Protein 8WW1 (pdb70)

Structure (mmCIF, N/CA/C/O backbone):
data_8WW1
#
_entry.id   8WW1
#
loop_
_atom_site.group_PDB
_atom_site.id
_atom_site.type_symbol
_atom_site.label_atom_id
_atom_site.label_alt_id
_atom_site.label_comp_id
_atom_site.label_asym_id
_atom_site.label_entity_id
_atom_site.label_seq_id
_atom_site.pdbx_PDB_ins_code
_atom_site.Cartn_x
_atom_site.Cartn_y
_atom_site.Cartn_z
_atom_site.occupancy
_atom_site.B_iso_or_equiv
_atom_site.auth_seq_id
_atom_site.auth_comp_id
_atom_site.auth_asym_id
_atom_site.auth_atom_id
_atom_site.pdbx_PDB_model_num
ATOM 1 N N . SER A 1 1 ? -0.286 8.606 5.671 1.00 1.88 1 SER A N 1
ATOM 2 C CA . SER A 1 1 ? -0.879 9.507 4.663 1.00 1.53 1 SER A CA 1
ATOM 3 C C . SER A 1 1 ? -2.205 8.937 4.168 1.00 1.34 1 SER A C 1
ATOM 4 O O . SER A 1 1 ? -3.271 9.482 4.453 1.00 1.47 1 SER A O 1
ATOM 14 N N . CYS A 1 2 ? -2.136 7.830 3.445 1.00 1.24 2 CYS A N 1
ATOM 15 C CA . CYS A 1 2 ? -3.333 7.179 2.938 1.00 1.18 2 CYS A CA 1
ATOM 16 C C . CYS A 1 2 ? -3.793 6.102 3.909 1.00 1.19 2 CYS A C 1
ATOM 17 O O . CYS A 1 2 ? -3.014 5.219 4.279 1.00 1.29 2 CYS A O 1
ATOM 24 N N . PRO A 1 3 ? -5.052 6.171 4.361 1.00 1.35 3 PRO A N 1
ATOM 25 C CA . PRO A 1 3 ? -5.619 5.169 5.262 1.00 1.53 3 PRO A CA 1
ATOM 26 C C . PRO A 1 3 ? -5.695 3.800 4.591 1.00 1.31 3 PRO A C 1
ATOM 27 O O . PRO A 1 3 ? -6.143 3.689 3.449 1.00 1.21 3 PRO A O 1
ATOM 38 N N . PRO A 1 4 ? -5.230 2.747 5.291 1.00 1.42 4 PRO A N 1
ATOM 39 C CA . PRO A 1 4 ? -5.193 1.379 4.760 1.00 1.39 4 PRO A CA 1
ATOM 40 C C . PRO A 1 4 ? -6.510 0.955 4.118 1.00 1.26 4 PRO A C 1
ATOM 41 O O . PRO A 1 4 ? -7.528 0.800 4.796 1.00 1.60 4 PRO A O 1
ATOM 52 N N . CYS A 1 5 ? -6.473 0.792 2.806 1.00 0.99 5 CYS A N 1
ATOM 53 C CA . CYS A 1 5 ? -7.637 0.384 2.034 1.00 0.94 5 CYS A CA 1
ATOM 54 C C . CYS A 1 5 ? -8.109 -1.000 2.469 1.00 0.86 5 CYS A C 1
ATOM 55 O O . CYS A 1 5 ? -7.296 -1.863 2.803 1.00 0.83 5 CYS A O 1
ATOM 62 N N . PRO A 1 6 ? -9.435 -1.223 2.486 1.00 0.98 6 PRO A N 1
ATOM 63 C CA . PRO A 1 6 ? -10.019 -2.514 2.870 1.00 1.07 6 PRO A CA 1
ATOM 64 C C . PRO A 1 6 ? -9.689 -3.618 1.868 1.00 0.98 6 PRO A C 1
ATOM 65 O O . PRO A 1 6 ? -9.865 -4.799 2.152 1.00 1.16 6 PRO A O 1
ATOM 76 N N . CYS A 1 7 ? -9.205 -3.225 0.699 1.00 0.89 7 CYS A N 1
ATOM 77 C CA . CYS A 1 7 ? -8.795 -4.171 -0.319 1.00 0.87 7 CYS A CA 1
ATOM 78 C C . CYS A 1 7 ? -7.284 -4.304 -0.313 1.00 0.71 7 CYS A C 1
ATOM 79 O O . CYS A 1 7 ? -6.582 -3.771 -1.163 1.00 0.68 7 CYS A O 1
ATOM 86 N N . THR A 1 8 ? -6.812 -5.020 0.670 1.00 0.82 8 THR A N 1
ATOM 87 C CA . THR A 1 8 ? -5.384 -5.167 0.922 1.00 0.80 8 THR A CA 1
ATOM 88 C C . THR A 1 8 ? -4.726 -6.193 0.002 1.00 0.78 8 THR A C 1
ATOM 89 O O . THR A 1 8 ? -3.500 -6.258 -0.072 1.00 0.90 8 THR A O 1
ATOM 100 N N . ALA A 1 9 ? -5.541 -6.963 -0.717 1.00 0.79 9 ALA A N 1
ATOM 101 C CA . ALA A 1 9 ? -5.046 -8.071 -1.538 1.00 0.94 9 ALA A CA 1
ATOM 102 C C . ALA A 1 9 ? -4.077 -7.613 -2.626 1.00 1.01 9 ALA A C 1
ATOM 103 O O . ALA A 1 9 ? -3.319 -8.414 -3.174 1.00 1.24 9 ALA A O 1
ATOM 110 N N . TRP A 1 10 ? -4.121 -6.329 -2.941 1.00 0.95 10 TRP A N 1
ATOM 111 C CA . TRP A 1 10 ? -3.218 -5.741 -3.929 1.00 1.19 10 TRP A CA 1
ATOM 112 C C . TRP A 1 10 ? -1.783 -5.618 -3.377 1.00 1.24 10 TRP A C 1
ATOM 113 O O . TRP A 1 10 ? -1.292 -6.518 -2.691 1.00 2.00 10 TRP A O 1
ATOM 134 N N . CYS A 1 11 ? -1.119 -4.505 -3.683 1.00 0.98 11 CYS A N 1
ATOM 135 C CA . CYS A 1 11 ? 0.274 -4.281 -3.295 1.00 0.94 11 CYS A CA 1
ATOM 136 C C . CYS A 1 11 ? 0.476 -4.428 -1.782 1.00 0.65 11 CYS A C 1
ATOM 137 O O . CYS A 1 11 ? 1.542 -4.838 -1.332 1.00 0.63 11 CYS A O 1
ATOM 144 N N . LEU A 1 12 ? -0.561 -4.126 -1.004 1.00 0.53 12 LEU A N 1
ATOM 145 C CA . LEU A 1 12 ? -0.460 -4.124 0.458 1.00 0.39 12 LEU A CA 1
ATOM 146 C C . LEU A 1 12 ? -0.205 -5.520 1.032 1.00 0.32 12 LEU A C 1
ATOM 147 O O . LEU A 1 12 ? 0.230 -5.646 2.176 1.00 0.46 12 LEU A O 1
ATOM 163 N N . GLU A 1 13 ? -0.471 -6.561 0.250 1.00 0.43 13 GLU A N 1
ATOM 164 C CA . GLU A 1 13 ? -0.182 -7.924 0.689 1.00 0.67 13 GLU A CA 1
ATOM 165 C C . GLU A 1 13 ? 1.300 -8.245 0.531 1.00 0.79 13 GLU A C 1
ATOM 166 O O . GLU A 1 13 ? 1.788 -9.253 1.044 1.00 1.03 13 GLU A O 1
ATOM 178 N N . ARG A 1 14 ? 2.011 -7.383 -0.179 1.00 0.69 14 ARG A N 1
ATOM 179 C CA . ARG A 1 14 ? 3.434 -7.565 -0.409 1.00 0.81 14 ARG A CA 1
ATOM 180 C C . ARG A 1 14 ? 4.230 -6.797 0.639 1.00 0.65 14 ARG A C 1
ATOM 181 O O . ARG A 1 14 ? 4.175 -5.570 0.689 1.00 0.47 14 ARG A O 1
ATOM 202 N N . PRO A 1 15 ? 4.984 -7.518 1.491 1.00 0.83 15 PRO A N 1
ATOM 203 C CA . PRO A 1 15 ? 5.764 -6.921 2.588 1.00 0.84 15 PRO A CA 1
ATOM 204 C C . PRO A 1 15 ? 6.702 -5.809 2.121 1.00 0.65 15 PRO A C 1
ATOM 205 O O . PRO A 1 15 ? 6.931 -4.837 2.841 1.00 0.67 15 PRO A O 1
ATOM 216 N N . THR A 1 16 ? 7.235 -5.956 0.913 1.00 0.63 16 THR A N 1
ATOM 217 C CA . THR A 1 16 ? 8.130 -4.960 0.337 1.00 0.58 16 THR A CA 1
ATOM 218 C C . THR A 1 16 ? 7.389 -3.653 0.032 1.00 0.52 16 THR A C 1
ATOM 219 O O . THR A 1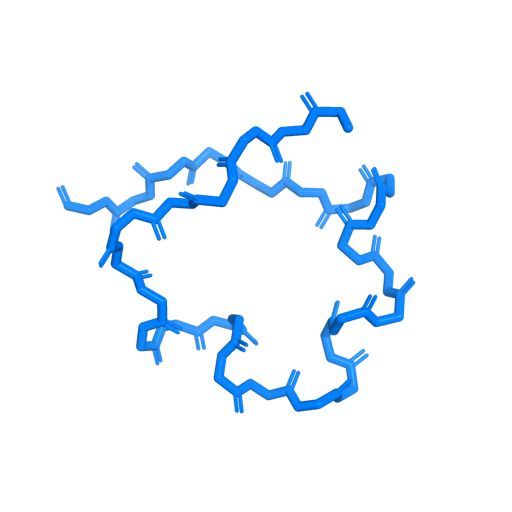 16 ? 7.989 -2.576 0.005 1.00 0.61 16 THR A O 1
ATOM 230 N N . CYS A 1 17 ? 6.080 -3.751 -0.162 1.00 0.54 17 CYS A N 1
ATOM 231 C CA . CYS A 1 17 ? 5.269 -2.602 -0.540 1.00 0.62 17 CYS A CA 1
ATOM 232 C C . CYS A 1 17 ? 5.006 -1.718 0.673 1.00 0.63 17 CYS A C 1
ATOM 233 O O . CYS A 1 17 ? 4.839 -0.504 0.551 1.00 0.78 17 CYS A O 1
ATOM 240 N N . LEU A 1 18 ? 5.009 -2.333 1.854 1.00 0.62 18 LEU A N 1
ATOM 241 C CA . LEU A 1 18 ? 4.780 -1.613 3.104 1.00 0.81 18 LEU A CA 1
ATOM 242 C C . LEU A 1 18 ? 5.906 -0.622 3.379 1.00 0.81 18 LEU A C 1
ATOM 243 O O . LEU A 1 18 ? 5.748 0.307 4.169 1.00 0.98 18 LEU A O 1
ATOM 259 N N . ARG A 1 19 ? 7.038 -0.821 2.719 1.00 0.69 19 ARG A N 1
ATOM 260 C CA . ARG A 1 19 ? 8.178 0.071 2.881 1.00 0.76 19 ARG A CA 1
ATOM 261 C C . ARG A 1 19 ? 7.866 1.443 2.301 1.00 0.68 19 ARG A C 1
ATOM 262 O O . ARG A 1 19 ? 8.020 2.462 2.970 1.00 0.87 19 ARG A O 1
ATOM 283 N N . LEU A 1 20 ? 7.419 1.450 1.052 1.00 0.57 20 LEU A N 1
ATOM 284 C CA . LEU A 1 20 ? 7.240 2.687 0.303 1.00 0.56 20 LEU A CA 1
ATOM 285 C C . LEU A 1 20 ? 5.836 3.266 0.477 1.00 0.46 20 LEU A C 1
ATOM 286 O O . LEU A 1 20 ? 5.609 4.433 0.170 1.00 0.50 20 LEU A O 1
ATOM 302 N N . VAL A 1 21 ? 4.907 2.450 0.982 1.00 0.52 21 VAL A N 1
ATOM 303 C CA . VAL A 1 21 ? 3.482 2.814 1.043 1.00 0.61 21 VAL A CA 1
ATOM 304 C C . VAL A 1 21 ? 3.232 4.110 1.831 1.00 0.62 21 VAL A C 1
ATOM 305 O O . VAL A 1 21 ? 2.183 4.741 1.689 1.00 0.71 21 VAL A O 1
ATOM 318 N N . TRP A 1 22 ? 4.194 4.503 2.657 1.00 0.68 22 TRP A N 1
ATOM 319 C CA . TRP A 1 22 ? 4.088 5.736 3.424 1.00 0.89 22 TRP A CA 1
ATOM 320 C C . TRP A 1 22 ? 3.915 6.944 2.496 1.00 0.90 22 TRP A C 1
ATOM 321 O O . TRP A 1 22 ? 2.971 7.718 2.650 1.00 1.04 22 TRP A O 1
ATOM 342 N N . ARG A 1 23 ? 4.822 7.105 1.538 1.00 0.82 23 ARG A N 1
ATOM 343 C CA . ARG A 1 23 ? 4.700 8.165 0.543 1.00 0.91 23 ARG A CA 1
ATOM 344 C C . ARG A 1 23 ? 4.022 7.654 -0.732 1.00 0.79 23 ARG A C 1
ATOM 345 O O . ARG A 1 23 ? 3.234 8.367 -1.356 1.00 0.90 23 ARG A O 1
ATOM 366 N N . PHE A 1 24 ? 4.323 6.414 -1.103 1.00 0.64 24 PHE A N 1
ATOM 367 C CA . PHE A 1 24 ? 3.815 5.827 -2.340 1.00 0.64 24 PHE A CA 1
ATOM 368 C C . PHE A 1 24 ? 2.517 5.072 -2.104 1.00 0.55 24 PHE A C 1
ATOM 369 O O . PHE A 1 24 ? 2.436 3.867 -2.354 1.00 0.61 24 PHE A O 1
ATOM 386 N N . CYS A 1 25 ? 1.507 5.770 -1.627 1.00 0.58 25 CYS A N 1
ATOM 387 C CA . CYS A 1 25 ? 0.207 5.158 -1.427 1.00 0.60 25 CYS A CA 1
ATOM 388 C C . CYS A 1 25 ? -0.753 5.579 -2.537 1.00 0.63 25 CYS A C 1
ATOM 389 O O . CYS A 1 25 ? -1.136 6.746 -2.635 1.00 0.80 25 CYS A O 1
ATOM 396 N N . PRO A 1 26 ? -1.130 4.632 -3.407 1.00 0.70 26 PRO A N 1
ATOM 397 C CA . PRO A 1 26 ? -2.054 4.893 -4.507 1.00 0.89 26 PRO A CA 1
ATOM 398 C C . PRO A 1 26 ? -3.503 4.928 -4.025 1.00 0.86 26 PRO A C 1
ATOM 399 O O . PRO A 1 26 ? -3.792 4.536 -2.893 1.00 0.74 26 PRO A O 1
ATOM 410 N N . PRO A 1 27 ? -4.431 5.410 -4.867 1.00 1.09 27 PRO A N 1
ATOM 411 C CA . PRO A 1 27 ? -5.854 5.453 -4.523 1.00 1.15 27 PRO A CA 1
ATOM 412 C C . PRO A 1 27 ? -6.409 4.057 -4.286 1.00 1.09 27 PRO A C 1
ATOM 413 O O . PRO A 1 27 ? -6.059 3.113 -5.005 1.00 1.16 27 PRO A O 1
ATOM 424 N N . CYS A 1 28 ? -7.257 3.929 -3.275 1.00 1.11 28 CYS A N 1
ATOM 425 C CA . CYS A 1 28 ? -7.824 2.643 -2.897 1.00 1.15 28 CYS A CA 1
ATOM 426 C C . CYS A 1 28 ? -8.700 2.079 -4.004 1.00 1.17 28 CYS A C 1
ATOM 427 O O . CYS A 1 28 ? -9.875 2.431 -4.133 1.00 1.31 28 CYS A O 1
ATOM 434 N N . ALA A 1 29 ? -8.114 1.207 -4.807 1.00 1.23 29 ALA A N 1
ATOM 435 C CA . ALA A 1 29 ? -8.835 0.555 -5.881 1.00 1.36 29 ALA A CA 1
ATOM 436 C C . ALA A 1 29 ? -9.575 -0.667 -5.357 1.00 1.29 29 ALA A C 1
ATOM 437 O O . ALA A 1 29 ? -9.232 -1.804 -5.683 1.00 1.51 29 ALA A O 1
ATOM 444 N N . CYS A 1 30 ? -10.573 -0.428 -4.526 1.00 1.47 30 CYS A N 1
ATOM 445 C CA . CYS A 1 30 ? -11.370 -1.504 -3.965 1.00 1.59 30 CYS A CA 1
ATOM 446 C C . CYS A 1 30 ? -12.622 -1.712 -4.806 1.00 2.32 30 CYS A C 1
ATOM 447 O O . CYS A 1 30 ? -13.564 -0.904 -4.679 1.00 2.88 30 CYS A O 1
ATOM 455 N N . SER A 1 1 ? -0.190 10.636 4.062 1.00 1.88 1 SER A N 2
ATOM 456 C CA . SER A 1 1 ? -0.671 9.509 4.885 1.00 1.53 1 SER A CA 2
ATOM 457 C C . SER A 1 1 ? -1.899 8.871 4.237 1.00 1.34 1 SER A C 2
ATOM 458 O O . SER A 1 1 ? -3.037 9.237 4.535 1.00 1.47 1 SER A O 2
ATOM 468 N N . CYS A 1 2 ? -1.664 7.922 3.343 1.00 1.24 2 CYS A N 2
ATOM 469 C CA . CYS A 1 2 ? -2.743 7.250 2.634 1.00 1.18 2 CYS A CA 2
ATOM 470 C C . CYS A 1 2 ? -3.346 6.145 3.497 1.00 1.19 2 CYS A C 2
ATOM 471 O O . CYS A 1 2 ? -2.632 5.469 4.239 1.00 1.29 2 CYS A O 2
ATOM 478 N N . PRO A 1 3 ? -4.675 5.964 3.425 1.00 1.35 3 PRO A N 2
ATOM 479 C CA . PRO A 1 3 ? -5.374 4.942 4.207 1.00 1.53 3 PRO A CA 2
ATOM 480 C C . PRO A 1 3 ? -5.095 3.527 3.700 1.00 1.31 3 PRO A C 2
ATOM 481 O O . PRO A 1 3 ? -5.186 3.257 2.501 1.00 1.21 3 PRO A O 2
ATOM 492 N N . PRO A 1 4 ? -4.744 2.606 4.608 1.00 1.42 4 PRO A N 2
ATOM 493 C CA . PRO A 1 4 ? -4.492 1.211 4.254 1.00 1.39 4 PRO A CA 2
ATOM 494 C C . PRO A 1 4 ? -5.785 0.464 3.939 1.00 1.26 4 PRO A C 2
ATOM 495 O O . PRO A 1 4 ? -6.618 0.233 4.820 1.00 1.60 4 PRO A O 2
ATOM 506 N N . CYS A 1 5 ? -5.958 0.113 2.677 1.00 0.99 5 CYS A N 2
ATOM 507 C CA . CYS A 1 5 ? -7.144 -0.602 2.231 1.00 0.94 5 CYS A CA 2
ATOM 508 C C . CYS A 1 5 ? -7.131 -2.040 2.731 1.00 0.86 5 CYS A C 2
ATOM 509 O O . CYS A 1 5 ? -6.084 -2.688 2.748 1.00 0.83 5 CYS A O 2
ATOM 516 N N . PRO A 1 6 ? -8.304 -2.553 3.149 1.00 0.98 6 PRO A N 2
ATOM 517 C CA . PRO A 1 6 ? -8.462 -3.957 3.532 1.00 1.07 6 PRO A CA 2
ATOM 518 C C . PRO A 1 6 ? -8.238 -4.877 2.339 1.00 0.98 6 PRO A C 2
ATOM 519 O O . PRO A 1 6 ? -7.962 -6.067 2.491 1.00 1.16 6 PRO A O 2
ATOM 530 N N . CYS A 1 7 ? -8.357 -4.303 1.149 1.00 0.89 7 CYS A N 2
ATOM 531 C CA . CYS A 1 7 ? -8.078 -5.011 -0.081 1.00 0.87 7 CYS A CA 2
ATOM 532 C C . CYS A 1 7 ? -6.591 -4.972 -0.346 1.00 0.71 7 CYS A C 2
ATOM 533 O O . CYS A 1 7 ? -6.112 -4.271 -1.237 1.00 0.68 7 CYS A O 2
ATOM 540 N N . THR A 1 8 ? -5.883 -5.731 0.453 1.00 0.82 8 THR A N 2
ATOM 541 C CA . THR A 1 8 ? -4.428 -5.775 0.436 1.00 0.80 8 THR A CA 2
ATOM 542 C C . THR A 1 8 ? -3.878 -6.107 -0.948 1.00 0.78 8 THR A C 2
ATOM 543 O O . THR A 1 8 ? -2.761 -5.714 -1.282 1.00 0.90 8 THR A O 2
ATOM 554 N N . ALA A 1 9 ? -4.685 -6.789 -1.756 1.00 0.79 9 ALA A N 2
ATOM 555 C CA . ALA A 1 9 ? -4.302 -7.181 -3.112 1.00 0.94 9 ALA A CA 2
ATOM 556 C C . ALA A 1 9 ? -3.801 -5.999 -3.948 1.00 1.01 9 ALA A C 2
ATOM 557 O O . ALA A 1 9 ? -3.112 -6.192 -4.947 1.00 1.24 9 ALA A O 2
ATOM 564 N N . TRP A 1 10 ? -4.144 -4.779 -3.536 1.00 0.95 10 TRP A N 2
ATOM 565 C CA . TRP A 1 10 ? -3.745 -3.581 -4.271 1.00 1.19 10 TRP A CA 2
ATOM 566 C C . TRP A 1 10 ? -2.227 -3.387 -4.267 1.00 1.24 10 TRP A C 2
ATOM 567 O O . TRP A 1 10 ? -1.652 -2.922 -5.253 1.00 2.00 10 TRP A O 2
ATOM 588 N N . CYS A 1 11 ? -1.587 -3.758 -3.163 1.00 0.98 11 CYS A N 2
ATOM 589 C CA . CYS A 1 11 ? -0.138 -3.606 -3.017 1.00 0.94 11 CYS A CA 2
ATOM 590 C C . CYS A 1 11 ? 0.324 -4.143 -1.668 1.00 0.65 11 CYS A C 2
ATOM 591 O O . CYS A 1 11 ? 1.368 -4.785 -1.569 1.00 0.63 11 CYS A O 2
ATOM 598 N N . LEU A 1 12 ? -0.475 -3.899 -0.630 1.00 0.53 12 LEU A N 2
ATOM 599 C CA . LEU A 1 12 ? -0.122 -4.300 0.734 1.00 0.39 12 LEU A CA 2
ATOM 600 C C . LEU A 1 12 ? -0.095 -5.818 0.893 1.00 0.32 12 LEU A C 2
ATOM 601 O O . LEU A 1 12 ? 0.239 -6.332 1.957 1.00 0.46 12 LEU A O 2
ATOM 617 N N . GLU A 1 13 ? -0.456 -6.532 -0.163 1.00 0.43 13 GLU A N 2
ATOM 618 C CA . GLU A 1 13 ? -0.362 -7.980 -0.164 1.00 0.67 13 GLU A CA 2
ATOM 619 C C . GLU A 1 13 ? 1.105 -8.390 -0.236 1.00 0.79 13 GLU A C 2
ATOM 620 O O . GLU A 1 13 ? 1.468 -9.531 0.053 1.00 1.03 13 GLU A O 2
ATOM 632 N N . ARG A 1 14 ? 1.937 -7.430 -0.616 1.00 0.69 14 ARG A N 2
ATOM 633 C CA . ARG A 1 14 ? 3.373 -7.611 -0.658 1.00 0.81 14 ARG A CA 2
ATOM 634 C C . ARG A 1 14 ? 3.987 -6.942 0.566 1.00 0.65 14 ARG A C 2
ATOM 635 O O . ARG A 1 14 ? 3.878 -5.726 0.731 1.00 0.47 14 ARG A O 2
ATOM 656 N N . PRO A 1 15 ? 4.625 -7.736 1.445 1.00 0.83 15 PRO A N 2
ATOM 657 C CA . PRO A 1 15 ? 5.185 -7.252 2.718 1.00 0.84 15 PRO A CA 2
ATOM 658 C C . PRO A 1 15 ? 6.083 -6.023 2.571 1.00 0.65 15 PRO A C 2
ATOM 659 O O . PRO A 1 15 ? 6.174 -5.203 3.484 1.00 0.67 15 PRO A O 2
ATOM 670 N N . THR A 1 16 ? 6.740 -5.896 1.425 1.00 0.63 16 THR A N 2
ATOM 671 C CA . THR A 1 16 ? 7.618 -4.766 1.169 1.00 0.58 16 THR A CA 2
ATOM 672 C C . THR A 1 16 ? 6.827 -3.468 1.007 1.00 0.52 16 THR A C 2
ATOM 673 O O . THR A 1 16 ? 7.284 -2.398 1.411 1.00 0.61 16 THR A O 2
ATOM 684 N N . CYS A 1 17 ? 5.623 -3.575 0.453 1.00 0.54 17 CYS A N 2
ATOM 685 C CA . CYS A 1 17 ? 4.798 -2.405 0.166 1.00 0.62 17 CYS A CA 2
ATOM 686 C C . CYS A 1 17 ? 4.347 -1.728 1.457 1.00 0.63 17 CYS A C 2
ATOM 687 O O . CYS A 1 17 ? 3.996 -0.550 1.459 1.00 0.78 17 CYS A O 2
ATOM 694 N N . LEU A 1 18 ? 4.391 -2.470 2.563 1.00 0.62 18 LEU A N 2
ATOM 695 C CA . LEU A 1 18 ? 4.023 -1.929 3.869 1.00 0.81 18 LEU A CA 2
ATOM 696 C C . LEU A 1 18 ? 4.968 -0.804 4.278 1.00 0.81 18 LEU A C 2
ATOM 697 O O . LEU A 1 18 ? 4.626 0.037 5.107 1.00 0.98 18 LEU A O 2
ATOM 713 N N . ARG A 1 19 ? 6.157 -0.801 3.693 1.00 0.69 19 ARG A N 2
ATOM 714 C CA . ARG A 1 19 ? 7.138 0.241 3.958 1.00 0.76 19 ARG A CA 2
ATOM 715 C C . ARG A 1 19 ? 6.919 1.408 3.006 1.00 0.68 19 ARG A C 2
ATOM 716 O O . ARG A 1 19 ? 6.903 2.562 3.412 1.00 0.87 19 ARG A O 2
ATOM 737 N N . LEU A 1 20 ? 6.698 1.070 1.742 1.00 0.57 20 LEU A N 2
ATOM 738 C CA . LEU A 1 20 ? 6.599 2.040 0.644 1.00 0.56 20 LEU A CA 2
ATOM 739 C C . LEU A 1 20 ? 5.404 2.985 0.785 1.00 0.46 20 LEU A C 2
ATOM 740 O O . LEU A 1 20 ? 5.315 3.979 0.059 1.00 0.50 20 LEU A O 2
ATOM 756 N N . VAL A 1 21 ? 4.500 2.664 1.706 1.00 0.52 21 VAL A N 2
ATOM 757 C CA . VAL A 1 21 ? 3.236 3.388 1.881 1.00 0.61 21 VAL A CA 2
ATOM 758 C C . VAL A 1 21 ? 3.402 4.914 1.904 1.00 0.62 21 VAL A C 2
ATOM 759 O O . VAL A 1 21 ? 2.518 5.637 1.444 1.00 0.71 21 VAL A O 2
ATOM 772 N N . TRP A 1 22 ? 4.523 5.404 2.430 1.00 0.68 22 TRP A N 2
ATOM 773 C CA . TRP A 1 22 ? 4.740 6.848 2.541 1.00 0.89 22 TRP A CA 2
ATOM 774 C C . TRP A 1 22 ? 4.549 7.583 1.205 1.00 0.90 22 TRP A C 2
ATOM 775 O O . TRP A 1 22 ? 3.677 8.441 1.090 1.00 1.04 22 TRP A O 2
ATOM 796 N N . ARG A 1 23 ? 5.363 7.257 0.211 1.00 0.82 23 ARG A N 2
ATOM 797 C CA . ARG A 1 23 ? 5.274 7.913 -1.090 1.00 0.91 23 ARG A CA 2
ATOM 798 C C . ARG A 1 23 ? 4.443 7.114 -2.091 1.00 0.79 23 ARG A C 2
ATOM 799 O O . ARG A 1 23 ? 3.746 7.690 -2.925 1.00 0.90 23 ARG A O 2
ATOM 820 N N . PHE A 1 24 ? 4.516 5.792 -2.013 1.00 0.64 24 PHE A N 2
ATOM 821 C CA . PHE A 1 24 ? 3.865 4.938 -3.004 1.00 0.64 24 PHE A CA 2
ATOM 822 C C . PHE A 1 24 ? 2.494 4.485 -2.529 1.00 0.55 24 PHE A C 2
ATOM 823 O O . PHE A 1 24 ? 2.310 3.330 -2.140 1.00 0.61 24 PHE A O 2
ATOM 840 N N . CYS A 1 25 ? 1.530 5.385 -2.564 1.00 0.58 25 CYS A N 2
ATOM 841 C CA . CYS A 1 25 ? 0.178 5.045 -2.176 1.00 0.60 25 CYS A CA 2
ATOM 842 C C . CYS A 1 25 ? -0.845 5.713 -3.093 1.00 0.63 25 CYS A C 2
ATOM 843 O O . CYS A 1 25 ? -1.058 6.927 -3.042 1.00 0.80 25 CYS A O 2
ATOM 850 N N . PRO A 1 26 ? -1.470 4.922 -3.973 1.00 0.70 26 PRO A N 2
ATOM 851 C CA . PRO A 1 26 ? -2.534 5.399 -4.852 1.00 0.89 26 PRO A CA 2
ATOM 852 C C . PRO A 1 26 ? -3.876 5.461 -4.121 1.00 0.86 26 PRO A C 2
ATOM 853 O O . PRO A 1 26 ? -3.964 5.050 -2.961 1.00 0.74 26 PRO A O 2
ATOM 864 N N . PRO A 1 27 ? -4.930 5.999 -4.766 1.00 1.09 27 PRO A N 2
ATOM 865 C CA . PRO A 1 27 ? -6.283 5.997 -4.197 1.00 1.15 27 PRO A CA 2
ATOM 866 C C . PRO A 1 27 ? -6.681 4.606 -3.712 1.00 1.09 27 PRO A C 2
ATOM 867 O O . PRO A 1 27 ? -6.329 3.601 -4.337 1.00 1.16 27 PRO A O 2
ATOM 878 N N . CYS A 1 28 ? -7.402 4.555 -2.600 1.00 1.11 28 CYS A N 2
ATOM 879 C CA . CYS A 1 28 ? -7.737 3.291 -1.957 1.00 1.15 28 CYS A CA 2
ATOM 880 C C . CYS A 1 28 ? -8.569 2.406 -2.881 1.00 1.17 28 CYS A C 2
ATOM 881 O O . CYS A 1 28 ? -9.759 2.652 -3.102 1.00 1.31 28 CYS A O 2
ATOM 888 N N . ALA A 1 29 ? -7.931 1.363 -3.402 1.00 1.23 29 ALA A N 2
ATOM 889 C CA . ALA A 1 29 ? -8.544 0.491 -4.390 1.00 1.36 29 ALA A CA 2
ATOM 890 C C . ALA A 1 29 ? -9.414 -0.579 -3.739 1.00 1.29 29 ALA A C 2
ATOM 891 O O . ALA A 1 29 ? -9.020 -1.742 -3.643 1.00 1.51 29 ALA A O 2
ATOM 898 N N . CYS A 1 30 ? -10.591 -0.174 -3.288 1.00 1.47 30 CYS A N 2
ATOM 899 C CA . CYS A 1 30 ? -11.578 -1.102 -2.756 1.00 1.59 30 CYS A CA 2
ATOM 900 C C . CYS A 1 30 ? -12.948 -0.796 -3.344 1.00 2.32 30 CYS A C 2
ATOM 901 O O . CYS A 1 30 ? -13.666 0.054 -2.776 1.00 2.88 30 CYS A O 2
ATOM 909 N N . SER A 1 1 ? 1.616 10.271 4.318 1.00 1.88 1 SER A N 3
ATOM 910 C CA . SER A 1 1 ? 1.046 9.424 5.386 1.00 1.53 1 SER A CA 3
ATOM 911 C C . SER A 1 1 ? -0.243 8.757 4.914 1.00 1.34 1 SER A C 3
ATOM 912 O O . SER A 1 1 ? -1.335 9.052 5.407 1.00 1.47 1 SER A O 3
ATOM 922 N N . CYS A 1 2 ? -0.114 7.865 3.942 1.00 1.24 2 CYS A N 3
ATOM 923 C CA . CYS A 1 2 ? -1.264 7.162 3.398 1.00 1.18 2 CYS A CA 3
ATOM 924 C C . CYS A 1 2 ? -1.755 6.098 4.377 1.00 1.19 2 CYS A C 3
ATOM 925 O O . CYS A 1 2 ? -0.973 5.277 4.861 1.00 1.29 2 CYS A O 3
ATOM 932 N N . PRO A 1 3 ? -3.057 6.118 4.698 1.00 1.35 3 PRO A N 3
ATOM 933 C CA . PRO A 1 3 ? -3.652 5.184 5.655 1.00 1.53 3 PRO A CA 3
ATOM 934 C C . PRO A 1 3 ? -3.823 3.784 5.069 1.00 1.31 3 PRO A C 3
ATOM 935 O O . PRO A 1 3 ? -3.938 3.619 3.850 1.00 1.21 3 PRO A O 3
ATOM 946 N N . PRO A 1 4 ? -3.830 2.757 5.934 1.00 1.42 4 PRO A N 3
ATOM 947 C CA . PRO A 1 4 ? -4.025 1.367 5.512 1.00 1.39 4 PRO A CA 3
ATOM 948 C C . PRO A 1 4 ? -5.399 1.148 4.883 1.00 1.26 4 PRO A C 3
ATOM 949 O O . PRO A 1 4 ? -6.416 1.121 5.576 1.00 1.60 4 PRO A O 3
ATOM 960 N N . CYS A 1 5 ? -5.415 1.012 3.565 1.00 0.99 5 CYS A N 3
ATOM 961 C CA . CYS A 1 5 ? -6.648 0.804 2.816 1.00 0.94 5 CYS A CA 3
ATOM 962 C C . CYS A 1 5 ? -7.328 -0.498 3.237 1.00 0.86 5 CYS A C 3
ATOM 963 O O . CYS A 1 5 ? -6.661 -1.512 3.462 1.00 0.83 5 CYS A O 3
ATOM 970 N N . PRO A 1 6 ? -8.670 -0.472 3.364 1.00 0.98 6 PRO A N 3
ATOM 971 C CA . PRO A 1 6 ? -9.470 -1.654 3.714 1.00 1.07 6 PRO A CA 3
ATOM 972 C C . PRO A 1 6 ? -9.330 -2.772 2.687 1.00 0.98 6 PRO A C 3
ATOM 973 O O . PRO A 1 6 ? -9.420 -3.952 3.021 1.00 1.16 6 PRO A O 3
ATOM 984 N N . CYS A 1 7 ? -9.102 -2.393 1.438 1.00 0.89 7 CYS A N 3
ATOM 985 C CA . CYS A 1 7 ? -8.895 -3.360 0.377 1.00 0.87 7 CYS A CA 3
ATOM 986 C C . CYS A 1 7 ? -7.428 -3.721 0.306 1.00 0.71 7 CYS A C 3
ATOM 987 O O . CYS A 1 7 ? -6.715 -3.317 -0.611 1.00 0.68 7 CYS A O 3
ATOM 994 N N . THR A 1 8 ? -7.001 -4.481 1.288 1.00 0.82 8 THR A N 3
ATOM 995 C CA . THR A 1 8 ? -5.605 -4.894 1.440 1.00 0.80 8 THR A CA 3
ATOM 996 C C . THR A 1 8 ? -5.109 -5.733 0.258 1.00 0.78 8 THR A C 3
ATOM 997 O O . THR A 1 8 ? -3.911 -5.983 0.127 1.00 0.90 8 THR A O 3
ATOM 1008 N N . ALA A 1 9 ? -6.037 -6.148 -0.597 1.00 0.79 9 ALA A N 3
ATOM 1009 C CA . ALA A 1 9 ? -5.716 -6.876 -1.820 1.00 0.94 9 ALA A CA 3
ATOM 1010 C C . ALA A 1 9 ? -4.896 -6.014 -2.786 1.00 1.01 9 ALA A C 3
ATOM 1011 O O . ALA A 1 9 ? -4.379 -6.506 -3.789 1.00 1.24 9 ALA A O 3
ATOM 1018 N N . TRP A 1 10 ? -4.828 -4.720 -2.501 1.00 0.95 10 TRP A N 3
ATOM 1019 C CA . TRP A 1 10 ? -4.081 -3.776 -3.328 1.00 1.19 10 TRP A CA 3
ATOM 1020 C C . TRP A 1 10 ? -2.561 -3.957 -3.171 1.00 1.24 10 TRP A C 3
ATOM 1021 O O . TRP A 1 10 ? -2.081 -5.054 -2.883 1.00 2.00 10 TRP A O 3
ATOM 1042 N N . CYS A 1 11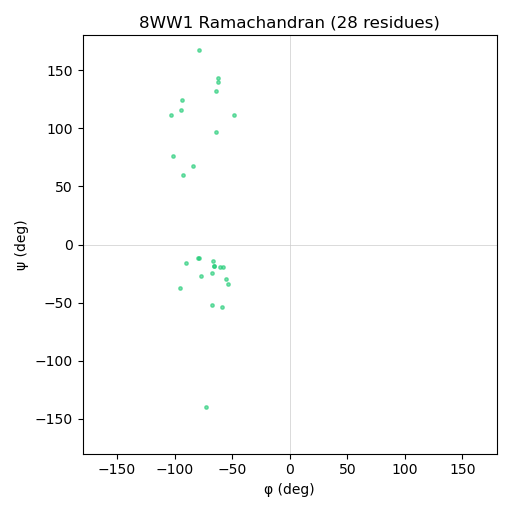 ? -1.819 -2.869 -3.368 1.00 0.98 11 CYS A N 3
ATOM 1043 C CA . CYS A 1 11 ? -0.355 -2.869 -3.305 1.00 0.94 11 CYS A CA 3
ATOM 1044 C C . CYS A 1 11 ? 0.195 -3.555 -2.048 1.00 0.65 11 CYS A C 3
ATOM 1045 O O . CYS A 1 11 ? 1.282 -4.131 -2.084 1.00 0.63 11 CYS A O 3
ATOM 1052 N N . LEU A 1 12 ? -0.554 -3.520 -0.946 1.00 0.53 12 LEU A N 3
ATOM 1053 C CA . LEU A 1 12 ? -0.081 -4.079 0.323 1.00 0.39 12 LEU A CA 3
ATOM 1054 C C . LEU A 1 12 ? 0.048 -5.599 0.284 1.00 0.32 12 LEU A C 3
ATOM 1055 O O . LEU A 1 12 ? 0.471 -6.211 1.265 1.00 0.46 12 LEU A O 3
ATOM 1071 N N . GLU A 1 13 ? -0.327 -6.221 -0.825 1.00 0.43 13 GLU A N 3
ATOM 1072 C CA . GLU A 1 13 ? -0.053 -7.641 -0.988 1.00 0.67 13 GLU A CA 3
ATOM 1073 C C . GLU A 1 13 ? 1.444 -7.852 -1.202 1.00 0.79 13 GLU A C 3
ATOM 1074 O O . GLU A 1 13 ? 1.960 -8.957 -1.042 1.00 1.03 13 GLU A O 3
ATOM 1086 N N . ARG A 1 14 ? 2.133 -6.776 -1.556 1.00 0.69 14 ARG A N 3
ATOM 1087 C CA . ARG A 1 14 ? 3.581 -6.797 -1.696 1.00 0.81 14 ARG A CA 3
ATOM 1088 C C . ARG A 1 14 ? 4.211 -6.356 -0.378 1.00 0.65 14 ARG A C 3
ATOM 1089 O O . ARG A 1 14 ? 4.030 -5.215 0.043 1.00 0.47 14 ARG A O 3
ATOM 1110 N N . PRO A 1 15 ? 4.937 -7.267 0.296 1.00 0.83 15 PRO A N 3
ATOM 1111 C CA . PRO A 1 15 ? 5.575 -6.994 1.598 1.00 0.84 15 PRO A CA 3
ATOM 1112 C C . PRO A 1 15 ? 6.419 -5.718 1.607 1.00 0.65 15 PRO A C 3
ATOM 1113 O O . PRO A 1 15 ? 6.573 -5.074 2.646 1.00 0.67 15 PRO A O 3
ATOM 1124 N N . THR A 1 16 ? 6.963 -5.359 0.454 1.00 0.63 16 THR A N 3
ATOM 1125 C CA . THR A 1 16 ? 7.771 -4.154 0.324 1.00 0.58 16 THR A CA 3
ATOM 1126 C C . THR A 1 16 ? 6.904 -2.899 0.379 1.00 0.52 16 THR A C 3
ATOM 1127 O O . THR A 1 16 ? 7.331 -1.849 0.864 1.00 0.61 16 THR A O 3
ATOM 1138 N N . CYS A 1 17 ? 5.675 -3.027 -0.099 1.00 0.54 17 CYS A N 3
ATOM 1139 C CA . CYS A 1 17 ? 4.762 -1.898 -0.186 1.00 0.62 17 CYS A CA 3
ATOM 1140 C C . CYS A 1 17 ? 4.304 -1.476 1.204 1.00 0.63 17 CYS A C 3
ATOM 1141 O O . CYS A 1 17 ? 3.978 -0.314 1.426 1.00 0.78 17 CYS A O 3
ATOM 1148 N N . LEU A 1 18 ? 4.310 -2.422 2.145 1.00 0.62 18 LEU A N 3
ATOM 1149 C CA . LEU A 1 18 ? 3.940 -2.138 3.532 1.00 0.81 18 LEU A CA 3
ATOM 1150 C C . LEU A 1 18 ? 4.806 -1.027 4.101 1.00 0.81 18 LEU A C 3
ATOM 1151 O O . LEU A 1 18 ? 4.353 -0.218 4.910 1.00 0.98 18 LEU A O 3
ATOM 1167 N N . ARG A 1 19 ? 6.050 -0.990 3.660 1.00 0.69 19 ARG A N 3
ATOM 1168 C CA . ARG A 1 19 ? 7.001 -0.008 4.143 1.00 0.76 19 ARG A CA 3
ATOM 1169 C C . ARG A 1 19 ? 6.793 1.336 3.460 1.00 0.68 19 ARG A C 3
ATOM 1170 O O . ARG A 1 19 ? 6.491 2.327 4.111 1.00 0.87 19 ARG A O 3
ATOM 1191 N N . LEU A 1 20 ? 6.885 1.338 2.139 1.00 0.57 20 LEU A N 3
ATOM 1192 C CA . LEU A 1 20 ? 6.931 2.574 1.358 1.00 0.56 20 LEU A CA 3
ATOM 1193 C C . LEU A 1 20 ? 5.568 3.258 1.255 1.00 0.46 20 LEU A C 3
ATOM 1194 O O . LEU A 1 20 ? 5.482 4.411 0.826 1.00 0.50 20 LEU A O 3
ATOM 1210 N N . VAL A 1 21 ? 4.516 2.543 1.638 1.00 0.52 21 VAL A N 3
ATOM 1211 C CA . VAL A 1 21 ? 3.142 3.009 1.468 1.00 0.61 21 VAL A CA 3
ATOM 1212 C C . VAL A 1 21 ? 2.865 4.360 2.146 1.00 0.62 21 VAL A C 3
ATOM 1213 O O . VAL A 1 21 ? 1.837 4.981 1.880 1.00 0.71 21 VAL A O 3
ATOM 1226 N N . TRP A 1 22 ? 3.763 4.820 3.020 1.00 0.68 22 TRP A N 3
ATOM 1227 C CA . TRP A 1 22 ? 3.597 6.136 3.632 1.00 0.89 22 TRP A CA 3
ATOM 1228 C C . TRP A 1 22 ? 3.453 7.214 2.558 1.00 0.90 22 TRP A C 3
ATOM 1229 O O . TRP A 1 22 ? 2.549 8.052 2.621 1.00 1.04 22 TRP A O 3
ATOM 1250 N N . ARG A 1 23 ? 4.360 7.191 1.593 1.00 0.82 23 ARG A N 3
ATOM 1251 C CA . ARG A 1 23 ? 4.297 8.078 0.442 1.00 0.91 23 ARG A CA 3
ATOM 1252 C C . ARG A 1 23 ? 3.659 7.367 -0.745 1.00 0.79 23 ARG A C 3
ATOM 1253 O O . ARG A 1 23 ? 2.811 7.921 -1.443 1.00 0.90 23 ARG A O 3
ATOM 1274 N N . PHE A 1 24 ? 4.081 6.127 -0.954 1.00 0.64 24 PHE A N 3
ATOM 1275 C CA . PHE A 1 24 ? 3.715 5.374 -2.144 1.00 0.64 24 PHE A CA 3
ATOM 1276 C C . PHE A 1 24 ? 2.405 4.623 -1.949 1.00 0.55 24 PHE A C 3
ATOM 1277 O O . PHE A 1 24 ? 2.402 3.430 -1.647 1.00 0.61 24 PHE A O 3
ATOM 1294 N N . CYS A 1 25 ? 1.295 5.320 -2.120 1.00 0.58 25 CYS A N 3
ATOM 1295 C CA . CYS A 1 25 ? -0.006 4.688 -2.024 1.00 0.60 25 CYS A CA 3
ATOM 1296 C C . CYS A 1 25 ? -0.775 4.820 -3.336 1.00 0.63 25 CYS A C 3
ATOM 1297 O O . CYS A 1 25 ? -1.282 5.890 -3.675 1.00 0.80 25 CYS A O 3
ATOM 1304 N N . PRO A 1 26 ? -0.843 3.730 -4.105 1.00 0.70 26 PRO A N 3
ATOM 1305 C CA . PRO A 1 26 ? -1.602 3.680 -5.353 1.00 0.89 26 PRO A CA 3
ATOM 1306 C C . PRO A 1 26 ? -3.094 3.453 -5.096 1.00 0.86 26 PRO A C 3
ATOM 1307 O O . PRO A 1 26 ? -3.500 3.257 -3.949 1.00 0.74 26 PRO A O 3
ATOM 1318 N N . PRO A 1 27 ? -3.938 3.502 -6.143 1.00 1.09 27 PRO A N 3
ATOM 1319 C CA . PRO A 1 27 ? -5.368 3.201 -6.016 1.00 1.15 27 PRO A CA 3
ATOM 1320 C C . PRO A 1 27 ? -5.611 1.829 -5.392 1.00 1.09 27 PRO A C 3
ATOM 1321 O O . PRO A 1 27 ? -4.833 0.891 -5.593 1.00 1.16 27 PRO A O 3
ATOM 1332 N N . CYS A 1 28 ? -6.685 1.722 -4.626 1.00 1.11 28 CYS A N 3
ATOM 1333 C CA . CYS A 1 28 ? -7.029 0.476 -3.966 1.00 1.15 28 CYS A CA 3
ATOM 1334 C C . CYS A 1 28 ? -7.700 -0.476 -4.940 1.00 1.17 28 CYS A C 3
ATOM 1335 O O . CYS A 1 28 ? -8.532 -0.067 -5.748 1.00 1.31 28 CYS A O 3
ATOM 1342 N N . ALA A 1 29 ? -7.335 -1.744 -4.861 1.00 1.23 29 ALA A N 3
ATOM 1343 C CA . ALA A 1 29 ? -7.922 -2.760 -5.714 1.00 1.36 29 ALA A CA 3
ATOM 1344 C C . ALA A 1 29 ? -9.256 -3.233 -5.146 1.00 1.29 29 ALA A C 3
ATOM 1345 O O . ALA A 1 29 ? -9.410 -4.394 -4.772 1.00 1.51 29 ALA A O 3
ATOM 1352 N N . CYS A 1 30 ? -10.208 -2.318 -5.068 1.00 1.47 30 CYS A N 3
ATOM 1353 C CA . CYS A 1 30 ? -11.535 -2.639 -4.573 1.00 1.59 30 CYS A CA 3
ATOM 1354 C C . CYS A 1 30 ? -12.444 -2.988 -5.745 1.00 2.32 30 CYS A C 3
ATOM 1355 O O . CYS A 1 30 ? -13.062 -2.066 -6.319 1.00 2.88 30 CYS A O 3
ATOM 1363 N N . SER A 1 1 ? 1.336 7.905 6.718 1.00 1.88 1 SER A N 4
ATOM 1364 C CA . SER A 1 1 ? 0.522 8.873 5.954 1.00 1.53 1 SER A CA 4
ATOM 1365 C C . SER A 1 1 ? -0.779 8.229 5.481 1.00 1.34 1 SER A C 4
ATOM 1366 O O . SER A 1 1 ? -1.844 8.461 6.054 1.00 1.47 1 SER A O 4
ATOM 1376 N N . CYS A 1 2 ? -0.684 7.405 4.447 1.00 1.24 2 CYS A N 4
ATOM 1377 C CA . CYS A 1 2 ? -1.846 6.718 3.913 1.00 1.18 2 CYS A CA 4
ATOM 1378 C C . CYS A 1 2 ? -2.086 5.408 4.656 1.00 1.19 2 CYS A C 4
ATOM 1379 O O . CYS A 1 2 ? -1.173 4.594 4.802 1.00 1.29 2 CYS A O 4
ATOM 1386 N N . PRO A 1 3 ? -3.311 5.200 5.162 1.00 1.35 3 PRO A N 4
ATOM 1387 C CA . PRO A 1 3 ? -3.685 3.968 5.861 1.00 1.53 3 PRO A CA 4
ATOM 1388 C C . PRO A 1 3 ? -3.781 2.782 4.907 1.00 1.31 3 PRO A C 4
ATOM 1389 O O . PRO A 1 3 ? -4.169 2.942 3.746 1.00 1.21 3 PRO A O 4
ATOM 1400 N N . PRO A 1 4 ? -3.411 1.579 5.377 1.00 1.42 4 PRO A N 4
ATOM 1401 C CA . PRO A 1 4 ? -3.539 0.350 4.593 1.00 1.39 4 PRO A CA 4
ATOM 1402 C C . PRO A 1 4 ? -4.977 0.114 4.141 1.00 1.26 4 PRO A C 4
ATOM 1403 O O . PRO A 1 4 ? -5.890 0.017 4.962 1.00 1.60 4 PRO A O 4
ATOM 1414 N N . CYS A 1 5 ? -5.164 0.047 2.831 1.00 0.99 5 CYS A N 4
ATOM 1415 C CA . CYS A 1 5 ? -6.479 -0.166 2.241 1.00 0.94 5 CYS A CA 4
ATOM 1416 C C . CYS A 1 5 ? -7.021 -1.545 2.610 1.00 0.86 5 CYS A C 4
ATOM 1417 O O . CYS A 1 5 ? -6.253 -2.490 2.798 1.00 0.83 5 CYS A O 4
ATOM 1424 N N . PRO A 1 6 ? -8.358 -1.676 2.720 1.00 0.98 6 PRO A N 4
ATOM 1425 C CA . PRO A 1 6 ? -9.013 -2.955 3.030 1.00 1.07 6 PRO A CA 4
ATOM 1426 C C . PRO A 1 6 ? -8.896 -3.952 1.879 1.00 0.98 6 PRO A C 4
ATOM 1427 O O . PRO A 1 6 ? -9.288 -5.113 1.998 1.00 1.16 6 PRO A O 4
ATOM 1438 N N . CYS A 1 7 ? -8.355 -3.480 0.770 1.00 0.89 7 CYS A N 4
ATOM 1439 C CA . CYS A 1 7 ? -8.087 -4.309 -0.382 1.00 0.87 7 CYS A CA 4
ATOM 1440 C C . CYS A 1 7 ? -6.588 -4.383 -0.564 1.00 0.71 7 CYS A C 4
ATOM 1441 O O . CYS A 1 7 ? -5.991 -3.575 -1.267 1.00 0.68 7 CYS A O 4
ATOM 1448 N N . THR A 1 8 ? -5.994 -5.317 0.132 1.00 0.82 8 THR A N 4
ATOM 1449 C CA . THR A 1 8 ? -4.551 -5.454 0.185 1.00 0.80 8 THR A CA 4
ATOM 1450 C C . THR A 1 8 ? -3.991 -6.263 -0.980 1.00 0.78 8 THR A C 4
ATOM 1451 O O . THR A 1 8 ? -2.821 -6.107 -1.335 1.00 0.90 8 THR A O 4
ATOM 1462 N N . ALA A 1 9 ? -4.824 -7.095 -1.597 1.00 0.79 9 ALA A N 4
ATOM 1463 C CA . ALA A 1 9 ? -4.370 -8.019 -2.642 1.00 0.94 9 ALA A CA 4
ATOM 1464 C C . ALA A 1 9 ? -3.730 -7.292 -3.823 1.00 1.01 9 ALA A C 4
ATOM 1465 O O . ALA A 1 9 ? -2.998 -7.894 -4.613 1.00 1.24 9 ALA A O 4
ATOM 1472 N N . TRP A 1 10 ? -3.989 -5.999 -3.928 1.00 0.95 10 TRP A N 4
ATOM 1473 C CA . TRP A 1 10 ? -3.461 -5.189 -5.018 1.00 1.19 10 TRP A CA 4
ATOM 1474 C C . TRP A 1 10 ? -1.941 -5.041 -4.935 1.00 1.24 10 TRP A C 4
ATOM 1475 O O . TRP A 1 10 ? -1.264 -4.926 -5.958 1.00 2.00 10 TRP A O 4
ATOM 1496 N N . CYS A 1 11 ? -1.417 -5.066 -3.718 1.00 0.98 11 CYS A N 4
ATOM 1497 C CA . CYS A 1 11 ? 0.011 -4.858 -3.478 1.00 0.94 11 CYS A CA 4
ATOM 1498 C C . CYS A 1 11 ? 0.329 -4.996 -1.993 1.00 0.65 11 CYS A C 4
ATOM 1499 O O . CYS A 1 11 ? 1.312 -5.629 -1.613 1.00 0.63 11 CYS A O 4
ATOM 1506 N N . LEU A 1 12 ? -0.530 -4.416 -1.160 1.00 0.53 12 LEU A N 4
ATOM 1507 C CA . LEU A 1 12 ? -0.309 -4.367 0.287 1.00 0.39 12 LEU A CA 4
ATOM 1508 C C . LEU A 1 12 ? -0.371 -5.745 0.942 1.00 0.32 12 LEU A C 4
ATOM 1509 O O . LEU A 1 12 ? -0.167 -5.870 2.147 1.00 0.46 12 LEU A O 4
ATOM 1525 N N . GLU A 1 13 ? -0.675 -6.774 0.167 1.00 0.43 13 GLU A N 4
ATOM 1526 C CA . GLU A 1 13 ? -0.625 -8.133 0.680 1.00 0.67 13 GLU A CA 4
ATOM 1527 C C . GLU A 1 13 ? 0.828 -8.564 0.867 1.00 0.79 13 GLU A C 4
ATOM 1528 O O . GLU A 1 13 ? 1.123 -9.515 1.593 1.00 1.03 13 GLU A O 4
ATOM 1540 N N . ARG A 1 14 ? 1.725 -7.841 0.209 1.00 0.69 14 ARG A N 4
ATOM 1541 C CA . ARG A 1 14 ? 3.155 -8.064 0.336 1.00 0.81 14 ARG A CA 4
ATOM 1542 C C . ARG A 1 14 ? 3.743 -7.010 1.277 1.00 0.65 14 ARG A C 4
ATOM 1543 O O . ARG A 1 14 ? 3.634 -5.812 1.019 1.00 0.47 14 ARG A O 4
ATOM 1564 N N . PRO A 1 15 ? 4.355 -7.463 2.392 1.00 0.83 15 PRO A N 4
ATOM 1565 C CA . PRO A 1 15 ? 4.893 -6.589 3.454 1.00 0.84 15 PRO A CA 4
ATOM 1566 C C . PRO A 1 15 ? 5.764 -5.438 2.948 1.00 0.65 15 PRO A C 4
ATOM 1567 O O . PRO A 1 15 ? 5.751 -4.351 3.527 1.00 0.67 15 PRO A O 4
ATOM 1578 N N . THR A 1 16 ? 6.518 -5.672 1.880 1.00 0.63 16 THR A N 4
ATOM 1579 C CA . THR A 1 16 ? 7.399 -4.650 1.326 1.00 0.58 16 THR A CA 4
ATOM 1580 C C . THR A 1 16 ? 6.605 -3.454 0.797 1.00 0.52 16 THR A C 4
ATOM 1581 O O . THR A 1 16 ? 7.074 -2.316 0.831 1.00 0.61 16 THR A O 4
ATOM 1592 N N . CYS A 1 17 ? 5.387 -3.717 0.344 1.00 0.54 17 CYS A N 4
ATOM 1593 C CA . CYS A 1 17 ? 4.537 -2.681 -0.223 1.00 0.62 17 CYS A CA 4
ATOM 1594 C C . CYS A 1 17 ? 4.062 -1.722 0.870 1.00 0.63 17 CYS A C 4
ATOM 1595 O O . CYS A 1 17 ? 3.753 -0.561 0.601 1.00 0.78 17 CYS A O 4
ATOM 1602 N N . LEU A 1 18 ? 4.044 -2.213 2.110 1.00 0.62 18 LEU A N 4
ATOM 1603 C CA . LEU A 1 18 ? 3.607 -1.418 3.257 1.00 0.81 18 LEU A CA 4
ATOM 1604 C C . LEU A 1 18 ? 4.600 -0.305 3.555 1.00 0.81 18 LEU A C 4
ATOM 1605 O O . LEU A 1 18 ? 4.247 0.710 4.153 1.00 0.98 18 LEU A O 4
ATOM 1621 N N . ARG A 1 19 ? 5.840 -0.495 3.136 1.00 0.69 19 ARG A N 4
ATOM 1622 C CA . ARG A 1 19 ? 6.872 0.500 3.372 1.00 0.76 19 ARG A CA 4
ATOM 1623 C C . ARG A 1 19 ? 6.696 1.670 2.416 1.00 0.68 19 ARG A C 4
ATOM 1624 O O . ARG A 1 19 ? 6.635 2.818 2.844 1.00 0.87 19 ARG A O 4
ATOM 1645 N N . LEU A 1 20 ? 6.557 1.356 1.128 1.00 0.57 20 LEU A N 4
ATOM 1646 C CA . LEU A 1 20 ? 6.468 2.360 0.064 1.00 0.56 20 LEU A CA 4
ATOM 1647 C C . LEU A 1 20 ? 5.291 3.317 0.251 1.00 0.46 20 LEU A C 4
ATOM 1648 O O . LEU A 1 20 ? 5.241 4.375 -0.377 1.00 0.50 20 LEU A O 4
ATOM 1664 N N . VAL A 1 21 ? 4.362 2.944 1.123 1.00 0.52 21 VAL A N 4
ATOM 1665 C CA . VAL A 1 21 ? 3.134 3.702 1.345 1.00 0.61 21 VAL A CA 4
ATOM 1666 C C . VAL A 1 21 ? 3.402 5.165 1.732 1.00 0.62 21 VAL A C 4
ATOM 1667 O O . VAL A 1 21 ? 2.549 6.026 1.519 1.00 0.71 21 VAL A O 4
ATOM 1680 N N . TRP A 1 22 ? 4.587 5.453 2.278 1.00 0.68 22 TRP A N 4
ATOM 1681 C CA . TRP A 1 22 ? 4.891 6.808 2.736 1.00 0.89 22 TRP A CA 4
ATOM 1682 C C . TRP A 1 22 ? 4.705 7.852 1.628 1.00 0.90 22 TRP A C 4
ATOM 1683 O O . TRP A 1 22 ? 3.863 8.748 1.743 1.00 1.04 22 TRP A O 4
ATOM 1704 N N . ARG A 1 23 ? 5.486 7.736 0.569 1.00 0.82 23 ARG A N 4
ATOM 1705 C CA . ARG A 1 23 ? 5.385 8.633 -0.572 1.00 0.91 23 ARG A CA 4
ATOM 1706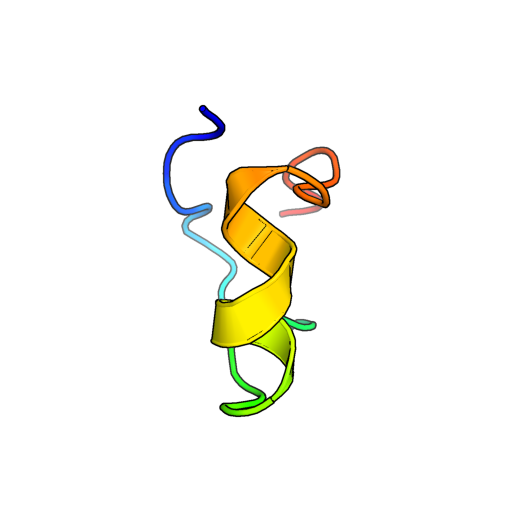 C C . ARG A 1 23 ? 4.499 8.042 -1.668 1.00 0.79 23 ARG A C 4
ATOM 1707 O O . ARG A 1 23 ? 3.853 8.771 -2.421 1.00 0.90 23 ARG A O 4
ATOM 1728 N N . PHE A 1 24 ? 4.465 6.717 -1.752 1.00 0.64 24 PHE A N 4
ATOM 1729 C CA . PHE A 1 24 ? 3.726 6.043 -2.811 1.00 0.64 24 PHE A CA 4
ATOM 1730 C C . PHE A 1 24 ? 2.489 5.346 -2.266 1.00 0.55 24 PHE A C 4
ATOM 1731 O O . PHE A 1 24 ? 2.514 4.154 -1.962 1.00 0.61 24 PHE A O 4
ATOM 1748 N N . CYS A 1 25 ? 1.412 6.097 -2.125 1.00 0.58 25 CYS A N 4
ATOM 1749 C CA . CYS A 1 25 ? 0.142 5.526 -1.720 1.00 0.60 25 CYS A CA 4
ATOM 1750 C C . CYS A 1 25 ? -0.980 6.003 -2.634 1.00 0.63 25 CYS A C 4
ATOM 1751 O O 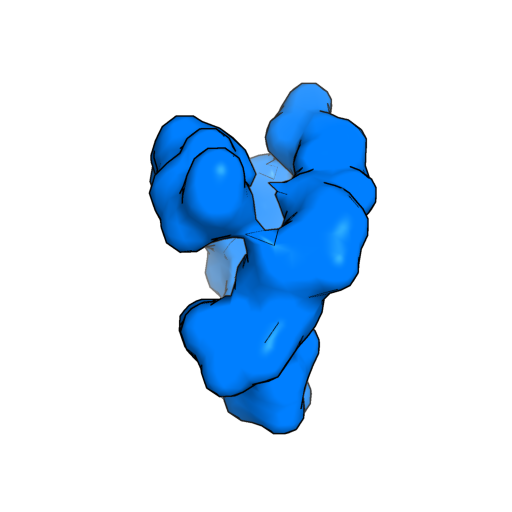. CYS A 1 25 ? -1.513 7.104 -2.479 1.00 0.80 25 CYS A O 4
ATOM 1758 N N . PRO A 1 26 ? -1.337 5.167 -3.609 1.00 0.70 26 PRO A N 4
ATOM 1759 C CA . PRO A 1 26 ? -2.360 5.481 -4.605 1.00 0.89 26 PRO A CA 4
ATOM 1760 C C . PRO A 1 26 ? -3.777 5.219 -4.091 1.00 0.86 26 PRO A C 4
ATOM 1761 O O . PRO A 1 26 ? -3.954 4.660 -3.005 1.00 0.74 26 PRO A O 4
ATOM 1772 N N . PRO A 1 27 ? -4.804 5.637 -4.854 1.00 1.09 27 PRO A N 4
ATOM 1773 C CA . PRO A 1 27 ? -6.206 5.369 -4.519 1.00 1.15 27 PRO A CA 4
ATOM 1774 C C . PRO A 1 27 ? -6.467 3.878 -4.315 1.00 1.09 27 PRO A C 4
ATOM 1775 O O . PRO A 1 27 ? -6.089 3.052 -5.148 1.00 1.16 27 PRO A O 4
ATOM 1786 N N . CYS A 1 28 ? -7.109 3.546 -3.203 1.00 1.11 28 CYS A N 4
ATOM 1787 C CA . CYS A 1 28 ? -7.371 2.156 -2.849 1.00 1.15 28 CYS A CA 4
ATOM 1788 C C . CYS A 1 28 ? -8.261 1.479 -3.886 1.00 1.17 28 CYS A C 4
ATOM 1789 O O . CYS A 1 28 ? -9.338 1.979 -4.220 1.00 1.31 28 CYS A O 4
ATOM 1796 N N . ALA A 1 29 ? -7.799 0.340 -4.391 1.00 1.23 29 ALA A N 4
ATOM 1797 C CA . ALA A 1 29 ? -8.536 -0.425 -5.387 1.00 1.36 29 ALA A CA 4
ATOM 1798 C C . ALA A 1 29 ? -9.678 -1.206 -4.739 1.00 1.29 29 ALA A C 4
ATOM 1799 O O . ALA A 1 29 ? -9.651 -2.438 -4.670 1.00 1.51 29 ALA A O 4
ATOM 1806 N N . CYS A 1 30 ? -10.669 -0.476 -4.260 1.00 1.47 30 CYS A N 4
ATOM 1807 C CA . CYS A 1 30 ? -11.826 -1.067 -3.610 1.00 1.59 30 CYS A CA 4
ATOM 1808 C C . CYS A 1 30 ? -13.100 -0.615 -4.305 1.00 2.32 30 CYS A C 4
ATOM 1809 O O . CYS A 1 30 ? -13.700 -1.432 -5.031 1.00 2.88 30 CYS A O 4
ATOM 1817 N N . SER A 1 1 ? 0.443 9.081 2.489 1.00 1.88 1 SER A N 5
ATOM 1818 C CA . SER A 1 1 ? -0.731 9.116 3.388 1.00 1.53 1 SER A CA 5
ATOM 1819 C C . SER A 1 1 ? -2.025 8.901 2.601 1.00 1.34 1 SER A C 5
ATOM 1820 O O . SER A 1 1 ? -2.879 9.785 2.525 1.00 1.47 1 SER A O 5
ATOM 1830 N N . CYS A 1 2 ? -2.153 7.725 2.006 1.00 1.24 2 CYS A N 5
ATOM 1831 C CA . CYS A 1 2 ? -3.340 7.364 1.243 1.00 1.18 2 CYS A CA 5
ATOM 1832 C C . CYS A 1 2 ? -4.321 6.605 2.130 1.00 1.19 2 CYS A C 5
ATOM 1833 O O . CYS A 1 2 ? -3.919 6.043 3.149 1.00 1.29 2 CYS A O 5
ATOM 1840 N N . PRO A 1 3 ? -5.617 6.581 1.769 1.00 1.35 3 PRO A N 5
ATOM 1841 C CA . PRO A 1 3 ? -6.628 5.837 2.525 1.00 1.53 3 PRO A CA 5
ATOM 1842 C C . PRO A 1 3 ? -6.298 4.345 2.582 1.00 1.31 3 PRO A C 5
ATOM 1843 O O . PRO A 1 3 ? -6.034 3.728 1.548 1.00 1.21 3 PRO A O 5
ATOM 1854 N N . PRO A 1 4 ? -6.301 3.749 3.784 1.00 1.42 4 PRO A N 5
ATOM 1855 C CA . PRO A 1 4 ? -6.019 2.326 3.957 1.00 1.39 4 PRO A CA 5
ATOM 1856 C C . PRO A 1 4 ? -7.190 1.461 3.514 1.00 1.26 4 PRO A C 5
ATOM 1857 O O . PRO A 1 4 ? -8.315 1.637 3.983 1.00 1.60 4 PRO A O 5
ATOM 1868 N N . CYS A 1 5 ? -6.929 0.536 2.607 1.00 0.99 5 CYS A N 5
ATOM 1869 C CA . CYS A 1 5 ? -7.965 -0.358 2.117 1.00 0.94 5 CYS A CA 5
ATOM 1870 C C . CYS A 1 5 ? -8.160 -1.526 3.071 1.00 0.86 5 CYS A C 5
ATOM 1871 O O . CYS A 1 5 ? -7.190 -2.066 3.606 1.00 0.83 5 CYS A O 5
ATOM 1878 N N . PRO A 1 6 ? -9.417 -1.936 3.297 1.00 0.98 6 PRO A N 5
ATOM 1879 C CA . PRO A 1 6 ? -9.729 -3.167 4.029 1.00 1.07 6 PRO A CA 5
ATOM 1880 C C . PRO A 1 6 ? -9.456 -4.409 3.175 1.00 0.98 6 PRO A C 5
ATOM 1881 O O . PRO A 1 6 ? -10.060 -5.465 3.367 1.00 1.16 6 PRO A O 5
ATOM 1892 N N . CYS A 1 7 ? -8.535 -4.259 2.236 1.00 0.89 7 CYS A N 5
ATOM 1893 C CA . CYS A 1 7 ? -8.139 -5.319 1.335 1.00 0.87 7 CYS A CA 5
ATOM 1894 C C . CYS A 1 7 ? -6.710 -5.060 0.878 1.00 0.71 7 CYS A C 5
ATOM 1895 O O . CYS A 1 7 ? -6.447 -4.206 0.033 1.00 0.68 7 CYS A O 5
ATOM 1902 N N . THR A 1 8 ? -5.793 -5.783 1.480 1.00 0.82 8 THR A N 5
ATOM 1903 C CA . THR A 1 8 ? -4.366 -5.608 1.242 1.00 0.80 8 THR A CA 5
ATOM 1904 C C . THR A 1 8 ? -3.962 -5.926 -0.203 1.00 0.78 8 THR A C 5
ATOM 1905 O O . THR A 1 8 ? -2.861 -5.580 -0.632 1.00 0.90 8 THR A O 5
ATOM 1916 N N . ALA A 1 9 ? -4.871 -6.540 -0.957 1.00 0.79 9 ALA A N 5
ATOM 1917 C CA . ALA A 1 9 ? -4.617 -6.916 -2.351 1.00 0.94 9 ALA A CA 5
ATOM 1918 C C . ALA A 1 9 ? -4.261 -5.711 -3.228 1.00 1.01 9 ALA A C 5
ATOM 1919 O O . ALA A 1 9 ? -3.765 -5.872 -4.342 1.00 1.24 9 ALA A O 5
ATOM 1926 N N . TRP A 1 10 ? -4.525 -4.509 -2.732 1.00 0.95 10 TRP A N 5
ATOM 1927 C CA . TRP A 1 10 ? -4.246 -3.289 -3.485 1.00 1.19 10 TRP A CA 5
ATOM 1928 C C . TRP A 1 10 ? -2.742 -3.076 -3.700 1.00 1.24 10 TRP A C 5
ATOM 1929 O O . TRP A 1 10 ? -2.314 -2.666 -4.778 1.00 2.00 10 TRP A O 5
ATOM 1950 N N . CYS A 1 11 ? -1.949 -3.375 -2.678 1.00 0.98 11 CYS A N 5
ATOM 1951 C CA . CYS A 1 11 ? -0.513 -3.110 -2.716 1.00 0.94 11 CYS A CA 5
ATOM 1952 C C . CYS A 1 11 ? 0.173 -3.755 -1.519 1.00 0.65 11 CYS A C 5
ATOM 1953 O O . CYS A 1 11 ? 1.238 -4.358 -1.647 1.00 0.63 11 CYS A O 5
ATOM 1960 N N . LEU A 1 12 ? -0.469 -3.648 -0.359 1.00 0.53 12 LEU A N 5
ATOM 1961 C CA . LEU A 1 12 ? 0.071 -4.183 0.894 1.00 0.39 12 LEU A CA 5
ATOM 1962 C C . LEU A 1 12 ? 0.173 -5.707 0.875 1.00 0.32 12 LEU A C 5
ATOM 1963 O O . LEU A 1 12 ? 0.617 -6.317 1.846 1.00 0.46 12 LEU A O 5
ATOM 1979 N N . GLU A 1 13 ? -0.268 -6.325 -0.207 1.00 0.43 13 GLU A N 5
ATOM 1980 C CA . GLU A 1 13 ? -0.120 -7.759 -0.357 1.00 0.67 13 GLU A CA 5
ATOM 1981 C C . GLU A 1 13 ? 1.350 -8.100 -0.624 1.00 0.79 13 GLU A C 5
ATOM 1982 O O . GLU A 1 13 ? 1.781 -9.244 -0.465 1.00 1.03 13 GLU A O 5
ATOM 1994 N N . ARG A 1 14 ? 2.110 -7.085 -1.031 1.00 0.69 14 ARG A N 5
ATOM 1995 C CA . ARG A 1 14 ? 3.527 -7.237 -1.325 1.00 0.81 14 ARG A CA 5
ATOM 1996 C C . ARG A 1 14 ? 4.371 -6.592 -0.232 1.00 0.65 14 ARG A C 5
ATOM 1997 O O . ARG A 1 14 ? 4.244 -5.397 0.036 1.00 0.47 14 ARG A O 5
ATOM 2018 N N . PRO A 1 15 ? 5.237 -7.398 0.413 1.00 0.83 15 PRO A N 5
ATOM 2019 C CA . PRO A 1 15 ? 6.109 -6.966 1.522 1.00 0.84 15 PRO A CA 5
ATOM 2020 C C . PRO A 1 15 ? 6.869 -5.662 1.265 1.00 0.65 15 PRO A C 5
ATOM 2021 O O . PRO A 1 15 ? 7.169 -4.925 2.206 1.00 0.67 15 PRO A O 5
ATOM 2032 N N . THR A 1 16 ? 7.193 -5.382 0.008 1.00 0.63 16 THR A N 5
ATOM 2033 C CA . THR A 1 16 ? 7.889 -4.146 -0.338 1.00 0.58 16 THR A CA 5
ATOM 2034 C C . THR A 1 16 ? 7.005 -2.927 -0.077 1.00 0.52 16 THR A C 5
ATOM 2035 O O . THR A 1 16 ? 7.463 -1.902 0.437 1.00 0.61 16 THR A O 5
ATOM 2046 N N . CYS A 1 17 ? 5.726 -3.064 -0.400 1.00 0.54 17 CYS A N 5
ATOM 2047 C CA . CYS A 1 17 ? 4.770 -1.976 -0.264 1.00 0.62 17 CYS A CA 5
ATOM 2048 C C . CYS A 1 17 ? 4.448 -1.722 1.207 1.00 0.63 17 CYS A C 5
ATOM 2049 O O . CYS A 1 17 ? 4.019 -0.632 1.574 1.00 0.78 17 CYS A O 5
ATOM 2056 N N . LEU A 1 18 ? 4.686 -2.730 2.048 1.00 0.62 18 LEU A N 5
ATOM 2057 C CA . LEU A 1 18 ? 4.437 -2.615 3.485 1.00 0.81 18 LEU A CA 5
ATOM 2058 C C . LEU A 1 18 ? 5.183 -1.433 4.080 1.00 0.81 18 LEU A C 5
ATOM 2059 O O . LEU A 1 18 ? 4.676 -0.743 4.966 1.00 0.98 18 LEU A O 5
ATOM 2075 N N . ARG A 1 19 ? 6.382 -1.202 3.583 1.00 0.69 19 ARG A N 5
ATOM 2076 C CA . ARG A 1 19 ? 7.204 -0.125 4.095 1.00 0.76 19 ARG A CA 5
ATOM 2077 C C . ARG A 1 19 ? 6.896 1.163 3.353 1.00 0.68 19 ARG A C 5
ATOM 2078 O O . ARG A 1 19 ? 6.439 2.133 3.943 1.00 0.87 19 ARG A O 5
ATOM 2099 N N . LEU A 1 20 ? 7.072 1.117 2.039 1.00 0.57 20 LEU A N 5
ATOM 2100 C CA . LEU A 1 20 ? 7.052 2.313 1.195 1.00 0.56 20 LEU A CA 5
ATOM 2101 C C . LEU A 1 20 ? 5.686 2.987 1.163 1.00 0.46 20 LEU A C 5
ATOM 2102 O O . LEU A 1 20 ? 5.575 4.129 0.714 1.00 0.50 20 LEU A O 5
ATOM 2118 N N . VAL A 1 21 ? 4.664 2.281 1.633 1.00 0.52 21 VAL A N 5
ATOM 2119 C CA . VAL A 1 21 ? 3.287 2.759 1.587 1.00 0.61 21 VAL A CA 5
ATOM 2120 C C . VAL A 1 21 ? 3.115 4.162 2.186 1.00 0.62 21 VAL A C 5
ATOM 2121 O O . VAL A 1 21 ? 2.150 4.850 1.862 1.00 0.71 21 VAL A O 5
ATOM 2134 N N . TRP A 1 22 ? 4.037 4.595 3.051 1.00 0.68 22 TRP A N 5
ATOM 2135 C CA . TRP A 1 22 ? 3.946 5.934 3.627 1.00 0.89 22 TRP A CA 5
ATOM 2136 C C . TRP A 1 22 ? 3.913 7.006 2.535 1.00 0.90 22 TRP A C 5
ATOM 2137 O O . TRP A 1 22 ? 2.990 7.821 2.481 1.00 1.04 22 TRP A O 5
ATOM 2158 N N . ARG A 1 23 ? 4.914 7.002 1.668 1.00 0.82 23 ARG A N 5
ATOM 2159 C CA . ARG A 1 23 ? 4.970 7.945 0.560 1.00 0.91 23 ARG A CA 5
ATOM 2160 C C . ARG A 1 23 ? 4.370 7.331 -0.697 1.00 0.79 23 ARG A C 5
ATOM 2161 O O . ARG A 1 23 ? 3.554 7.948 -1.381 1.00 0.90 23 ARG A O 5
ATOM 2182 N N . PHE A 1 24 ? 4.776 6.103 -0.984 1.00 0.64 24 PHE A N 5
ATOM 2183 C CA . PHE A 1 24 ? 4.392 5.435 -2.215 1.00 0.64 24 PHE A CA 5
ATOM 2184 C C . PHE A 1 24 ? 3.173 4.554 -1.988 1.00 0.55 24 PHE A C 5
ATOM 2185 O O . PHE A 1 24 ? 3.285 3.348 -1.766 1.00 0.61 24 PHE A O 5
ATOM 2202 N N . CYS A 1 25 ? 2.014 5.176 -2.039 1.00 0.58 25 CYS A N 5
ATOM 2203 C CA . CYS A 1 25 ? 0.754 4.484 -1.865 1.00 0.60 25 CYS A CA 5
ATOM 2204 C C . CYS A 1 25 ? -0.166 4.776 -3.043 1.00 0.63 25 CYS A C 5
ATOM 2205 O O . CYS A 1 25 ? -0.384 5.934 -3.396 1.00 0.80 25 CYS A O 5
ATOM 2212 N N . PRO A 1 26 ? -0.684 3.731 -3.699 1.00 0.70 26 PRO A N 5
ATOM 2213 C CA . PRO A 1 26 ? -1.603 3.892 -4.823 1.00 0.89 26 PRO A CA 5
ATOM 2214 C C . PRO A 1 26 ? -3.019 4.220 -4.346 1.00 0.86 26 PRO A C 5
ATOM 2215 O O . PRO A 1 26 ? -3.287 4.205 -3.144 1.00 0.74 26 PRO A O 5
ATOM 2226 N N . PRO A 1 27 ? -3.935 4.541 -5.274 1.00 1.09 27 PRO A N 5
ATOM 2227 C CA . PRO A 1 27 ? -5.341 4.790 -4.939 1.00 1.15 27 PRO A CA 5
ATOM 2228 C C . PRO A 1 27 ? -5.969 3.587 -4.246 1.00 1.09 27 PRO A C 5
ATOM 2229 O O . PRO A 1 27 ? -5.703 2.439 -4.615 1.00 1.16 27 PRO A O 5
ATOM 2240 N N . CYS A 1 28 ? -6.795 3.842 -3.243 1.00 1.11 28 CYS A N 5
ATOM 2241 C CA . CYS A 1 28 ? -7.424 2.766 -2.498 1.00 1.15 28 CYS A CA 5
ATOM 2242 C C . CYS A 1 28 ? -8.591 2.191 -3.290 1.00 1.17 28 CYS A C 5
ATOM 2243 O O . CYS A 1 28 ? -9.721 2.676 -3.207 1.00 1.31 28 CYS A O 5
ATOM 2250 N N . ALA A 1 29 ? -8.303 1.164 -4.069 1.00 1.23 29 ALA A N 5
ATOM 2251 C CA . ALA A 1 29 ? -9.315 0.492 -4.862 1.00 1.36 29 ALA A CA 5
ATOM 2252 C C . ALA A 1 29 ? -9.905 -0.674 -4.083 1.00 1.29 29 ALA A C 5
ATOM 2253 O O . ALA A 1 29 ? -9.482 -1.821 -4.245 1.00 1.51 29 ALA A O 5
ATOM 2260 N N . CYS A 1 30 ? -10.876 -0.380 -3.236 1.00 1.47 30 CYS A N 5
ATOM 2261 C CA . CYS A 1 30 ? -11.460 -1.397 -2.383 1.00 1.59 30 CYS A CA 5
ATOM 2262 C C . CYS A 1 30 ? -12.967 -1.202 -2.277 1.00 2.32 30 CYS A C 5
ATOM 2263 O O . CYS A 1 30 ? -13.408 -0.371 -1.454 1.00 2.88 30 CYS A O 5
ATOM 2271 N N . SER A 1 1 ? -0.453 9.265 6.962 1.00 1.88 1 SER A N 6
ATOM 2272 C CA . SER A 1 1 ? -1.472 10.043 6.223 1.00 1.53 1 SER A CA 6
ATOM 2273 C C . SER A 1 1 ? -2.193 9.154 5.214 1.00 1.34 1 SER A C 6
ATOM 2274 O O . SER A 1 1 ? -3.410 9.245 5.053 1.00 1.47 1 SER A O 6
ATOM 2284 N N . CYS A 1 2 ? -1.442 8.287 4.544 1.00 1.24 2 CYS A N 6
ATOM 2285 C CA . CYS A 1 2 ? -2.015 7.383 3.558 1.00 1.18 2 CYS A CA 6
ATOM 2286 C C . CYS A 1 2 ? -2.863 6.316 4.247 1.00 1.19 2 CYS A C 6
ATOM 2287 O O . CYS A 1 2 ? -2.402 5.656 5.183 1.00 1.29 2 CYS A O 6
ATOM 2294 N N . PRO A 1 3 ? -4.116 6.139 3.803 1.00 1.35 3 PRO A N 6
ATOM 2295 C CA . PRO A 1 3 ? -5.051 5.203 4.434 1.00 1.53 3 PRO A CA 6
ATOM 2296 C C . PRO A 1 3 ? -4.683 3.742 4.185 1.00 1.31 3 PRO A C 6
ATOM 2297 O O . PRO A 1 3 ? -4.437 3.334 3.047 1.00 1.21 3 PRO A O 6
ATOM 2308 N N . PRO A 1 4 ? -4.626 2.935 5.253 1.00 1.42 4 PRO A N 6
ATOM 2309 C CA . PRO A 1 4 ? -4.381 1.504 5.143 1.00 1.39 4 PRO A CA 6
ATOM 2310 C C . PRO A 1 4 ? -5.653 0.735 4.797 1.00 1.26 4 PRO A C 6
ATOM 2311 O O . PRO A 1 4 ? -6.368 0.249 5.678 1.00 1.60 4 PRO A O 6
ATOM 2322 N N . CYS A 1 5 ? -5.936 0.653 3.509 1.00 0.99 5 CYS A N 6
ATOM 2323 C CA . CYS A 1 5 ? -7.114 -0.053 3.017 1.00 0.94 5 CYS A CA 6
ATOM 2324 C C . CYS A 1 5 ? -7.025 -1.541 3.337 1.00 0.86 5 CYS A C 6
ATOM 2325 O O . CYS A 1 5 ? -5.939 -2.123 3.312 1.00 0.83 5 CYS A O 6
ATOM 2332 N N . PRO A 1 6 ? -8.167 -2.171 3.658 1.00 0.98 6 PRO A N 6
ATOM 2333 C CA . PRO A 1 6 ? -8.238 -3.617 3.879 1.00 1.07 6 PRO A CA 6
ATOM 2334 C C . PRO A 1 6 ? -8.119 -4.380 2.565 1.00 0.98 6 PRO A C 6
ATOM 2335 O O . PRO A 1 6 ? -7.854 -5.580 2.544 1.00 1.16 6 PRO A O 6
ATOM 2346 N N . CYS A 1 7 ? -8.314 -3.654 1.473 1.00 0.89 7 CYS A N 6
ATOM 2347 C CA . CYS A 1 7 ? -8.195 -4.203 0.132 1.00 0.87 7 CYS A CA 6
ATOM 2348 C C . CYS A 1 7 ? -6.731 -4.242 -0.278 1.00 0.71 7 CYS A C 6
ATOM 2349 O O . CYS A 1 7 ? -6.305 -3.571 -1.214 1.00 0.68 7 CYS A O 6
ATOM 2356 N N . THR A 1 8 ? -5.979 -5.013 0.460 1.00 0.82 8 THR A N 6
ATOM 2357 C CA . THR A 1 8 ? -4.535 -5.094 0.309 1.00 0.80 8 THR A CA 6
ATOM 2358 C C . THR A 1 8 ? -4.106 -6.010 -0.838 1.00 0.78 8 THR A C 6
ATOM 2359 O O . THR A 1 8 ? -2.957 -5.951 -1.278 1.00 0.90 8 THR A O 6
ATOM 2370 N N . ALA A 1 9 ? -5.030 -6.828 -1.335 1.00 0.79 9 ALA A N 6
ATOM 2371 C CA . ALA A 1 9 ? -4.721 -7.824 -2.370 1.00 0.94 9 ALA A CA 6
ATOM 2372 C C . ALA A 1 9 ? -4.020 -7.216 -3.582 1.00 1.01 9 ALA A C 6
ATOM 2373 O O . ALA A 1 9 ? -3.245 -7.885 -4.267 1.00 1.24 9 ALA A O 6
ATOM 2380 N N . TRP A 1 10 ? -4.300 -5.949 -3.833 1.00 0.95 10 TRP A N 6
ATOM 2381 C CA . TRP A 1 10 ? -3.748 -5.235 -4.982 1.00 1.19 10 TRP A CA 6
ATOM 2382 C C . TRP A 1 10 ? -2.213 -5.192 -4.973 1.00 1.24 10 TRP A C 6
ATOM 2383 O O . TRP A 1 10 ? -1.578 -5.300 -6.021 1.00 2.00 10 TRP A O 6
ATOM 2404 N N . CYS A 1 11 ? -1.628 -5.053 -3.791 1.00 0.98 11 CYS A N 6
ATOM 2405 C CA . CYS A 1 11 ? -0.175 -4.927 -3.659 1.00 0.94 11 CYS A CA 6
ATOM 2406 C C . CYS A 1 11 ? 0.231 -4.952 -2.192 1.00 0.65 11 CYS A C 6
ATOM 2407 O O . CYS A 1 11 ? 1.227 -5.573 -1.820 1.00 0.63 11 CYS A O 6
ATOM 2414 N N . LEU A 1 12 ? -0.567 -4.294 -1.359 1.00 0.53 12 LEU A N 6
ATOM 2415 C CA . LEU A 1 12 ? -0.260 -4.141 0.061 1.00 0.39 12 LEU A CA 6
ATOM 2416 C C . LEU A 1 12 ? -0.329 -5.466 0.815 1.00 0.32 12 LEU A C 6
ATOM 2417 O O . LEU A 1 12 ? -0.057 -5.518 2.011 1.00 0.46 12 LEU A O 6
ATOM 2433 N N . GLU A 1 13 ? -0.708 -6.531 0.126 1.00 0.43 13 GLU A N 6
ATOM 2434 C CA . GLU A 1 13 ? -0.711 -7.851 0.731 1.00 0.67 13 GLU A CA 6
ATOM 2435 C C . GLU A 1 13 ? 0.717 -8.347 0.926 1.00 0.79 13 GLU A C 6
ATOM 2436 O O . GLU A 1 13 ? 0.960 -9.340 1.613 1.00 1.03 13 GLU A O 6
ATOM 2448 N N . ARG A 1 14 ? 1.653 -7.642 0.309 1.00 0.69 14 ARG A N 6
ATOM 2449 C CA . ARG A 1 14 ? 3.066 -7.929 0.460 1.00 0.81 14 ARG A CA 6
ATOM 2450 C C . ARG A 1 14 ? 3.730 -6.809 1.256 1.00 0.65 14 ARG A C 6
ATOM 2451 O O . ARG A 1 14 ? 3.674 -5.641 0.865 1.00 0.47 14 ARG A O 6
ATOM 2472 N N . PRO A 1 15 ? 4.347 -7.164 2.404 1.00 0.83 15 PRO A N 6
ATOM 2473 C CA . PRO A 1 15 ? 5.004 -6.208 3.312 1.00 0.84 15 PRO A CA 6
ATOM 2474 C C . PRO A 1 15 ? 5.953 -5.236 2.614 1.00 0.65 15 PRO A C 6
ATOM 2475 O O . PRO A 1 15 ? 6.118 -4.102 3.059 1.00 0.67 15 PRO A O 6
ATOM 2486 N N . THR A 1 16 ? 6.572 -5.674 1.522 1.00 0.63 16 THR A N 6
ATOM 2487 C CA . THR A 1 16 ? 7.497 -4.828 0.776 1.00 0.58 16 THR A CA 6
ATOM 2488 C C . THR A 1 16 ? 6.770 -3.651 0.128 1.00 0.52 16 THR A C 6
ATOM 2489 O O . THR A 1 16 ? 7.325 -2.559 -0.002 1.00 0.61 16 THR A O 6
ATOM 2500 N N . CYS A 1 17 ? 5.518 -3.875 -0.248 1.00 0.54 17 CYS A N 6
ATOM 2501 C CA . CYS A 1 17 ? 4.703 -2.838 -0.863 1.00 0.62 17 CYS A CA 6
ATOM 2502 C C . CYS A 1 17 ? 4.180 -1.891 0.213 1.00 0.63 17 CYS A C 6
ATOM 2503 O O . CYS A 1 17 ? 4.039 -0.690 -0.011 1.00 0.78 17 CYS A O 6
ATOM 2510 N N . LEU A 1 18 ? 3.929 -2.445 1.400 1.00 0.62 18 LEU A N 6
ATOM 2511 C CA . LEU A 1 18 ? 3.443 -1.663 2.534 1.00 0.81 18 LEU A CA 6
ATOM 2512 C C . LEU A 1 18 ? 4.479 -0.657 3.011 1.00 0.81 18 LEU A C 6
ATOM 2513 O O . LEU A 1 18 ? 4.142 0.423 3.491 1.00 0.98 18 LEU A O 6
ATOM 2529 N N . ARG A 1 19 ? 5.741 -1.014 2.864 1.00 0.69 19 ARG A N 6
ATOM 2530 C CA . ARG A 1 19 ? 6.832 -0.179 3.345 1.00 0.76 19 ARG A CA 6
ATOM 2531 C C . ARG A 1 19 ? 6.970 1.104 2.532 1.00 0.68 19 ARG A C 6
ATOM 2532 O O . ARG A 1 19 ? 7.498 2.092 3.025 1.00 0.87 19 ARG A O 6
ATOM 2553 N N . LEU A 1 20 ? 6.497 1.090 1.293 1.00 0.57 20 LEU A N 6
ATOM 2554 C CA . LEU A 1 20 ? 6.626 2.251 0.415 1.00 0.56 20 LEU A CA 6
ATOM 2555 C C . LEU A 1 20 ? 5.439 3.205 0.560 1.00 0.46 20 LEU A C 6
ATOM 2556 O O . LEU A 1 20 ? 5.506 4.352 0.114 1.00 0.50 20 LEU A O 6
ATOM 2572 N N . VAL A 1 21 ? 4.368 2.727 1.195 1.00 0.52 21 VAL A N 6
ATOM 2573 C CA . VAL A 1 21 ? 3.106 3.473 1.299 1.00 0.61 21 VAL A CA 6
ATOM 2574 C C . VAL A 1 21 ? 3.293 4.880 1.869 1.00 0.62 21 VAL A C 6
ATOM 2575 O O . VAL A 1 21 ? 2.580 5.804 1.484 1.00 0.71 21 VAL A O 6
ATOM 2588 N N . TRP A 1 22 ? 4.255 5.033 2.775 1.00 0.68 22 TRP A N 6
ATOM 2589 C CA . TRP A 1 22 ? 4.523 6.319 3.419 1.00 0.89 22 TRP A CA 6
ATOM 2590 C C . TRP A 1 22 ? 4.626 7.455 2.392 1.00 0.90 22 TRP A C 6
ATOM 2591 O O . TRP A 1 22 ? 3.958 8.482 2.526 1.00 1.04 22 TRP A O 6
ATOM 2612 N N . ARG A 1 23 ? 5.450 7.268 1.369 1.00 0.82 23 ARG A N 6
ATOM 2613 C CA . ARG A 1 23 ? 5.546 8.240 0.290 1.00 0.91 23 ARG A CA 6
ATOM 2614 C C . ARG A 1 23 ? 4.630 7.869 -0.868 1.00 0.79 23 ARG A C 6
ATOM 2615 O O . ARG A 1 23 ? 3.856 8.697 -1.353 1.00 0.90 23 ARG A O 6
ATOM 2636 N N . PHE A 1 24 ? 4.704 6.616 -1.286 1.00 0.64 24 PHE A N 6
ATOM 2637 C CA . PHE A 1 24 ? 4.038 6.168 -2.501 1.00 0.64 24 PHE A CA 6
ATOM 2638 C C . PHE A 1 24 ? 2.724 5.473 -2.179 1.00 0.55 24 PHE A C 6
ATOM 2639 O O . PHE A 1 24 ? 2.666 4.246 -2.087 1.00 0.61 24 PHE A O 6
ATOM 2656 N N . CYS A 1 25 ? 1.673 6.251 -2.000 1.00 0.58 25 CYS A N 6
ATOM 2657 C CA . CYS A 1 25 ? 0.364 5.681 -1.746 1.00 0.60 25 CYS A CA 6
ATOM 2658 C C . CYS A 1 25 ? -0.643 6.133 -2.797 1.00 0.63 25 CYS A C 6
ATOM 2659 O O . CYS A 1 25 ? -1.078 7.287 -2.813 1.00 0.80 25 CYS A O 6
ATOM 2666 N N . PRO A 1 26 ? -0.994 5.228 -3.709 1.00 0.70 26 PRO A N 6
ATOM 2667 C CA . PRO A 1 26 ? -2.032 5.453 -4.705 1.00 0.89 26 PRO A CA 6
ATOM 2668 C C . PRO A 1 26 ? -3.406 5.031 -4.175 1.00 0.86 26 PRO A C 6
ATOM 2669 O O . PRO A 1 26 ? -3.498 4.425 -3.104 1.00 0.74 26 PRO A O 6
ATOM 2680 N N . PRO A 1 27 ? -4.493 5.355 -4.896 1.00 1.09 27 PRO A N 6
ATOM 2681 C CA . PRO A 1 27 ? -5.839 4.931 -4.506 1.00 1.15 27 PRO A CA 6
ATOM 2682 C C . PRO A 1 27 ? -5.981 3.413 -4.562 1.00 1.09 27 PRO A C 6
ATOM 2683 O O . PRO A 1 27 ? -5.672 2.786 -5.579 1.00 1.16 27 PRO A O 6
ATOM 2694 N N . CYS A 1 28 ? -6.448 2.827 -3.470 1.00 1.11 28 CYS A N 6
ATOM 2695 C CA . CYS A 1 28 ? -6.557 1.381 -3.369 1.00 1.15 28 CYS A CA 6
ATOM 2696 C C . CYS A 1 28 ? -7.774 0.868 -4.127 1.00 1.17 28 CYS A C 6
ATOM 2697 O O . CYS A 1 28 ? -8.868 1.420 -4.010 1.00 1.31 28 CYS A O 6
ATOM 2704 N N . ALA A 1 29 ? -7.575 -0.182 -4.912 1.00 1.23 29 ALA A N 6
ATOM 2705 C CA . ALA A 1 29 ? -8.659 -0.782 -5.670 1.00 1.36 29 ALA A CA 6
ATOM 2706 C C . ALA A 1 29 ? -9.502 -1.679 -4.777 1.00 1.29 29 ALA A C 6
ATOM 2707 O O . ALA A 1 29 ? -9.110 -2.803 -4.457 1.00 1.51 29 ALA A O 6
ATOM 2714 N N . CYS A 1 30 ? -10.641 -1.167 -4.357 1.00 1.47 30 CYS A N 6
ATOM 2715 C CA . CYS A 1 30 ? -11.553 -1.921 -3.519 1.00 1.59 30 CYS A CA 6
ATOM 2716 C C . CYS A 1 30 ? -12.793 -2.309 -4.311 1.00 2.32 30 CYS A C 6
ATOM 2717 O O . CYS A 1 30 ? -12.833 -3.446 -4.824 1.00 2.88 30 CYS A O 6
ATOM 2725 N N . SER A 1 1 ? 1.263 8.683 6.777 1.00 1.88 1 SER A N 7
ATOM 2726 C CA . SER A 1 1 ? 0.973 9.658 5.708 1.00 1.53 1 SER A CA 7
ATOM 2727 C C . SER A 1 1 ? -0.295 9.249 4.959 1.00 1.34 1 SER A C 7
ATOM 2728 O O . SER A 1 1 ? -1.327 9.916 5.060 1.00 1.47 1 SER A O 7
ATOM 2738 N N . CYS A 1 2 ? -0.218 8.154 4.216 1.00 1.24 2 CYS A N 7
ATOM 2739 C CA . CYS A 1 2 ? -1.380 7.621 3.521 1.00 1.18 2 CYS A CA 7
ATOM 2740 C C . CYS A 1 2 ? -2.225 6.772 4.463 1.00 1.19 2 CYS A C 7
ATOM 2741 O O . CYS A 1 2 ? -1.691 6.023 5.282 1.00 1.29 2 CYS A O 7
ATOM 2748 N N . PRO A 1 3 ? -3.556 6.895 4.369 1.00 1.35 3 PRO A N 7
ATOM 2749 C CA . PRO A 1 3 ? -4.482 6.096 5.177 1.00 1.53 3 PRO A CA 7
ATOM 2750 C C . PRO A 1 3 ? -4.480 4.626 4.757 1.00 1.31 3 PRO A C 7
ATOM 2751 O O . PRO A 1 3 ? -4.082 4.293 3.637 1.00 1.21 3 PRO A O 7
ATOM 2762 N N . PRO A 1 4 ? -4.902 3.726 5.659 1.00 1.42 4 PRO A N 7
ATOM 2763 C CA . PRO A 1 4 ? -5.023 2.295 5.360 1.00 1.39 4 PRO A CA 7
ATOM 2764 C C . PRO A 1 4 ? -6.136 2.016 4.352 1.00 1.26 4 PRO A C 7
ATOM 2765 O O . PRO A 1 4 ? -6.884 2.921 3.975 1.00 1.60 4 PRO A O 7
ATOM 2776 N N . CYS A 1 5 ? -6.247 0.772 3.916 1.00 0.99 5 CYS A N 7
ATOM 2777 C CA . CYS A 1 5 ? -7.243 0.410 2.922 1.00 0.94 5 CYS A CA 7
ATOM 2778 C C . CYS A 1 5 ? -7.874 -0.943 3.248 1.00 0.86 5 CYS A C 7
ATOM 2779 O O . CYS A 1 5 ? -7.176 -1.898 3.597 1.00 0.83 5 CYS A O 7
ATOM 2786 N N . PRO A 1 6 ? -9.212 -1.039 3.135 1.00 0.98 6 PRO A N 7
ATOM 2787 C CA . PRO A 1 6 ? -9.946 -2.292 3.355 1.00 1.07 6 PRO A CA 7
ATOM 2788 C C . PRO A 1 6 ? -9.642 -3.330 2.277 1.00 0.98 6 PRO A C 7
ATOM 2789 O O . PRO A 1 6 ? -10.059 -4.484 2.365 1.00 1.16 6 PRO A O 7
ATOM 2800 N N . CYS A 1 7 ? -8.907 -2.905 1.263 1.00 0.89 7 CYS A N 7
ATOM 2801 C CA . CYS A 1 7 ? -8.500 -3.779 0.188 1.00 0.87 7 CYS A CA 7
ATOM 2802 C C . CYS A 1 7 ? -6.988 -3.859 0.152 1.00 0.71 7 CYS A C 7
ATOM 2803 O O . CYS A 1 7 ? -6.322 -3.109 -0.557 1.00 0.68 7 CYS A O 7
ATOM 2810 N N . THR A 1 8 ? -6.465 -4.768 0.946 1.00 0.82 8 THR A N 7
ATOM 2811 C CA . THR A 1 8 ? -5.025 -4.962 1.100 1.00 0.80 8 THR A CA 7
ATOM 2812 C C . THR A 1 8 ? -4.343 -5.297 -0.228 1.00 0.78 8 THR A C 7
ATOM 2813 O O . THR A 1 8 ? -3.138 -5.093 -0.384 1.00 0.90 8 THR A O 7
ATOM 2824 N N . ALA A 1 9 ? -5.125 -5.784 -1.188 1.00 0.79 9 ALA A N 7
ATOM 2825 C CA . ALA A 1 9 ? -4.606 -6.173 -2.498 1.00 0.94 9 ALA A CA 7
ATOM 2826 C C . ALA A 1 9 ? -4.047 -4.978 -3.269 1.00 1.01 9 ALA A C 7
ATOM 2827 O O . ALA A 1 9 ? -3.335 -5.149 -4.259 1.00 1.24 9 ALA A O 7
ATOM 2834 N N . TRP A 1 10 ? -4.373 -3.777 -2.808 1.00 0.95 10 TRP A N 7
ATOM 2835 C CA . TRP A 1 10 ? -3.934 -2.543 -3.458 1.00 1.19 10 TRP A CA 7
ATOM 2836 C C . TRP A 1 10 ? -2.410 -2.453 -3.556 1.00 1.24 10 TRP A C 7
ATOM 2837 O O . TRP A 1 10 ? -1.875 -1.929 -4.531 1.00 2.00 10 TRP A O 7
ATOM 2858 N N . CYS A 1 11 ? -1.719 -2.976 -2.549 1.00 0.98 11 CYS A N 7
ATOM 2859 C CA . CYS A 1 11 ? -0.261 -2.908 -2.500 1.00 0.94 11 CYS A CA 7
ATOM 2860 C C . CYS A 1 11 ? 0.264 -3.584 -1.239 1.00 0.65 11 CYS A C 7
ATOM 2861 O O . CYS A 1 11 ? 1.337 -4.183 -1.245 1.00 0.63 11 CYS A O 7
ATOM 2868 N N . LEU A 1 12 ? -0.509 -3.505 -0.157 1.00 0.53 12 LEU A N 7
ATOM 2869 C CA . LEU A 1 12 ? -0.100 -4.082 1.125 1.00 0.39 12 LEU A CA 7
ATOM 2870 C C . LEU A 1 12 ? -0.057 -5.604 1.071 1.00 0.32 12 LEU A C 7
ATOM 2871 O O . LEU A 1 12 ? 0.370 -6.254 2.027 1.00 0.46 12 LEU A O 7
ATOM 2887 N N . GLU A 1 13 ? -0.499 -6.177 -0.039 1.00 0.43 13 GLU A N 7
ATOM 2888 C CA . GLU A 1 13 ? -0.402 -7.612 -0.223 1.00 0.67 13 GLU A CA 7
ATOM 2889 C C . GLU A 1 13 ? 1.021 -8.013 -0.601 1.00 0.79 13 GLU A C 7
ATOM 2890 O O . GLU A 1 13 ? 1.344 -9.197 -0.688 1.00 1.03 13 GLU A O 7
ATOM 2902 N N . ARG A 1 14 ? 1.862 -7.016 -0.834 1.00 0.69 14 ARG A N 7
ATOM 2903 C CA . ARG A 1 14 ? 3.257 -7.247 -1.174 1.00 0.81 14 ARG A CA 7
ATOM 2904 C C . ARG A 1 14 ? 4.161 -6.713 -0.065 1.00 0.65 14 ARG A C 7
ATOM 2905 O O . ARG A 1 14 ? 4.166 -5.515 0.219 1.00 0.47 14 ARG A O 7
ATOM 2926 N N . PRO A 1 15 ? 4.933 -7.618 0.572 1.00 0.83 15 PRO A N 7
ATOM 2927 C CA . PRO A 1 15 ? 5.763 -7.310 1.753 1.00 0.84 15 PRO A CA 7
ATOM 2928 C C . PRO A 1 15 ? 6.659 -6.080 1.596 1.00 0.65 15 PRO A C 7
ATOM 2929 O O . PRO A 1 15 ? 6.896 -5.357 2.565 1.00 0.67 15 PRO A O 7
ATOM 2940 N N . THR A 1 16 ? 7.155 -5.843 0.390 1.00 0.63 16 THR A N 7
ATOM 2941 C CA . THR A 1 16 ? 8.043 -4.730 0.137 1.00 0.58 16 THR A CA 7
ATOM 2942 C C . THR A 1 16 ? 7.292 -3.397 0.210 1.00 0.52 16 THR A C 7
ATOM 2943 O O . THR A 1 16 ? 7.820 -2.397 0.706 1.00 0.61 16 THR A O 7
ATOM 2954 N N . CYS A 1 17 ? 6.044 -3.400 -0.246 1.00 0.54 17 CYS A N 7
ATOM 2955 C CA . CYS A 1 17 ? 5.245 -2.182 -0.297 1.00 0.62 17 CYS A CA 7
ATOM 2956 C C . CYS A 1 17 ? 4.946 -1.665 1.105 1.00 0.63 17 CYS A C 7
ATOM 2957 O O . CYS A 1 17 ? 4.685 -0.480 1.288 1.00 0.78 17 CYS A O 7
ATOM 2964 N N . LEU A 1 18 ? 5.018 -2.556 2.095 1.00 0.62 18 LEU A N 7
ATOM 2965 C CA . LEU A 1 18 ? 4.791 -2.187 3.496 1.00 0.81 18 LEU A CA 7
ATOM 2966 C C . LEU A 1 18 ? 5.674 -1.015 3.913 1.00 0.81 18 LEU A C 7
ATOM 2967 O O . LEU A 1 18 ? 5.321 -0.244 4.805 1.00 0.98 18 LEU A O 7
ATOM 2983 N N . ARG A 1 19 ? 6.813 -0.881 3.252 1.00 0.69 19 ARG A N 7
ATOM 2984 C CA . ARG A 1 19 ? 7.767 0.166 3.577 1.00 0.76 19 ARG A CA 7
ATOM 2985 C C . ARG A 1 19 ? 7.457 1.470 2.841 1.00 0.68 19 ARG A C 7
ATOM 2986 O O . ARG A 1 19 ? 7.486 2.537 3.441 1.00 0.87 19 ARG A O 7
ATOM 3007 N N . LEU A 1 20 ? 7.156 1.380 1.549 1.00 0.57 20 LEU A N 7
ATOM 3008 C CA . LEU A 1 20 ? 6.986 2.574 0.713 1.00 0.56 20 LEU A CA 7
ATOM 3009 C C . LEU A 1 20 ? 5.541 3.077 0.705 1.00 0.46 20 LEU A C 7
ATOM 3010 O O . LEU A 1 20 ? 5.276 4.207 0.288 1.00 0.50 20 LEU A O 7
ATOM 3026 N N . VAL A 1 21 ? 4.613 2.241 1.165 1.00 0.52 21 VAL A N 7
ATOM 3027 C CA . VAL A 1 21 ? 3.183 2.548 1.119 1.00 0.61 21 VAL A CA 7
ATOM 3028 C C . VAL A 1 21 ? 2.835 3.834 1.879 1.00 0.62 21 VAL A C 7
ATOM 3029 O O . VAL A 1 21 ? 1.776 4.426 1.658 1.00 0.71 21 VAL A O 7
ATOM 3042 N N . TRP A 1 22 ? 3.728 4.257 2.768 1.00 0.68 22 TRP A N 7
ATOM 3043 C CA . TRP A 1 22 ? 3.514 5.455 3.572 1.00 0.89 22 TRP A CA 7
ATOM 3044 C C . TRP A 1 22 ? 3.260 6.674 2.681 1.00 0.90 22 TRP A C 7
ATOM 3045 O O . TRP A 1 22 ? 2.279 7.390 2.873 1.00 1.04 22 TRP A O 7
ATOM 3066 N N . ARG A 1 23 ? 4.144 6.910 1.718 1.00 0.82 23 ARG A N 7
ATOM 3067 C CA . ARG A 1 23 ? 3.949 7.974 0.743 1.00 0.91 23 ARG A CA 7
ATOM 3068 C C . ARG A 1 23 ? 3.284 7.445 -0.518 1.00 0.79 23 ARG A C 7
ATOM 3069 O O . ARG A 1 23 ? 2.407 8.088 -1.092 1.00 0.90 23 ARG A O 7
ATOM 3090 N N . PHE A 1 24 ? 3.712 6.266 -0.942 1.00 0.64 24 PHE A N 7
ATOM 3091 C CA . PHE A 1 24 ? 3.291 5.713 -2.217 1.00 0.64 24 PHE A CA 7
ATOM 3092 C C . PHE A 1 24 ? 2.092 4.797 -2.042 1.00 0.55 24 PHE A C 7
ATOM 3093 O O . PHE A 1 24 ? 2.204 3.572 -2.110 1.00 0.61 24 PHE A O 7
ATOM 3110 N N . CYS A 1 25 ? 0.949 5.406 -1.799 1.00 0.58 25 CYS A N 7
ATOM 3111 C CA . CYS A 1 25 ? -0.298 4.681 -1.676 1.00 0.60 25 CYS A CA 7
ATOM 3112 C C . CYS A 1 25 ? -1.045 4.697 -3.005 1.00 0.63 25 CYS A C 7
ATOM 3113 O O . CYS A 1 25 ? -1.503 5.747 -3.453 1.00 0.80 25 CYS A O 7
ATOM 3120 N N . PRO A 1 26 ? -1.158 3.538 -3.667 1.00 0.70 26 PRO A N 7
ATOM 3121 C CA . PRO A 1 26 ? -1.839 3.434 -4.955 1.00 0.89 26 PRO A CA 7
ATOM 3122 C C . PRO A 1 26 ? -3.356 3.356 -4.787 1.00 0.86 26 PRO A C 7
ATOM 3123 O O . PRO A 1 26 ? -3.854 3.253 -3.665 1.00 0.74 26 PRO A O 7
ATOM 3134 N N . PRO A 1 27 ? -4.111 3.422 -5.893 1.00 1.09 27 PRO A N 7
ATOM 3135 C CA . PRO A 1 27 ? -5.572 3.352 -5.851 1.00 1.15 27 PRO A CA 7
ATOM 3136 C C . PRO A 1 27 ? -6.062 1.975 -5.419 1.00 1.09 27 PRO A C 7
ATOM 3137 O O . PRO A 1 27 ? -5.646 0.958 -5.979 1.00 1.16 27 PRO A O 7
ATOM 3148 N N . CYS A 1 28 ? -6.935 1.948 -4.423 1.00 1.11 28 CYS A N 7
ATOM 3149 C CA . CYS A 1 28 ? -7.509 0.700 -3.943 1.00 1.15 28 CYS A CA 7
ATOM 3150 C C . CYS A 1 28 ? -8.394 0.071 -5.011 1.00 1.17 28 CYS A C 7
ATOM 3151 O O . CYS A 1 28 ? -9.512 0.533 -5.260 1.00 1.31 28 CYS A O 7
ATOM 3158 N N . ALA A 1 29 ? -7.884 -0.970 -5.654 1.00 1.23 29 ALA A N 7
ATOM 3159 C CA . ALA A 1 29 ? -8.639 -1.685 -6.668 1.00 1.36 29 ALA A CA 7
ATOM 3160 C C . ALA A 1 29 ? -9.594 -2.668 -6.008 1.00 1.29 29 ALA A C 7
ATOM 3161 O O . ALA A 1 29 ? -9.320 -3.866 -5.926 1.00 1.51 29 ALA A O 7
ATOM 3168 N N . CYS A 1 30 ? -10.703 -2.147 -5.515 1.00 1.47 30 CYS A N 7
ATOM 3169 C CA . CYS A 1 30 ? -11.684 -2.956 -4.813 1.00 1.59 30 CYS A CA 7
ATOM 3170 C C . CYS A 1 30 ? -12.758 -3.441 -5.775 1.00 2.32 30 CYS A C 7
ATOM 3171 O O . CYS A 1 30 ? -12.699 -4.617 -6.191 1.00 2.88 30 CYS A O 7
ATOM 3179 N N . SER A 1 1 ? 0.146 10.958 6.068 1.00 1.88 1 SER A N 8
ATOM 3180 C CA . SER A 1 1 ? -0.355 9.653 6.536 1.00 1.53 1 SER A CA 8
ATOM 3181 C C . SER A 1 1 ? -1.428 9.126 5.591 1.00 1.34 1 SER A C 8
ATOM 3182 O O . SER A 1 1 ? -2.602 9.483 5.702 1.00 1.47 1 SER A O 8
ATOM 3192 N N . CYS A 1 2 ? -1.013 8.288 4.651 1.00 1.24 2 CYS A N 8
ATOM 3193 C CA . CYS A 1 2 ? -1.926 7.714 3.673 1.00 1.18 2 CYS A CA 8
ATOM 3194 C C . CYS A 1 2 ? -2.834 6.673 4.323 1.00 1.19 2 CYS A C 8
ATOM 3195 O O . CYS A 1 2 ? -2.363 5.782 5.033 1.00 1.29 2 CYS A O 8
ATOM 3202 N N . PRO A 1 3 ? -4.152 6.778 4.093 1.00 1.35 3 PRO A N 8
ATOM 3203 C CA . PRO A 1 3 ? -5.135 5.860 4.675 1.00 1.53 3 PRO A CA 8
ATOM 3204 C C . PRO A 1 3 ? -5.067 4.467 4.053 1.00 1.31 3 PRO A C 8
ATOM 3205 O O . PRO A 1 3 ? -5.027 4.322 2.828 1.00 1.21 3 PRO A O 8
ATOM 3216 N N . PRO A 1 4 ? -5.042 3.424 4.896 1.00 1.42 4 PRO A N 8
ATOM 3217 C CA . PRO A 1 4 ? -4.979 2.037 4.434 1.00 1.39 4 PRO A CA 8
ATOM 3218 C C . PRO A 1 4 ? -6.295 1.573 3.817 1.00 1.26 4 PRO A C 8
ATOM 3219 O O . PRO A 1 4 ? -7.365 2.100 4.128 1.00 1.60 4 PRO A O 8
ATOM 3230 N N . CYS A 1 5 ? -6.206 0.587 2.940 1.00 0.99 5 CYS A N 8
ATOM 3231 C CA . CYS A 1 5 ? -7.376 0.072 2.250 1.00 0.94 5 CYS A CA 8
ATOM 3232 C C . CYS A 1 5 ? -7.700 -1.340 2.724 1.00 0.86 5 CYS A C 8
ATOM 3233 O O . CYS A 1 5 ? -6.835 -2.219 2.711 1.00 0.83 5 CYS A O 8
ATOM 3240 N N . PRO A 1 6 ? -8.947 -1.551 3.191 1.00 0.98 6 PRO A N 8
ATOM 3241 C CA . PRO A 1 6 ? -9.471 -2.882 3.530 1.00 1.07 6 PRO A CA 8
ATOM 3242 C C . PRO A 1 6 ? -9.247 -3.891 2.409 1.00 0.98 6 PRO A C 8
ATOM 3243 O O . PRO A 1 6 ? -9.109 -5.089 2.655 1.00 1.16 6 PRO A O 8
ATOM 3254 N N . CYS A 1 7 ? -9.226 -3.398 1.175 1.00 0.89 7 CYS A N 8
ATOM 3255 C CA . CYS A 1 7 ? -8.879 -4.220 0.025 1.00 0.87 7 CYS A CA 8
ATOM 3256 C C . CYS A 1 7 ? -7.375 -4.421 -0.017 1.00 0.71 7 CYS A C 8
ATOM 3257 O O . CYS A 1 7 ? -6.688 -3.963 -0.929 1.00 0.68 7 CYS A O 8
ATOM 3264 N N . THR A 1 8 ? -6.900 -5.122 0.985 1.00 0.82 8 THR A N 8
ATOM 3265 C CA . THR A 1 8 ? -5.476 -5.349 1.232 1.00 0.80 8 THR A CA 8
ATOM 3266 C C . THR A 1 8 ? -4.774 -6.099 0.098 1.00 0.78 8 THR A C 8
ATOM 3267 O O . THR A 1 8 ? -3.549 -6.219 0.097 1.00 0.90 8 THR A O 8
ATOM 3278 N N . ALA A 1 9 ? -5.552 -6.607 -0.849 1.00 0.79 9 ALA A N 8
ATOM 3279 C CA . ALA A 1 9 ? -5.012 -7.284 -2.023 1.00 0.94 9 ALA A CA 8
ATOM 3280 C C . ALA A 1 9 ? -4.199 -6.330 -2.901 1.00 1.01 9 ALA A C 8
ATOM 3281 O O . ALA A 1 9 ? -3.489 -6.764 -3.804 1.00 1.24 9 ALA A O 8
ATOM 3288 N N . TRP A 1 10 ? -4.340 -5.030 -2.653 1.00 0.95 10 TRP A N 8
ATOM 3289 C CA . TRP A 1 10 ? -3.553 -4.017 -3.352 1.00 1.19 10 TRP A CA 8
ATOM 3290 C C . TRP A 1 10 ? -2.082 -4.056 -2.905 1.00 1.24 10 TRP A C 8
ATOM 3291 O O . TRP A 1 10 ? -1.588 -5.089 -2.463 1.00 2.00 10 TRP A O 8
ATOM 3312 N N . CYS A 1 11 ? -1.399 -2.919 -3.025 1.00 0.98 11 CYS A N 8
ATOM 3313 C CA . CYS A 1 11 ? 0.012 -2.775 -2.651 1.00 0.94 11 CYS A CA 8
ATOM 3314 C C . CYS A 1 11 ? 0.370 -3.466 -1.324 1.00 0.65 11 CYS A C 8
ATOM 3315 O O . CYS A 1 11 ? 1.454 -4.042 -1.198 1.00 0.63 11 CYS A O 8
ATOM 3322 N N . LEU A 1 12 ? -0.542 -3.444 -0.349 1.00 0.53 12 LEU A N 8
ATOM 3323 C CA . LEU A 1 12 ? -0.256 -3.998 0.978 1.00 0.39 12 LEU A CA 8
ATOM 3324 C C . LEU A 1 12 ? -0.100 -5.521 0.956 1.00 0.32 12 LEU A C 8
ATOM 3325 O O . LEU A 1 12 ? 0.284 -6.113 1.963 1.00 0.46 12 LEU A O 8
ATOM 3341 N N . GLU A 1 13 ? -0.395 -6.164 -0.173 1.00 0.43 13 GLU A N 8
ATOM 3342 C CA . GLU A 1 13 ? -0.250 -7.614 -0.257 1.00 0.67 13 GLU A CA 8
ATOM 3343 C C . GLU A 1 13 ? 1.227 -7.994 -0.337 1.00 0.79 13 GLU A C 8
ATOM 3344 O O . GLU A 1 13 ? 1.604 -9.134 -0.063 1.00 1.03 13 GLU A O 8
ATOM 3356 N N . ARG A 1 14 ? 2.056 -7.026 -0.700 1.00 0.69 14 ARG A N 8
ATOM 3357 C CA . ARG A 1 14 ? 3.490 -7.242 -0.807 1.00 0.81 14 ARG A CA 8
ATOM 3358 C C . ARG A 1 14 ? 4.193 -6.524 0.336 1.00 0.65 14 ARG A C 8
ATOM 3359 O O . ARG A 1 14 ? 4.085 -5.311 0.454 1.00 0.47 14 ARG A O 8
ATOM 3380 N N . PRO A 1 15 ? 4.928 -7.266 1.190 1.00 0.83 15 PRO A N 8
ATOM 3381 C CA . PRO A 1 15 ? 5.602 -6.700 2.374 1.00 0.84 15 PRO A CA 8
ATOM 3382 C C . PRO A 1 15 ? 6.571 -5.575 2.018 1.00 0.65 15 PRO A C 8
ATOM 3383 O O . PRO A 1 15 ? 6.846 -4.693 2.832 1.00 0.67 15 PRO A O 8
ATOM 3394 N N . THR A 1 16 ? 7.081 -5.614 0.798 1.00 0.63 16 THR A N 8
ATOM 3395 C CA . THR A 1 16 ? 7.966 -4.579 0.302 1.00 0.58 16 THR A CA 8
ATOM 3396 C C . THR A 1 16 ? 7.188 -3.297 0.018 1.00 0.52 16 THR A C 8
ATOM 3397 O O . THR A 1 16 ? 7.513 -2.224 0.536 1.00 0.61 16 THR A O 8
ATOM 3408 N N . CYS A 1 17 ? 6.146 -3.430 -0.791 1.00 0.54 17 CYS A N 8
ATOM 3409 C CA . CYS A 1 17 ? 5.283 -2.311 -1.145 1.00 0.62 17 CYS A CA 8
ATOM 3410 C C . CYS A 1 17 ? 4.563 -1.794 0.099 1.00 0.63 17 CYS A C 8
ATOM 3411 O O . CYS A 1 17 ? 4.349 -0.592 0.248 1.00 0.78 17 CYS A O 8
ATOM 3418 N N . LEU A 1 18 ? 4.223 -2.724 0.995 1.00 0.62 18 LEU A N 8
ATOM 3419 C CA . LEU A 1 18 ? 3.542 -2.420 2.252 1.00 0.81 18 LEU A CA 8
ATOM 3420 C C . LEU A 1 18 ? 4.257 -1.300 2.995 1.00 0.81 18 LEU A C 8
ATOM 3421 O O . LEU A 1 18 ? 3.628 -0.401 3.555 1.00 0.98 18 LEU A O 8
ATOM 3437 N N . ARG A 1 19 ? 5.577 -1.355 2.981 1.00 0.69 19 ARG A N 8
ATOM 3438 C CA . ARG A 1 19 ? 6.385 -0.346 3.639 1.00 0.76 19 ARG A CA 8
ATOM 3439 C C . ARG A 1 19 ? 6.377 0.954 2.846 1.00 0.68 19 ARG A C 8
ATOM 3440 O O . ARG A 1 19 ? 6.120 2.017 3.400 1.00 0.87 19 ARG A O 8
ATOM 3461 N N . LEU A 1 20 ? 6.606 0.847 1.538 1.00 0.57 20 LEU A N 8
ATOM 3462 C CA . LEU A 1 20 ? 6.766 2.013 0.656 1.00 0.56 20 LEU A CA 8
ATOM 3463 C C . LEU A 1 20 ? 5.544 2.934 0.648 1.00 0.46 20 LEU A C 8
ATOM 3464 O O . LEU A 1 20 ? 5.624 4.070 0.170 1.00 0.50 20 LEU A O 8
ATOM 3480 N N . VAL A 1 21 ? 4.426 2.445 1.169 1.00 0.52 21 VAL A N 8
ATOM 3481 C CA . VAL A 1 21 ? 3.172 3.195 1.185 1.00 0.61 21 VAL A CA 8
ATOM 3482 C C . VAL A 1 21 ? 3.316 4.567 1.853 1.00 0.62 21 VAL A C 8
ATOM 3483 O O . VAL A 1 21 ? 2.544 5.480 1.553 1.00 0.71 21 VAL A O 8
ATOM 3496 N N . TRP A 1 22 ? 4.309 4.726 2.733 1.00 0.68 22 TRP A N 8
ATOM 3497 C CA . TRP A 1 22 ? 4.529 6.013 3.392 1.00 0.89 22 TRP A CA 8
ATOM 3498 C C . TRP A 1 22 ? 4.605 7.153 2.374 1.00 0.90 22 TRP A C 8
ATOM 3499 O O . TRP A 1 22 ? 3.933 8.177 2.520 1.00 1.04 22 TRP A O 8
ATOM 3520 N N . ARG A 1 23 ? 5.417 6.968 1.347 1.00 0.82 23 ARG A N 8
ATOM 3521 C CA . ARG A 1 23 ? 5.570 7.962 0.300 1.00 0.91 23 ARG A CA 8
ATOM 3522 C C . ARG A 1 23 ? 4.669 7.638 -0.879 1.00 0.79 23 ARG A C 8
ATOM 3523 O O . ARG A 1 23 ? 4.083 8.527 -1.497 1.00 0.90 23 ARG A O 8
ATOM 3544 N N . PHE A 1 24 ? 4.564 6.353 -1.181 1.00 0.64 24 PHE A N 8
ATOM 3545 C CA . PHE A 1 24 ? 3.893 5.900 -2.385 1.00 0.64 24 PHE A CA 8
ATOM 3546 C C . PHE A 1 24 ? 2.613 5.154 -2.053 1.00 0.55 24 PHE A C 8
ATOM 3547 O O . PHE A 1 24 ? 2.599 3.925 -1.968 1.00 0.61 24 PHE A O 8
ATOM 3564 N N . CYS A 1 25 ? 1.544 5.903 -1.849 1.00 0.58 25 CYS A N 8
ATOM 3565 C CA . CYS A 1 25 ? 0.255 5.310 -1.549 1.00 0.60 25 CYS A CA 8
ATOM 3566 C C . CYS A 1 25 ? -0.695 5.436 -2.738 1.00 0.63 25 CYS A C 8
ATOM 3567 O O . CYS A 1 25 ? -1.177 6.524 -3.057 1.00 0.80 25 CYS A O 8
ATOM 3574 N N . PRO A 1 26 ? -0.943 4.316 -3.425 1.00 0.70 26 PRO A N 8
ATOM 3575 C CA . PRO A 1 26 ? -1.865 4.256 -4.563 1.00 0.89 26 PRO A CA 8
ATOM 3576 C C . PRO A 1 26 ? -3.331 4.170 -4.116 1.00 0.86 26 PRO A C 8
ATOM 3577 O O . PRO A 1 26 ? -3.614 4.096 -2.918 1.00 0.74 26 PRO A O 8
ATOM 3588 N N . PRO A 1 27 ? -4.287 4.224 -5.063 1.00 1.09 27 PRO A N 8
ATOM 3589 C CA . PRO A 1 27 ? -5.710 4.058 -4.753 1.00 1.15 27 PRO A CA 8
ATOM 3590 C C . PRO A 1 27 ? -6.039 2.630 -4.328 1.00 1.09 27 PRO A C 8
ATOM 3591 O O . PRO A 1 27 ? -5.313 1.686 -4.654 1.00 1.16 27 PRO A O 8
ATOM 3602 N N . CYS A 1 28 ? -7.135 2.481 -3.600 1.00 1.11 28 CYS A N 8
ATOM 3603 C CA . CYS A 1 28 ? -7.566 1.179 -3.117 1.00 1.15 28 CYS A CA 8
ATOM 3604 C C . CYS A 1 28 ? -8.019 0.301 -4.275 1.00 1.17 28 CYS A C 8
ATOM 3605 O O . CYS A 1 28 ? -8.911 0.676 -5.037 1.00 1.31 28 CYS A O 8
ATOM 3612 N N . ALA A 1 29 ? -7.394 -0.862 -4.418 1.00 1.23 29 ALA A N 8
ATOM 3613 C CA . ALA A 1 29 ? -7.749 -1.792 -5.479 1.00 1.36 29 ALA A CA 8
ATOM 3614 C C . ALA A 1 29 ? -8.959 -2.626 -5.077 1.00 1.29 29 ALA A C 8
ATOM 3615 O O . ALA A 1 29 ? -8.823 -3.758 -4.612 1.00 1.51 29 ALA A O 8
ATOM 3622 N N . CYS A 1 30 ? -10.137 -2.051 -5.245 1.00 1.47 30 CYS A N 8
ATOM 3623 C CA . CYS A 1 30 ? -11.373 -2.729 -4.901 1.00 1.59 30 CYS A CA 8
ATOM 3624 C C . CYS A 1 30 ? -12.198 -2.976 -6.153 1.00 2.32 30 CYS A C 8
ATOM 3625 O O . CYS A 1 30 ? -12.859 -2.031 -6.631 1.00 2.88 30 CYS A O 8
ATOM 3633 N N . SER A 1 1 ? -1.041 9.835 5.704 1.00 1.88 1 SER A N 9
ATOM 3634 C CA . SER A 1 1 ? -2.335 10.192 5.081 1.00 1.53 1 SER A CA 9
ATOM 3635 C C . SER A 1 1 ? -2.837 9.081 4.155 1.00 1.34 1 SER A C 9
ATOM 3636 O O . SER A 1 1 ? -3.678 9.311 3.282 1.00 1.47 1 SER A O 9
ATOM 3646 N N . CYS A 1 2 ? -2.321 7.875 4.345 1.00 1.24 2 CYS A N 9
ATOM 3647 C CA . CYS A 1 2 ? -2.720 6.733 3.538 1.00 1.18 2 CYS A CA 9
ATOM 3648 C C . CYS A 1 2 ? -3.853 5.979 4.227 1.00 1.19 2 CYS A C 9
ATOM 3649 O O . CYS A 1 2 ? -3.692 5.518 5.357 1.00 1.29 2 CYS A O 9
ATOM 3656 N N . PRO A 1 3 ? -5.014 5.855 3.570 1.00 1.35 3 PRO A N 9
ATOM 3657 C CA . PRO A 1 3 ? -6.189 5.214 4.166 1.00 1.53 3 PRO A CA 9
ATOM 3658 C C . PRO A 1 3 ? -6.032 3.698 4.302 1.00 1.31 3 PRO A C 9
ATOM 3659 O O . PRO A 1 3 ? -5.619 3.023 3.359 1.00 1.21 3 PRO A O 9
ATOM 3670 N N . PRO A 1 4 ? -6.341 3.146 5.489 1.00 1.42 4 PRO A N 9
ATOM 3671 C CA . PRO A 1 4 ? -6.328 1.703 5.724 1.00 1.39 4 PRO A CA 9
ATOM 3672 C C . PRO A 1 4 ? -7.560 1.027 5.128 1.00 1.26 4 PRO A C 9
ATOM 3673 O O . PRO A 1 4 ? -8.542 0.763 5.826 1.00 1.60 4 PRO A O 9
ATOM 3684 N N . CYS A 1 5 ? -7.505 0.752 3.838 1.00 0.99 5 CYS A N 9
ATOM 3685 C CA . CYS A 1 5 ? -8.643 0.196 3.123 1.00 0.94 5 CYS A CA 9
ATOM 3686 C C . CYS A 1 5 ? -8.637 -1.329 3.166 1.00 0.86 5 CYS A C 9
ATOM 3687 O O . CYS A 1 5 ? -7.589 -1.952 3.331 1.00 0.83 5 CYS A O 9
ATOM 3694 N N . PRO A 1 6 ? -9.819 -1.952 3.017 1.00 0.98 6 PRO A N 9
ATOM 3695 C CA . PRO A 1 6 ? -9.947 -3.408 2.897 1.00 1.07 6 PRO A CA 9
ATOM 3696 C C . PRO A 1 6 ? -9.637 -3.879 1.475 1.00 0.98 6 PRO A C 9
ATOM 3697 O O . PRO A 1 6 ? -10.255 -4.810 0.955 1.00 1.16 6 PRO A O 9
ATOM 3708 N N . CYS A 1 7 ? -8.670 -3.217 0.859 1.00 0.89 7 CYS A N 9
ATOM 3709 C CA . CYS A 1 7 ? -8.295 -3.472 -0.524 1.00 0.87 7 CYS A CA 9
ATOM 3710 C C . CYS A 1 7 ? -6.962 -4.205 -0.567 1.00 0.71 7 CYS A C 9
ATOM 3711 O O . CYS A 1 7 ? -6.305 -4.269 -1.599 1.00 0.68 7 CYS A O 9
ATOM 3718 N N . THR A 1 8 ? -6.616 -4.793 0.570 1.00 0.82 8 THR A N 9
ATOM 3719 C CA . THR A 1 8 ? -5.305 -5.401 0.819 1.00 0.80 8 THR A CA 9
ATOM 3720 C C . THR A 1 8 ? -4.896 -6.474 -0.201 1.00 0.78 8 THR A C 9
ATOM 3721 O O . THR A 1 8 ? -3.756 -6.940 -0.189 1.00 0.90 8 THR A O 9
ATOM 3732 N N . ALA A 1 9 ? -5.820 -6.872 -1.065 1.00 0.79 9 ALA A N 9
ATOM 3733 C CA . ALA A 1 9 ? -5.543 -7.874 -2.088 1.00 0.94 9 ALA A CA 9
ATOM 3734 C C . ALA A 1 9 ? -4.476 -7.407 -3.088 1.00 1.01 9 ALA A C 9
ATOM 3735 O O . ALA A 1 9 ? -3.879 -8.227 -3.787 1.00 1.24 9 ALA A O 9
ATOM 3742 N N . TRP A 1 10 ? -4.233 -6.100 -3.160 1.00 0.95 10 TRP A N 9
ATOM 3743 C CA . TRP A 1 10 ? -3.230 -5.562 -4.085 1.00 1.19 10 TRP A CA 9
ATOM 3744 C C . TRP A 1 10 ? -1.820 -5.587 -3.478 1.00 1.24 10 TRP A C 9
ATOM 3745 O O . TRP A 1 10 ? -1.526 -6.409 -2.611 1.00 2.00 10 TRP A O 9
ATOM 3766 N N . CYS A 1 11 ? -0.958 -4.680 -3.943 1.00 0.98 11 CYS A N 9
ATOM 3767 C CA . CYS A 1 11 ? 0.457 -4.646 -3.553 1.00 0.94 11 CYS A CA 9
ATOM 3768 C C . CYS A 1 11 ? 0.643 -4.641 -2.032 1.00 0.65 11 CYS A C 9
ATOM 3769 O O . CYS A 1 11 ? 1.662 -5.108 -1.520 1.00 0.63 11 CYS A O 9
ATOM 3776 N N . LEU A 1 12 ? -0.361 -4.148 -1.314 1.00 0.53 12 LEU A N 9
ATOM 3777 C CA . LEU A 1 12 ? -0.304 -4.034 0.144 1.00 0.39 12 LEU A CA 9
ATOM 3778 C C . LEU A 1 12 ? -0.180 -5.396 0.831 1.00 0.32 12 LEU A C 9
ATOM 3779 O O . LEU A 1 12 ? 0.021 -5.464 2.040 1.00 0.46 12 LEU A O 9
ATOM 3795 N N . GLU A 1 13 ? -0.303 -6.478 0.072 1.00 0.43 13 GLU A N 9
ATOM 3796 C CA . GLU A 1 13 ? -0.140 -7.815 0.634 1.00 0.67 13 GLU A CA 9
ATOM 3797 C C . GLU A 1 13 ? 1.334 -8.109 0.919 1.00 0.79 13 GLU A C 9
ATOM 3798 O O . GLU A 1 13 ? 1.660 -9.006 1.695 1.00 1.03 13 GLU A O 9
ATOM 3810 N N . ARG A 1 14 ? 2.222 -7.344 0.295 1.00 0.69 14 ARG A N 9
ATOM 3811 C CA . ARG A 1 14 ? 3.654 -7.583 0.418 1.00 0.81 14 ARG A CA 9
ATOM 3812 C C . ARG A 1 14 ? 4.290 -6.575 1.367 1.00 0.65 14 ARG A C 9
ATOM 3813 O O . ARG A 1 14 ? 4.207 -5.368 1.147 1.00 0.47 14 ARG A O 9
ATOM 3834 N N . PRO A 1 15 ? 4.935 -7.068 2.440 1.00 0.83 15 PRO A N 9
ATOM 3835 C CA . PRO A 1 15 ? 5.629 -6.220 3.420 1.00 0.84 15 PRO A CA 9
ATOM 3836 C C . PRO A 1 15 ? 6.681 -5.321 2.773 1.00 0.65 15 PRO A C 9
ATOM 3837 O O . PRO A 1 15 ? 6.895 -4.190 3.206 1.00 0.67 15 PRO A O 9
ATOM 3848 N N . THR A 1 16 ? 7.337 -5.838 1.741 1.00 0.63 16 THR A N 9
ATOM 3849 C CA . THR A 1 16 ? 8.295 -5.068 0.974 1.00 0.58 16 THR A CA 9
ATOM 3850 C C . THR A 1 16 ? 7.626 -3.851 0.339 1.00 0.52 16 THR A C 9
ATOM 3851 O O . THR A 1 16 ? 8.182 -2.752 0.332 1.00 0.61 16 THR A O 9
ATOM 3862 N N . CYS A 1 17 ? 6.412 -4.053 -0.164 1.00 0.54 17 CYS A N 9
ATOM 3863 C CA . CYS A 1 17 ? 5.648 -2.985 -0.796 1.00 0.62 17 CYS A CA 9
ATOM 3864 C C . CYS A 1 17 ? 5.301 -1.910 0.227 1.00 0.63 17 CYS A C 9
ATOM 3865 O O . CYS A 1 17 ? 5.367 -0.716 -0.067 1.00 0.78 17 CYS A O 9
ATOM 3872 N N . LEU A 1 18 ? 4.971 -2.348 1.444 1.00 0.62 18 LEU A N 9
ATOM 3873 C CA . LEU A 1 18 ? 4.611 -1.441 2.538 1.00 0.81 18 LEU A CA 9
ATOM 3874 C C . LEU A 1 18 ? 5.703 -0.415 2.801 1.00 0.81 18 LEU A C 9
ATOM 3875 O O . LEU A 1 18 ? 5.427 0.704 3.231 1.00 0.98 18 LEU A O 9
ATOM 3891 N N . ARG A 1 19 ? 6.937 -0.798 2.523 1.00 0.69 19 ARG A N 9
ATOM 3892 C CA . ARG A 1 19 ? 8.084 0.048 2.807 1.00 0.76 19 ARG A CA 9
ATOM 3893 C C . ARG A 1 19 ? 8.129 1.261 1.885 1.00 0.68 19 ARG A C 9
A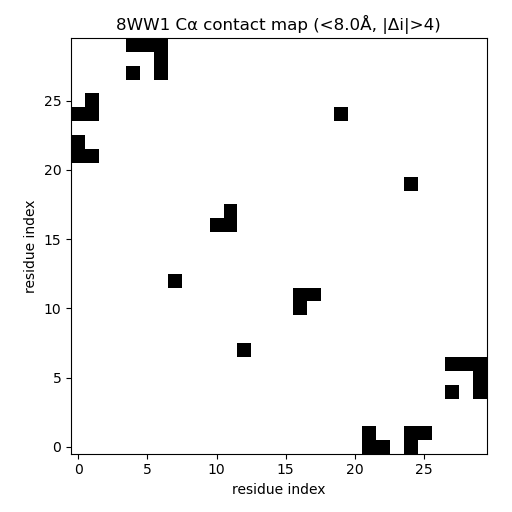TOM 3894 O O . ARG A 1 19 ? 8.760 2.257 2.212 1.00 0.87 19 ARG A O 9
ATOM 3915 N N . LEU A 1 20 ? 7.517 1.151 0.710 1.00 0.57 20 LEU A N 9
ATOM 3916 C CA . LEU A 1 20 ? 7.382 2.297 -0.191 1.00 0.56 20 LEU A CA 9
ATOM 3917 C C . LEU A 1 20 ? 6.045 3.014 0.024 1.00 0.46 20 LEU A C 9
ATOM 3918 O O . LEU A 1 20 ? 5.923 4.213 -0.234 1.00 0.50 20 LEU A O 9
ATOM 3934 N N . VAL A 1 21 ? 5.053 2.263 0.505 1.00 0.52 21 VAL A N 9
ATOM 3935 C CA . VAL A 1 21 ? 3.673 2.748 0.646 1.00 0.61 21 VAL A CA 9
ATOM 3936 C C . VAL A 1 21 ? 3.574 4.033 1.474 1.00 0.62 21 VAL A C 9
ATOM 3937 O O . VAL A 1 21 ? 2.703 4.866 1.227 1.00 0.71 21 VAL A O 9
ATOM 3950 N N . TRP A 1 22 ? 4.463 4.185 2.447 1.00 0.68 22 TRP A N 9
ATOM 3951 C CA . TRP A 1 22 ? 4.494 5.379 3.298 1.00 0.89 22 TRP A CA 9
ATOM 3952 C C . TRP A 1 22 ? 4.403 6.667 2.468 1.00 0.90 22 TRP A C 9
ATOM 3953 O O . TRP A 1 22 ? 3.586 7.543 2.757 1.00 1.04 22 TRP A O 9
ATOM 3974 N N . ARG A 1 23 ? 5.248 6.788 1.450 1.00 0.82 23 ARG A N 9
ATOM 3975 C CA . ARG A 1 23 ? 5.206 7.935 0.557 1.00 0.91 23 ARG A CA 9
ATOM 3976 C C . ARG A 1 23 ? 4.368 7.641 -0.685 1.00 0.79 23 ARG A C 9
ATOM 3977 O O . ARG A 1 23 ? 3.737 8.536 -1.245 1.00 0.90 23 ARG A O 9
ATOM 3998 N N . PHE A 1 24 ? 4.366 6.386 -1.116 1.00 0.64 24 PHE A N 9
ATOM 3999 C CA . PHE A 1 24 ? 3.651 5.995 -2.325 1.00 0.64 24 PHE A CA 9
ATOM 4000 C C . PHE A 1 24 ? 2.410 5.180 -1.996 1.00 0.55 24 PHE A C 9
ATOM 4001 O O . PHE A 1 24 ? 2.406 3.957 -2.131 1.00 0.61 24 PHE A O 9
ATOM 4018 N N . CYS A 1 25 ? 1.363 5.852 -1.557 1.00 0.58 25 CYS A N 9
ATOM 4019 C CA . CYS A 1 25 ? 0.093 5.189 -1.326 1.00 0.60 25 CYS A CA 9
ATOM 4020 C C . CYS A 1 25 ? -0.978 5.765 -2.241 1.00 0.63 25 CYS A C 9
ATOM 4021 O O . CYS A 1 25 ? -1.444 6.889 -2.043 1.00 0.80 25 CYS A O 9
ATOM 4028 N N . PRO A 1 26 ? -1.359 5.009 -3.278 1.00 0.70 26 PRO A N 9
ATOM 4029 C CA . PRO A 1 26 ? -2.376 5.433 -4.236 1.00 0.89 26 PRO A CA 9
ATOM 4030 C C . PRO A 1 26 ? -3.790 5.244 -3.689 1.00 0.86 26 PRO A C 9
ATOM 4031 O O . PRO A 1 26 ? -3.982 4.589 -2.664 1.00 0.74 26 PRO A O 9
ATOM 4042 N N . PRO A 1 27 ? -4.792 5.832 -4.361 1.00 1.09 27 PRO A N 9
ATOM 4043 C CA . PRO A 1 27 ? -6.197 5.662 -3.986 1.00 1.15 27 PRO A CA 9
ATOM 4044 C C . PRO A 1 27 ? -6.614 4.198 -4.067 1.00 1.09 27 PRO A C 9
ATOM 4045 O O . PRO A 1 27 ? -6.395 3.537 -5.084 1.00 1.16 27 PRO A O 9
ATOM 4056 N N . CYS A 1 28 ? -7.206 3.703 -2.989 1.00 1.11 28 CYS A N 9
ATOM 4057 C CA . CYS A 1 28 ? -7.569 2.298 -2.879 1.00 1.15 28 CYS A CA 9
ATOM 4058 C C . CYS A 1 28 ? -8.499 1.878 -4.012 1.00 1.17 28 CYS A C 9
ATOM 4059 O O . CYS A 1 28 ? -9.643 2.328 -4.093 1.00 1.31 28 CYS A O 9
ATOM 4066 N N . ALA A 1 29 ? -7.995 1.020 -4.892 1.00 1.23 29 ALA A N 9
ATOM 4067 C CA . ALA A 1 29 ? -8.747 0.575 -6.058 1.00 1.36 29 ALA A CA 9
ATOM 4068 C C . ALA A 1 29 ? -9.706 -0.556 -5.697 1.00 1.29 29 ALA A C 9
ATOM 4069 O O . ALA A 1 29 ? -9.668 -1.636 -6.290 1.00 1.51 29 ALA A O 9
ATOM 4076 N N . CYS A 1 30 ? -10.550 -0.300 -4.711 1.00 1.47 30 CYS A N 9
ATOM 4077 C CA . CYS A 1 30 ? -11.571 -1.247 -4.287 1.00 1.59 30 CYS A CA 9
ATOM 4078 C C . CYS A 1 30 ? -12.793 -0.481 -3.802 1.00 2.32 30 CYS A C 9
ATOM 4079 O O . CYS A 1 30 ? -12.835 -0.123 -2.607 1.00 2.88 30 CYS A O 9
ATOM 4087 N N . SER A 1 1 ? -1.733 8.711 5.688 1.00 1.88 1 SER A N 10
ATOM 4088 C CA . SER A 1 1 ? -1.401 7.276 5.548 1.00 1.53 1 SER A CA 10
ATOM 4089 C C . SER A 1 1 ? -2.323 6.621 4.530 1.00 1.34 1 SER A C 10
ATOM 4090 O O . SER A 1 1 ? -3.383 7.160 4.213 1.00 1.47 1 SER A O 10
ATOM 4100 N N . CYS A 1 2 ? -1.912 5.473 4.008 1.00 1.24 2 CYS A N 10
ATOM 4101 C CA . CYS A 1 2 ? -2.710 4.752 3.026 1.00 1.18 2 CYS A CA 10
ATOM 4102 C C . CYS A 1 2 ? -4.027 4.296 3.642 1.00 1.19 2 CYS A C 10
ATOM 4103 O O . CYS A 1 2 ? -4.046 3.703 4.725 1.00 1.29 2 CYS A O 10
ATOM 4110 N N . PRO A 1 3 ? -5.145 4.588 2.957 1.00 1.35 3 PRO A N 10
ATOM 4111 C CA . PRO A 1 3 ? -6.494 4.324 3.469 1.00 1.53 3 PRO A CA 10
ATOM 4112 C C . PRO A 1 3 ? -6.734 2.846 3.760 1.00 1.31 3 PRO A C 10
ATOM 4113 O O . PRO A 1 3 ? -6.326 1.982 2.982 1.00 1.21 3 PRO A O 10
ATOM 4124 N N . PRO A 1 4 ? -7.386 2.534 4.895 1.00 1.42 4 PRO A N 10
ATOM 4125 C CA . PRO A 1 4 ? -7.718 1.157 5.265 1.00 1.39 4 PRO A CA 10
ATOM 4126 C C . PRO A 1 4 ? -8.798 0.572 4.359 1.00 1.26 4 PRO A C 10
ATOM 4127 O O . PRO A 1 4 ? -9.975 0.522 4.720 1.00 1.60 4 PRO A O 10
ATOM 4138 N N . CYS A 1 5 ? -8.393 0.153 3.177 1.00 0.99 5 CYS A N 10
ATOM 4139 C CA . CYS A 1 5 ? -9.309 -0.442 2.222 1.00 0.94 5 CYS A CA 10
ATOM 4140 C C . CYS A 1 5 ? -9.602 -1.886 2.598 1.00 0.86 5 CYS A C 10
ATOM 4141 O O . CYS A 1 5 ? -8.703 -2.622 3.010 1.00 0.83 5 CYS A O 10
ATOM 4148 N N . PRO A 1 6 ? -10.871 -2.304 2.465 1.00 0.98 6 PRO A N 10
ATOM 4149 C CA . PRO A 1 6 ? -11.275 -3.691 2.700 1.00 1.07 6 PRO A CA 10
ATOM 4150 C C . PRO A 1 6 ? -10.660 -4.634 1.672 1.00 0.98 6 PRO A C 10
ATOM 4151 O O . PRO A 1 6 ? -10.633 -5.848 1.860 1.00 1.16 6 PRO A O 10
ATOM 4162 N N . CYS A 1 7 ? -10.156 -4.057 0.589 1.00 0.89 7 CYS A N 10
ATOM 4163 C CA . CYS A 1 7 ? -9.490 -4.816 -0.454 1.00 0.87 7 CYS A CA 10
ATOM 4164 C C . CYS A 1 7 ? -8.010 -4.918 -0.149 1.00 0.71 7 CYS A C 10
ATOM 4165 O O . CYS A 1 7 ? -7.171 -4.328 -0.823 1.00 0.68 7 CYS A O 10
ATOM 4172 N N . THR A 1 8 ? -7.720 -5.681 0.870 1.00 0.82 8 THR A N 10
ATOM 4173 C CA . THR A 1 8 ? -6.364 -5.865 1.371 1.00 0.80 8 THR A CA 10
ATOM 4174 C C . THR A 1 8 ? -5.490 -6.652 0.392 1.00 0.78 8 THR A C 10
ATOM 4175 O O . THR A 1 8 ? -4.271 -6.715 0.551 1.00 0.90 8 THR A O 10
ATOM 4186 N N . ALA A 1 9 ? -6.125 -7.224 -0.625 1.00 0.79 9 ALA A N 10
ATOM 4187 C CA . ALA A 1 9 ? -5.442 -8.024 -1.639 1.00 0.94 9 ALA A CA 10
ATOM 4188 C C . ALA A 1 9 ? -4.520 -7.178 -2.520 1.00 1.01 9 ALA A C 10
ATOM 4189 O O . ALA A 1 9 ? -3.723 -7.721 -3.288 1.00 1.24 9 ALA A O 10
ATOM 4196 N N . TRP A 1 10 ? -4.654 -5.856 -2.430 1.00 0.95 10 TRP A N 10
ATOM 4197 C CA . TRP A 1 10 ? -3.876 -4.934 -3.260 1.00 1.19 10 TRP A CA 10
ATOM 4198 C C . TRP A 1 10 ? -2.377 -4.945 -2.906 1.00 1.24 10 TRP A C 10
ATOM 4199 O O . TRP A 1 10 ? -1.878 -5.906 -2.321 1.00 2.00 10 TRP A O 10
ATOM 4220 N N . CYS A 1 11 ? -1.670 -3.871 -3.262 1.00 0.98 11 CYS A N 10
ATOM 4221 C CA . CYS A 1 11 ? -0.208 -3.793 -3.121 1.00 0.94 11 CYS A CA 10
ATOM 4222 C C . CYS A 1 11 ? 0.272 -4.181 -1.716 1.00 0.65 11 CYS A C 10
ATOM 4223 O O . CYS A 1 11 ? 1.380 -4.689 -1.551 1.00 0.63 11 CYS A O 10
ATOM 4230 N N . LEU A 1 12 ? -0.577 -3.974 -0.715 1.00 0.53 12 LEU A N 10
ATOM 4231 C CA . LEU A 1 12 ? -0.209 -4.222 0.676 1.00 0.39 12 LEU A CA 10
ATOM 4232 C C . LEU A 1 12 ? 0.003 -5.709 0.978 1.00 0.32 12 LEU A C 10
ATOM 4233 O O . LEU A 1 12 ? 0.437 -6.069 2.071 1.00 0.46 12 LEU A O 10
ATOM 4249 N N . GLU A 1 13 ? -0.306 -6.573 0.023 1.00 0.43 13 GLU A N 10
ATOM 4250 C CA . GLU A 1 13 ? 0.017 -7.988 0.159 1.00 0.67 13 GLU A CA 10
ATOM 4251 C C . GLU A 1 13 ? 1.513 -8.221 -0.035 1.00 0.79 13 GLU A C 10
ATOM 4252 O O . GLU A 1 13 ? 2.035 -9.290 0.280 1.00 1.03 13 GLU A O 10
ATOM 4264 N N . ARG A 1 14 ? 2.194 -7.211 -0.555 1.00 0.69 14 ARG A N 10
ATOM 4265 C CA . ARG A 1 14 ? 3.636 -7.263 -0.735 1.00 0.81 14 ARG A CA 10
ATOM 4266 C C . ARG A 1 14 ? 4.317 -6.452 0.367 1.00 0.65 14 ARG A C 10
ATOM 4267 O O . ARG A 1 14 ? 4.179 -5.233 0.420 1.00 0.47 14 ARG A O 10
ATOM 4288 N N . PRO A 1 15 ? 5.049 -7.137 1.266 1.00 0.83 15 PRO A N 10
ATOM 4289 C CA . PRO A 1 15 ? 5.677 -6.523 2.454 1.00 0.84 15 PRO A CA 10
ATOM 4290 C C . PRO A 1 15 ? 6.521 -5.285 2.148 1.00 0.65 15 PRO A C 10
ATOM 4291 O O . PRO A 1 15 ? 6.559 -4.345 2.942 1.00 0.67 15 PRO A O 10
ATOM 4302 N N . THR A 1 16 ? 7.201 -5.283 1.006 1.00 0.63 16 THR A N 10
ATOM 4303 C CA . THR A 1 16 ? 8.027 -4.145 0.618 1.00 0.58 16 THR A CA 10
ATOM 4304 C C . THR A 1 16 ? 7.165 -2.909 0.343 1.00 0.52 16 THR A C 10
ATOM 4305 O O . THR A 1 16 ? 7.600 -1.773 0.551 1.00 0.61 16 THR A O 10
ATOM 4316 N N . CYS A 1 17 ? 5.930 -3.142 -0.083 1.00 0.54 17 CYS A N 10
ATOM 4317 C CA . CYS A 1 17 ? 5.015 -2.062 -0.416 1.00 0.62 17 CYS A CA 10
ATOM 4318 C C . CYS A 1 17 ? 4.651 -1.284 0.843 1.00 0.63 17 CYS A C 10
ATOM 4319 O O . CYS A 1 17 ? 4.525 -0.064 0.810 1.00 0.78 17 CYS A O 10
ATOM 4326 N N . LEU A 1 18 ? 4.544 -1.998 1.964 1.00 0.62 18 LEU A N 10
ATOM 4327 C CA . LEU A 1 18 ? 4.186 -1.387 3.246 1.00 0.81 18 LEU A CA 10
ATOM 4328 C C . LEU A 1 18 ? 5.234 -0.379 3.688 1.00 0.81 18 LEU A C 10
ATOM 4329 O O . LEU A 1 18 ? 4.967 0.479 4.526 1.00 0.98 18 LEU A O 10
ATOM 4345 N N . ARG A 1 19 ? 6.428 -0.491 3.135 1.00 0.69 19 ARG A N 10
ATOM 4346 C CA . ARG A 1 19 ? 7.476 0.462 3.430 1.00 0.76 19 ARG A CA 10
ATOM 4347 C C . ARG A 1 19 ? 7.392 1.637 2.470 1.00 0.68 19 ARG A C 10
ATOM 4348 O O . ARG A 1 19 ? 7.203 2.773 2.885 1.00 0.87 19 ARG A O 10
ATOM 4369 N N . LEU A 1 20 ? 7.453 1.329 1.178 1.00 0.57 20 LEU A N 10
ATOM 4370 C CA . LEU A 1 20 ? 7.587 2.340 0.125 1.00 0.56 20 LEU A CA 10
ATOM 4371 C C . LEU A 1 20 ? 6.416 3.325 0.093 1.00 0.46 20 LEU A C 10
ATOM 4372 O O . LEU A 1 20 ? 6.507 4.384 -0.535 1.00 0.50 20 LEU A O 10
ATOM 4388 N N . VAL A 1 21 ? 5.324 2.981 0.770 1.00 0.52 21 VAL A N 10
ATOM 4389 C CA . VAL A 1 21 ? 4.139 3.823 0.805 1.00 0.61 21 VAL A CA 10
ATOM 4390 C C . VAL A 1 21 ? 4.393 5.188 1.445 1.00 0.62 21 VAL A C 10
ATOM 4391 O O . VAL A 1 21 ? 3.535 6.067 1.356 1.00 0.71 21 VAL A O 10
ATOM 4404 N N . TRP A 1 22 ? 5.544 5.371 2.108 1.00 0.68 22 TRP A N 10
ATOM 4405 C CA . TRP A 1 22 ? 5.880 6.688 2.651 1.00 0.89 22 TRP A CA 10
ATOM 4406 C C . TRP A 1 22 ? 5.773 7.750 1.559 1.00 0.90 22 TRP A C 10
ATOM 4407 O O . TRP A 1 22 ? 5.118 8.775 1.733 1.00 1.04 22 TRP A O 10
ATOM 4428 N N . ARG A 1 23 ? 6.419 7.496 0.436 1.00 0.82 23 ARG A N 10
ATOM 4429 C CA . ARG A 1 23 ? 6.315 8.367 -0.721 1.00 0.91 23 ARG A CA 10
ATOM 4430 C C . ARG A 1 23 ? 5.269 7.846 -1.696 1.00 0.79 23 ARG A C 10
ATOM 4431 O O . ARG A 1 23 ? 4.393 8.583 -2.142 1.00 0.90 23 ARG A O 10
ATOM 4452 N N . PHE A 1 24 ? 5.354 6.560 -2.003 1.00 0.64 24 PHE A N 10
ATOM 4453 C CA . PHE A 1 24 ? 4.528 5.964 -3.040 1.00 0.64 24 PHE A CA 10
ATOM 4454 C C . PHE A 1 24 ? 3.310 5.272 -2.443 1.00 0.55 24 PHE A C 10
ATOM 4455 O O . PHE A 1 24 ? 3.173 4.051 -2.530 1.00 0.61 24 PHE A O 10
ATOM 4472 N N . CYS A 1 25 ? 2.433 6.047 -1.829 1.00 0.58 25 CYS A N 10
ATOM 4473 C CA . CYS A 1 25 ? 1.203 5.497 -1.284 1.00 0.60 25 CYS A CA 10
ATOM 4474 C C . CYS A 1 25 ? 0.125 5.477 -2.354 1.00 0.63 25 CYS A C 10
ATOM 4475 O O . CYS A 1 25 ? -0.136 6.487 -3.013 1.00 0.80 25 CYS A O 10
ATOM 4482 N N . PRO A 1 26 ? -0.476 4.305 -2.566 1.00 0.70 26 PRO A N 10
ATOM 4483 C CA . PRO A 1 26 ? -1.511 4.104 -3.576 1.00 0.89 26 PRO A CA 10
ATOM 4484 C C . PRO A 1 26 ? -2.888 4.582 -3.111 1.00 0.86 26 PRO A C 10
ATOM 4485 O O . PRO A 1 26 ? -3.132 4.768 -1.918 1.00 0.74 26 PRO A O 10
ATOM 4496 N N . PRO A 1 27 ? -3.799 4.781 -4.067 1.00 1.09 27 PRO A N 10
ATOM 4497 C CA . PRO A 1 27 ? -5.185 5.146 -3.789 1.00 1.15 27 PRO A CA 10
ATOM 4498 C C . PRO A 1 27 ? -6.006 3.915 -3.425 1.00 1.09 27 PRO A C 10
ATOM 4499 O O . PRO A 1 27 ? -5.637 2.797 -3.783 1.00 1.16 27 PRO A O 10
ATOM 4510 N N . CYS A 1 28 ? -7.115 4.119 -2.722 1.00 1.11 28 CYS A N 10
ATOM 4511 C CA . CYS A 1 28 ? -7.945 3.008 -2.271 1.00 1.15 28 CYS A CA 10
ATOM 4512 C C . CYS A 1 28 ? -8.503 2.235 -3.463 1.00 1.17 28 CYS A C 10
ATOM 4513 O O . CYS A 1 28 ? -9.457 2.667 -4.112 1.00 1.31 28 CYS A O 10
ATOM 4520 N N . ALA A 1 29 ? -7.894 1.094 -3.748 1.00 1.23 29 ALA A N 10
ATOM 4521 C CA . ALA A 1 29 ? -8.245 0.306 -4.917 1.00 1.36 29 ALA A CA 10
ATOM 4522 C C . ALA A 1 29 ? -9.354 -0.694 -4.607 1.00 1.29 29 ALA A C 10
ATOM 4523 O O . ALA A 1 29 ? -9.100 -1.882 -4.399 1.00 1.51 29 ALA A O 10
ATOM 4530 N N . CYS A 1 30 ? -10.582 -0.206 -4.568 1.00 1.47 30 CYS A N 10
ATOM 4531 C CA . CYS A 1 30 ? -11.739 -1.066 -4.389 1.00 1.59 30 CYS A CA 10
ATOM 4532 C C . CYS A 1 30 ? -12.776 -0.776 -5.462 1.00 2.32 30 CYS A C 10
ATOM 4533 O O . CYS A 1 30 ? -12.624 -1.302 -6.584 1.00 2.88 30 CYS A O 10
ATOM 4541 N N . SER A 1 1 ? 1.802 9.970 4.834 1.00 1.88 1 SER A N 11
ATOM 4542 C CA . SER A 1 1 ? 1.613 8.504 4.773 1.00 1.53 1 SER A CA 11
ATOM 4543 C C . SER A 1 1 ? 0.129 8.174 4.716 1.00 1.34 1 SER A C 11
ATOM 4544 O O . SER A 1 1 ? -0.670 8.759 5.447 1.00 1.47 1 SER A O 11
ATOM 4554 N N . CYS A 1 2 ? -0.243 7.254 3.838 1.00 1.24 2 CYS A N 11
ATOM 4555 C CA . CYS A 1 2 ? -1.641 6.888 3.670 1.00 1.18 2 CYS A CA 11
ATOM 4556 C C . CYS A 1 2 ? -2.007 5.683 4.533 1.00 1.19 2 CYS A C 11
ATOM 4557 O O . CYS A 1 2 ? -1.257 4.708 4.611 1.00 1.29 2 CYS A O 11
ATOM 4564 N N . PRO A 1 3 ? -3.171 5.751 5.199 1.00 1.35 3 PRO A N 11
ATOM 4565 C CA . PRO A 1 3 ? -3.651 4.689 6.091 1.00 1.53 3 PRO A CA 11
ATOM 4566 C C . PRO A 1 3 ? -4.069 3.435 5.323 1.00 1.31 3 PRO A C 11
ATOM 4567 O O . PRO A 1 3 ? -4.342 3.494 4.121 1.00 1.21 3 PRO A O 11
ATOM 4578 N N . PRO A 1 4 ? -4.116 2.280 6.013 1.00 1.42 4 PRO A N 11
ATOM 4579 C CA . PRO A 1 4 ? -4.478 0.997 5.401 1.00 1.39 4 PRO A CA 11
ATOM 4580 C C . PRO A 1 4 ? -5.886 1.002 4.812 1.00 1.26 4 PRO A C 11
ATOM 4581 O O . PRO A 1 4 ? -6.857 1.362 5.484 1.00 1.60 4 PRO A O 11
ATOM 4592 N N . CYS A 1 5 ? -5.980 0.599 3.559 1.00 0.99 5 CYS A N 11
ATOM 4593 C CA . CYS A 1 5 ? -7.250 0.537 2.853 1.00 0.94 5 CYS A CA 11
ATOM 4594 C C . CYS A 1 5 ? -7.963 -0.768 3.188 1.00 0.86 5 CYS A C 11
ATOM 4595 O O . CYS A 1 5 ? -7.323 -1.808 3.352 1.00 0.83 5 CYS A O 11
ATOM 4602 N N . PRO A 1 6 ? -9.300 -0.731 3.316 1.00 0.98 6 PRO A N 11
ATOM 4603 C CA . PRO A 1 6 ? -10.106 -1.936 3.540 1.00 1.07 6 PRO A CA 11
ATOM 4604 C C . PRO A 1 6 ? -9.967 -2.928 2.387 1.00 0.98 6 PRO A C 11
ATOM 4605 O O . PRO A 1 6 ? -10.308 -4.104 2.512 1.00 1.16 6 PRO A O 11
ATOM 4616 N N . CYS A 1 7 ? -9.456 -2.436 1.266 1.00 0.89 7 CYS A N 11
ATOM 4617 C CA . CYS A 1 7 ? -9.184 -3.261 0.107 1.00 0.87 7 CYS A CA 11
ATOM 4618 C C . CYS A 1 7 ? -7.732 -3.698 0.118 1.00 0.71 7 CYS A C 11
ATOM 4619 O O . CYS A 1 7 ? -6.910 -3.227 -0.670 1.00 0.68 7 CYS A O 11
ATOM 4626 N N . THR A 1 8 ? -7.449 -4.610 1.014 1.00 0.82 8 THR A N 11
ATOM 4627 C CA . THR A 1 8 ? -6.092 -5.081 1.287 1.00 0.80 8 THR A CA 11
ATOM 4628 C C . THR A 1 8 ? -5.444 -5.763 0.077 1.00 0.78 8 THR A C 11
ATOM 4629 O O . THR A 1 8 ? -4.224 -5.921 0.029 1.00 0.90 8 THR A O 11
ATOM 4640 N N . ALA A 1 9 ? -6.263 -6.148 -0.897 1.00 0.79 9 ALA A N 11
ATOM 4641 C CA . ALA A 1 9 ? -5.784 -6.829 -2.099 1.00 0.94 9 ALA A CA 11
ATOM 4642 C C . ALA A 1 9 ? -4.868 -5.940 -2.941 1.00 1.01 9 ALA A C 11
ATOM 4643 O O . ALA A 1 9 ? -4.233 -6.417 -3.879 1.00 1.24 9 ALA A O 11
ATOM 4650 N N . TRP A 1 10 ? -4.835 -4.648 -2.626 1.00 0.95 10 TRP A N 11
ATOM 4651 C CA . TRP A 1 10 ? -4.031 -3.685 -3.378 1.00 1.19 10 TRP A CA 11
ATOM 4652 C C . TRP A 1 10 ? -2.517 -3.889 -3.156 1.00 1.24 10 TRP A C 11
ATOM 4653 O O . TRP A 1 10 ? -2.064 -4.992 -2.851 1.00 2.00 10 TRP A O 11
ATOM 4674 N N . CYS A 1 11 ? -1.751 -2.812 -3.316 1.00 0.98 11 CYS A N 11
ATOM 4675 C CA . CYS A 1 11 ? -0.284 -2.849 -3.258 1.00 0.94 11 CYS A CA 11
ATOM 4676 C C . CYS A 1 11 ? 0.261 -3.558 -2.007 1.00 0.65 11 CYS A C 11
ATOM 4677 O O . CYS A 1 11 ? 1.310 -4.202 -2.068 1.00 0.63 11 CYS A O 11
ATOM 4684 N N . LEU A 1 12 ? -0.458 -3.469 -0.889 1.00 0.53 12 LEU A N 11
ATOM 4685 C CA . LEU A 1 12 ? 0.022 -4.013 0.389 1.00 0.39 12 LEU A CA 11
ATOM 4686 C C . LEU A 1 12 ? 0.127 -5.540 0.386 1.00 0.32 12 LEU A C 11
ATOM 4687 O O . LEU A 1 12 ? 0.545 -6.140 1.374 1.00 0.46 12 LEU A O 11
ATOM 4703 N N . GLU A 1 13 ? -0.257 -6.167 -0.714 1.00 0.43 13 GLU A N 11
ATOM 4704 C CA . GLU A 1 13 ? -0.044 -7.600 -0.879 1.00 0.67 13 GLU A CA 11
ATOM 4705 C C . GLU A 1 13 ? 1.445 -7.888 -1.062 1.00 0.79 13 GLU A C 11
ATOM 4706 O O . GLU A 1 13 ? 1.900 -9.021 -0.900 1.00 1.03 13 GLU A O 11
ATOM 4718 N N . ARG A 1 14 ? 2.199 -6.849 -1.392 1.00 0.69 14 ARG A N 11
ATOM 4719 C CA . ARG A 1 14 ? 3.646 -6.947 -1.498 1.00 0.81 14 ARG A CA 11
ATOM 4720 C C . ARG A 1 14 ? 4.295 -6.450 -0.211 1.00 0.65 14 ARG A C 11
ATOM 4721 O O . ARG A 1 14 ? 4.074 -5.312 0.203 1.00 0.47 14 ARG A O 11
ATOM 4742 N N . PRO A 1 15 ? 5.105 -7.316 0.437 1.00 0.83 15 PRO A N 11
ATOM 4743 C CA . PRO A 1 15 ? 5.747 -7.023 1.732 1.00 0.84 15 PRO A CA 11
ATOM 4744 C C . PRO A 1 15 ? 6.537 -5.717 1.736 1.00 0.65 15 PRO A C 11
ATOM 4745 O O . PRO A 1 15 ? 6.651 -5.055 2.766 1.00 0.67 15 PRO A O 11
ATOM 4756 N N . THR A 1 16 ? 7.081 -5.354 0.584 1.00 0.63 16 THR A N 11
ATOM 4757 C CA . THR A 1 16 ? 7.867 -4.135 0.457 1.00 0.58 16 THR A CA 11
ATOM 4758 C C . THR A 1 16 ? 6.979 -2.896 0.530 1.00 0.52 16 THR A C 11
ATOM 4759 O O . THR A 1 16 ? 7.371 -1.859 1.073 1.00 0.61 16 THR A O 11
ATOM 4770 N N . CYS A 1 17 ? 5.767 -3.027 0.011 1.00 0.54 17 CYS A N 11
ATOM 4771 C CA . CYS A 1 17 ? 4.839 -1.911 -0.074 1.00 0.62 17 CYS A CA 11
ATOM 4772 C C . CYS A 1 17 ? 4.354 -1.500 1.313 1.00 0.63 17 CYS A C 11
ATOM 4773 O O . CYS A 1 17 ? 3.960 -0.354 1.522 1.00 0.78 17 CYS A O 11
ATOM 4780 N N . LEU A 1 18 ? 4.409 -2.434 2.265 1.00 0.62 18 LEU A N 11
ATOM 4781 C CA . LEU A 1 18 ? 3.996 -2.159 3.642 1.00 0.81 18 LEU A CA 11
ATOM 4782 C C . LEU A 1 18 ? 4.740 -0.956 4.201 1.00 0.81 18 LEU A C 11
ATOM 4783 O O . LEU A 1 18 ? 4.170 -0.126 4.908 1.00 0.98 18 LEU A O 11
ATOM 4799 N N . ARG A 1 19 ? 6.013 -0.860 3.868 1.00 0.69 19 ARG A N 11
ATOM 4800 C CA . ARG A 1 19 ? 6.819 0.261 4.310 1.00 0.76 19 ARG A CA 11
ATOM 4801 C C . ARG A 1 19 ? 6.650 1.438 3.362 1.00 0.68 19 ARG A C 11
ATOM 4802 O O . ARG A 1 19 ? 6.214 2.507 3.773 1.00 0.87 19 ARG A O 11
ATOM 4823 N N . LEU A 1 20 ? 6.928 1.203 2.082 1.00 0.57 20 LEU A N 11
ATOM 4824 C CA . LEU A 1 20 ? 6.995 2.265 1.070 1.00 0.56 20 LEU A CA 11
ATOM 4825 C C . LEU A 1 20 ? 5.695 3.068 0.941 1.00 0.46 20 LEU A C 11
ATOM 4826 O O . LEU A 1 20 ? 5.695 4.157 0.364 1.00 0.50 20 LEU A O 11
ATOM 4842 N N . VAL A 1 21 ? 4.606 2.542 1.490 1.00 0.52 21 VAL A N 11
ATOM 4843 C CA . VAL A 1 21 ? 3.285 3.156 1.364 1.00 0.61 21 VAL A CA 11
ATOM 4844 C C . VAL A 1 21 ? 3.228 4.580 1.947 1.00 0.62 21 VAL A C 11
ATOM 4845 O O . VAL A 1 21 ? 2.265 5.311 1.709 1.00 0.71 21 VAL A O 11
ATOM 4858 N N . TRP A 1 22 ? 4.250 4.981 2.708 1.00 0.68 22 TRP A N 11
ATOM 4859 C CA . TRP A 1 22 ? 4.290 6.342 3.239 1.00 0.89 22 TRP A CA 11
ATOM 4860 C C . TRP A 1 22 ? 4.211 7.376 2.112 1.00 0.90 22 TRP A C 11
ATOM 4861 O O . TRP A 1 22 ? 3.353 8.260 2.136 1.00 1.04 22 TRP A O 11
ATOM 4882 N N . ARG A 1 23 ? 5.104 7.275 1.136 1.00 0.82 23 ARG A N 11
ATOM 4883 C CA . ARG A 1 23 ? 5.071 8.162 -0.019 1.00 0.91 23 ARG A CA 11
ATOM 4884 C C . ARG A 1 23 ? 4.312 7.517 -1.173 1.00 0.79 23 ARG A C 11
ATOM 4885 O O . ARG A 1 23 ? 3.751 8.205 -2.026 1.00 0.90 23 ARG A O 11
ATOM 4906 N N . PHE A 1 24 ? 4.305 6.191 -1.198 1.00 0.64 24 PHE A N 11
ATOM 4907 C CA . PHE A 1 24 ? 3.661 5.449 -2.268 1.00 0.64 24 PHE A CA 11
ATOM 4908 C C . PHE A 1 24 ? 2.217 5.138 -1.920 1.00 0.55 24 PHE A C 11
ATOM 4909 O O . PHE A 1 24 ? 1.913 4.056 -1.419 1.00 0.61 24 PHE A O 11
ATOM 4926 N N . CYS A 1 25 ? 1.333 6.089 -2.168 1.00 0.58 25 CYS A N 11
ATOM 4927 C CA . CYS A 1 25 ? -0.087 5.866 -1.972 1.00 0.60 25 CYS A CA 11
ATOM 4928 C C . CYS A 1 25 ? -0.720 5.352 -3.260 1.00 0.63 25 CYS A C 11
ATOM 4929 O O . CYS A 1 25 ? -0.908 6.101 -4.221 1.00 0.80 25 CYS A O 11
ATOM 4936 N N . PRO A 1 26 ? -1.026 4.054 -3.302 1.00 0.70 26 PRO A N 11
ATOM 4937 C CA . PRO A 1 26 ? -1.621 3.407 -4.461 1.00 0.89 26 PRO A CA 11
ATOM 4938 C C . PRO A 1 26 ? -3.150 3.416 -4.406 1.00 0.86 26 PRO A C 11
ATOM 4939 O O . PRO A 1 26 ? -3.744 3.787 -3.391 1.00 0.74 26 PRO A O 11
ATOM 4950 N N . PRO A 1 27 ? -3.810 3.023 -5.503 1.00 1.09 27 PRO A N 11
ATOM 4951 C CA . PRO A 1 27 ? -5.263 2.905 -5.541 1.00 1.15 27 PRO A CA 11
ATOM 4952 C C . PRO A 1 27 ? -5.749 1.588 -4.936 1.00 1.09 27 PRO A C 11
ATOM 4953 O O . PRO A 1 27 ? -5.060 0.565 -5.009 1.00 1.16 27 PRO A O 11
ATOM 4964 N N . CYS A 1 28 ? -6.923 1.627 -4.327 1.00 1.11 28 CYS A N 11
ATOM 4965 C CA . CYS A 1 28 ? -7.523 0.442 -3.737 1.00 1.15 28 CYS A CA 11
ATOM 4966 C C . CYS A 1 28 ? -8.113 -0.447 -4.824 1.00 1.17 28 CYS A C 11
ATOM 4967 O O . CYS A 1 28 ? -9.141 -0.122 -5.418 1.00 1.31 28 CYS A O 11
ATOM 4974 N N . ALA A 1 29 ? -7.437 -1.559 -5.094 1.00 1.23 29 ALA A N 11
ATOM 4975 C CA . ALA A 1 29 ? -7.869 -2.499 -6.121 1.00 1.36 29 ALA A CA 11
ATOM 4976 C C . ALA A 1 29 ? -9.212 -3.119 -5.772 1.00 1.29 29 ALA A C 11
ATOM 4977 O O . ALA A 1 29 ? -10.081 -3.261 -6.631 1.00 1.51 29 ALA A O 11
ATOM 4984 N N . CYS A 1 30 ? -9.354 -3.477 -4.506 1.00 1.47 30 CYS A N 11
ATOM 4985 C CA . CYS A 1 30 ? -10.591 -4.047 -3.975 1.00 1.59 30 CYS A CA 11
ATOM 4986 C C . CYS A 1 30 ? -10.935 -5.359 -4.670 1.00 2.32 30 CYS A C 11
ATOM 4987 O O . CYS A 1 30 ? -10.381 -6.399 -4.254 1.00 2.88 30 CYS A O 11
ATOM 4995 N N . SER A 1 1 ? 0.597 10.124 5.158 1.00 1.88 1 SER A N 12
ATOM 4996 C CA . SER A 1 1 ? -0.076 8.901 5.636 1.00 1.53 1 SER A CA 12
ATOM 4997 C C . SER A 1 1 ? -1.406 8.714 4.910 1.00 1.34 1 SER A C 12
ATOM 4998 O O . SER A 1 1 ? -2.430 9.277 5.301 1.00 1.47 1 SER A O 12
ATOM 5008 N N . CYS A 1 2 ? -1.377 7.940 3.836 1.00 1.24 2 CYS A N 12
ATOM 5009 C CA . CYS A 1 2 ? -2.579 7.627 3.075 1.00 1.18 2 CYS A CA 12
ATOM 5010 C C . CYS A 1 2 ? -3.357 6.506 3.761 1.00 1.19 2 CYS A C 12
ATOM 5011 O O . CYS A 1 2 ? -2.761 5.621 4.379 1.00 1.29 2 CYS A O 12
ATOM 5018 N N . PRO A 1 3 ? -4.697 6.543 3.692 1.00 1.35 3 PRO A N 12
ATOM 5019 C CA . PRO A 1 3 ? -5.546 5.515 4.302 1.00 1.53 3 PRO A CA 12
ATOM 5020 C C . PRO A 1 3 ? -5.417 4.164 3.596 1.00 1.31 3 PRO A C 12
ATOM 5021 O O . PRO A 1 3 ? -5.482 4.085 2.367 1.00 1.21 3 PRO A O 12
ATOM 5032 N N . PRO A 1 4 ? -5.205 3.087 4.366 1.00 1.42 4 PRO A N 12
ATOM 5033 C CA . PRO A 1 4 ? -5.109 1.736 3.817 1.00 1.39 4 PRO A CA 12
ATOM 5034 C C . PRO A 1 4 ? -6.480 1.157 3.471 1.00 1.26 4 PRO A C 12
ATOM 5035 O O . PRO A 1 4 ? -7.463 1.392 4.175 1.00 1.60 4 PRO A O 12
ATOM 5046 N N . CYS A 1 5 ? -6.539 0.410 2.381 1.00 0.99 5 CYS A N 12
ATOM 5047 C CA . CYS A 1 5 ? -7.783 -0.215 1.953 1.00 0.94 5 CYS A CA 12
ATOM 5048 C C . CYS A 1 5 ? -7.982 -1.546 2.661 1.00 0.86 5 CYS A C 12
ATOM 5049 O O . CYS A 1 5 ? -7.021 -2.277 2.902 1.00 0.83 5 CYS A O 12
ATOM 5056 N N . PRO A 1 6 ? -9.242 -1.876 3.000 1.00 0.98 6 PRO A N 12
ATOM 5057 C CA . PRO A 1 6 ? -9.590 -3.177 3.575 1.00 1.07 6 PRO A CA 12
ATOM 5058 C C . PRO A 1 6 ? -9.364 -4.299 2.568 1.00 0.98 6 PRO A C 12
ATOM 5059 O O . PRO A 1 6 ? -9.299 -5.476 2.925 1.00 1.16 6 PRO A O 12
ATOM 5070 N N . CYS A 1 7 ? -9.240 -3.914 1.305 1.00 0.89 7 CYS A N 12
ATOM 5071 C CA . CYS A 1 7 ? -8.911 -4.843 0.244 1.00 0.87 7 CYS A CA 12
ATOM 5072 C C . CYS A 1 7 ? -7.406 -4.950 0.124 1.00 0.71 7 CYS A C 12
ATOM 5073 O O . CYS A 1 7 ? -6.800 -4.463 -0.827 1.00 0.68 7 CYS A O 12
ATOM 5080 N N . THR A 1 8 ? -6.828 -5.585 1.110 1.00 0.82 8 THR A N 12
ATOM 5081 C CA . THR A 1 8 ? -5.383 -5.719 1.232 1.00 0.80 8 THR A CA 12
ATOM 5082 C C . THR A 1 8 ? -4.777 -6.580 0.127 1.00 0.78 8 THR A C 12
ATOM 5083 O O . THR A 1 8 ? -3.558 -6.625 -0.028 1.00 0.90 8 THR A O 12
ATOM 5094 N N . ALA A 1 9 ? -5.636 -7.240 -0.649 1.00 0.79 9 ALA A N 12
ATOM 5095 C CA . ALA A 1 9 ? -5.204 -8.111 -1.739 1.00 0.94 9 ALA A CA 12
ATOM 5096 C C . ALA A 1 9 ? -4.393 -7.356 -2.796 1.00 1.01 9 ALA A C 12
ATOM 5097 O O . ALA A 1 9 ? -3.727 -7.971 -3.631 1.00 1.24 9 ALA A O 12
ATOM 5104 N N . TRP A 1 10 ? -4.456 -6.030 -2.760 1.00 0.95 10 TRP A N 12
ATOM 5105 C CA . TRP A 1 10 ? -3.701 -5.199 -3.692 1.00 1.19 10 TRP A CA 12
ATOM 5106 C C . TRP A 1 10 ? -2.211 -5.140 -3.309 1.00 1.24 10 TRP A C 12
ATOM 5107 O O . TRP A 1 10 ? -1.654 -6.114 -2.794 1.00 2.00 10 TRP A O 12
ATOM 5128 N N . CYS A 1 11 ? -1.577 -3.996 -3.565 1.00 0.98 11 CYS A N 12
ATOM 5129 C CA . CYS A 1 11 ? -0.136 -3.819 -3.358 1.00 0.94 11 CYS A CA 12
ATOM 5130 C C . CYS A 1 11 ? 0.302 -4.187 -1.934 1.00 0.65 11 CYS A C 12
ATOM 5131 O O . CYS A 1 11 ? 1.431 -4.632 -1.728 1.00 0.63 11 CYS A O 12
ATOM 5138 N N . LEU A 1 12 ? -0.596 -4.036 -0.959 1.00 0.53 12 LEU A N 12
ATOM 5139 C CA . LEU A 1 12 ? -0.249 -4.272 0.445 1.00 0.39 12 LEU A CA 12
ATOM 5140 C C . LEU A 1 12 ? 0.021 -5.745 0.738 1.00 0.32 12 LEU A C 12
ATOM 5141 O O . LEU A 1 12 ? 0.413 -6.095 1.848 1.00 0.46 12 LEU A O 12
ATOM 5157 N N . GLU A 1 13 ? -0.193 -6.612 -0.240 1.00 0.43 13 GLU A N 12
ATOM 5158 C CA . GLU A 1 13 ? 0.158 -8.016 -0.076 1.00 0.67 13 GLU A CA 12
ATOM 5159 C C . GLU A 1 13 ? 1.668 -8.205 -0.151 1.00 0.79 13 GLU A C 12
ATOM 5160 O O . GLU A 1 13 ? 2.199 -9.233 0.271 1.00 1.03 13 GLU A O 12
ATOM 5172 N N . ARG A 1 14 ? 2.353 -7.202 -0.683 1.00 0.69 14 ARG A N 12
ATOM 5173 C CA . ARG A 1 14 ? 3.803 -7.229 -0.788 1.00 0.81 14 ARG A CA 12
ATOM 5174 C C . ARG A 1 14 ? 4.428 -6.509 0.402 1.00 0.65 14 ARG A C 12
ATOM 5175 O O . ARG A 1 14 ? 4.217 -5.311 0.592 1.00 0.47 14 ARG A O 12
ATOM 5196 N N . PRO A 1 15 ? 5.193 -7.251 1.229 1.00 0.83 15 PRO A N 12
ATOM 5197 C CA . PRO A 1 15 ? 5.892 -6.702 2.404 1.00 0.84 15 PRO A CA 12
ATOM 5198 C C . PRO A 1 15 ? 6.712 -5.454 2.086 1.00 0.65 15 PRO A C 12
ATOM 5199 O O . PRO A 1 15 ? 6.826 -4.550 2.911 1.00 0.67 15 PRO A O 12
ATOM 5210 N N . THR A 1 1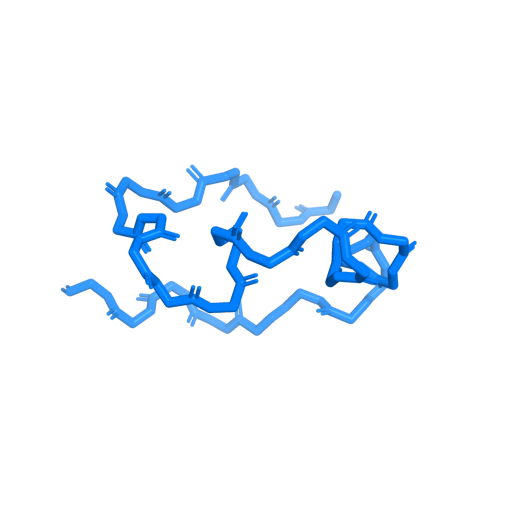6 ? 7.286 -5.416 0.890 1.00 0.63 16 THR A N 12
ATOM 5211 C CA . THR A 1 16 ? 8.040 -4.257 0.440 1.00 0.58 16 THR A CA 12
ATOM 5212 C C . THR A 1 16 ? 7.125 -3.045 0.264 1.00 0.52 16 THR A C 12
ATOM 5213 O O . THR A 1 16 ? 7.429 -1.945 0.730 1.00 0.61 16 THR A O 12
ATOM 5224 N N . CYS A 1 17 ? 5.988 -3.267 -0.383 1.00 0.54 17 CYS A N 12
ATOM 5225 C CA . CYS A 1 17 ? 5.020 -2.208 -0.637 1.00 0.62 17 CYS A CA 12
ATOM 5226 C C . CYS A 1 17 ? 4.434 -1.697 0.675 1.00 0.63 17 CYS A C 12
ATOM 5227 O O . CYS A 1 17 ? 4.163 -0.507 0.818 1.00 0.78 17 CYS A O 12
ATOM 5234 N N . LEU A 1 18 ? 4.267 -2.605 1.638 1.00 0.62 18 LEU A N 12
ATOM 5235 C CA . LEU A 1 18 ? 3.754 -2.253 2.960 1.00 0.81 18 LEU A CA 12
ATOM 5236 C C . LEU A 1 18 ? 4.617 -1.200 3.642 1.00 0.81 18 LEU A C 12
ATOM 5237 O O . LEU A 1 18 ? 4.141 -0.448 4.492 1.00 0.98 18 LEU A O 12
ATOM 5253 N N . ARG A 1 19 ? 5.888 -1.159 3.277 1.00 0.69 19 ARG A N 12
ATOM 5254 C CA . ARG A 1 19 ? 6.811 -0.185 3.835 1.00 0.76 19 ARG A CA 12
ATOM 5255 C C . ARG A 1 19 ? 6.794 1.100 3.018 1.00 0.68 19 ARG A C 12
ATOM 5256 O O . ARG A 1 19 ? 6.712 2.192 3.571 1.00 0.87 19 ARG A O 12
ATOM 5277 N N . LEU A 1 20 ? 6.826 0.950 1.698 1.00 0.57 20 LEU A N 12
ATOM 5278 C CA . LEU A 1 20 ? 6.905 2.079 0.769 1.00 0.56 20 LEU A CA 12
ATOM 5279 C C . LEU A 1 20 ? 5.697 3.015 0.863 1.00 0.46 20 LEU A C 12
ATOM 5280 O O . LEU A 1 20 ? 5.728 4.122 0.320 1.00 0.50 20 LEU A O 12
ATOM 5296 N N . VAL A 1 21 ? 4.641 2.561 1.536 1.00 0.52 21 VAL A N 12
ATOM 5297 C CA . VAL A 1 21 ? 3.370 3.277 1.602 1.00 0.61 21 VAL A CA 12
ATOM 5298 C C . VAL A 1 21 ? 3.503 4.753 1.986 1.00 0.62 21 VAL A C 12
ATOM 5299 O O . VAL A 1 21 ? 2.627 5.546 1.649 1.00 0.71 21 VAL A O 12
ATOM 5312 N N . TRP A 1 22 ? 4.576 5.126 2.688 1.00 0.68 22 TRP A N 12
ATOM 5313 C CA . TRP A 1 22 ? 4.745 6.515 3.110 1.00 0.89 22 TRP A CA 12
ATOM 5314 C C . TRP A 1 22 ? 4.664 7.479 1.923 1.00 0.90 22 TRP A C 12
ATOM 5315 O O . TRP A 1 22 ? 3.811 8.364 1.898 1.00 1.04 22 TRP A O 12
ATOM 5336 N N . ARG A 1 23 ? 5.538 7.311 0.944 1.00 0.82 23 ARG A N 12
ATOM 5337 C CA . ARG A 1 23 ? 5.491 8.138 -0.253 1.00 0.91 23 ARG A CA 12
ATOM 5338 C C . ARG A 1 23 ? 4.685 7.462 -1.363 1.00 0.79 23 ARG A C 12
ATOM 5339 O O . ARG A 1 23 ? 4.053 8.133 -2.178 1.00 0.90 23 ARG A O 12
ATOM 5360 N N . PHE A 1 24 ? 4.689 6.135 -1.381 1.00 0.64 24 PHE A N 12
ATOM 5361 C CA . PHE A 1 24 ? 4.035 5.389 -2.449 1.00 0.64 24 PHE A CA 12
ATOM 5362 C C . PHE A 1 24 ? 2.683 4.847 -2.005 1.00 0.55 24 PHE A C 12
ATOM 5363 O O . PHE A 1 24 ? 2.526 3.646 -1.777 1.00 0.61 24 PHE A O 12
ATOM 5380 N N . CYS A 1 25 ? 1.709 5.734 -1.877 1.00 0.58 25 CYS A N 12
ATOM 5381 C CA . CYS A 1 25 ? 0.351 5.324 -1.565 1.00 0.60 25 CYS A CA 12
ATOM 5382 C C . CYS A 1 25 ? -0.607 5.764 -2.666 1.00 0.63 25 CYS A C 12
ATOM 5383 O O . CYS A 1 25 ? -0.902 6.952 -2.821 1.00 0.80 25 CYS A O 12
ATOM 5390 N N . PRO A 1 26 ? -1.087 4.801 -3.464 1.00 0.70 26 PRO A N 12
ATOM 5391 C CA . PRO A 1 26 ? -1.982 5.064 -4.588 1.00 0.89 26 PRO A CA 12
ATOM 5392 C C . PRO A 1 26 ? -3.447 5.159 -4.157 1.00 0.86 26 PRO A C 12
ATOM 5393 O O . PRO A 1 26 ? -3.769 4.937 -2.984 1.00 0.74 26 PRO A O 12
ATOM 5404 N N . PRO A 1 27 ? -4.347 5.526 -5.089 1.00 1.09 27 PRO A N 12
ATOM 5405 C CA . PRO A 1 27 ? -5.793 5.507 -4.844 1.00 1.15 27 PRO A CA 12
ATOM 5406 C C . PRO A 1 27 ? -6.270 4.120 -4.421 1.00 1.09 27 PRO A C 12
ATOM 5407 O O . PRO A 1 27 ? -5.648 3.108 -4.758 1.00 1.16 27 PRO A O 12
ATOM 5418 N N . CYS A 1 28 ? -7.372 4.080 -3.687 1.00 1.11 28 CYS A N 12
ATOM 5419 C CA . CYS A 1 28 ? -7.878 2.831 -3.144 1.00 1.15 28 CYS A CA 12
ATOM 5420 C C . CYS A 1 28 ? -8.386 1.924 -4.259 1.00 1.17 28 CYS A C 12
ATOM 5421 O O . CYS A 1 28 ? -8.907 2.400 -5.272 1.00 1.31 28 CYS A O 12
ATOM 5428 N N . ALA A 1 29 ? -8.236 0.621 -4.066 1.00 1.23 29 ALA A N 12
ATOM 5429 C CA . ALA A 1 29 ? -8.603 -0.353 -5.082 1.00 1.36 29 ALA A CA 12
ATOM 5430 C C . ALA A 1 29 ? -9.723 -1.268 -4.596 1.00 1.29 29 ALA A C 12
ATOM 5431 O O . ALA A 1 29 ? -9.710 -2.478 -4.839 1.00 1.51 29 ALA A O 12
ATOM 5438 N N . CYS A 1 30 ? -10.689 -0.689 -3.908 1.00 1.47 30 CYS A N 12
ATOM 5439 C CA . CYS A 1 30 ? -11.842 -1.438 -3.443 1.00 1.59 30 CYS A CA 12
ATOM 5440 C C . CYS A 1 30 ? -13.042 -1.160 -4.336 1.00 2.32 30 CYS A C 12
ATOM 5441 O O . CYS A 1 30 ? -13.877 -0.307 -3.977 1.00 2.88 30 CYS A O 12
ATOM 5449 N N . SER A 1 1 ? -0.928 11.730 4.939 1.00 1.88 1 SER A N 13
ATOM 5450 C CA . SER A 1 1 ? -1.232 10.639 5.883 1.00 1.53 1 SER A CA 13
ATOM 5451 C C . SER A 1 1 ? -2.300 9.720 5.304 1.00 1.34 1 SER A C 13
ATOM 5452 O O . SER A 1 1 ? -3.475 9.804 5.665 1.00 1.47 1 SER A O 13
ATOM 5462 N N . CYS A 1 2 ? -1.889 8.853 4.394 1.00 1.24 2 CYS A N 13
ATOM 5463 C CA . CYS A 1 2 ? -2.808 7.926 3.759 1.00 1.18 2 CYS A CA 13
ATOM 5464 C C . CYS A 1 2 ? -2.834 6.593 4.504 1.00 1.19 2 CYS A C 13
ATOM 5465 O O . CYS A 1 2 ? -1.812 5.910 4.617 1.00 1.29 2 CYS A O 13
ATOM 5472 N N . PRO A 1 3 ? -4.009 6.211 5.023 1.00 1.35 3 PRO A N 13
ATOM 5473 C CA . PRO A 1 3 ? -4.178 4.975 5.788 1.00 1.53 3 PRO A CA 13
ATOM 5474 C C . PRO A 1 3 ? -4.249 3.737 4.893 1.00 1.31 3 PRO A C 13
ATOM 5475 O O . PRO A 1 3 ? -4.650 3.823 3.728 1.00 1.21 3 PRO A O 13
ATOM 5486 N N . PRO A 1 4 ? -3.840 2.570 5.418 1.00 1.42 4 PRO A N 13
ATOM 5487 C CA . PRO A 1 4 ? -3.927 1.303 4.692 1.00 1.39 4 PRO A CA 13
ATOM 5488 C C . PRO A 1 4 ? -5.373 0.841 4.530 1.00 1.26 4 PRO A C 13
ATOM 5489 O O . PRO A 1 4 ? -5.966 0.293 5.464 1.00 1.60 4 PRO A O 13
ATOM 5500 N N . CYS A 1 5 ? -5.935 1.082 3.350 1.00 0.99 5 CYS A N 13
ATOM 5501 C CA . CYS A 1 5 ? -7.309 0.692 3.040 1.00 0.94 5 CYS A CA 13
ATOM 5502 C C . CYS A 1 5 ? -7.528 -0.799 3.283 1.00 0.86 5 CYS A C 13
ATOM 5503 O O . CYS A 1 5 ? -6.608 -1.601 3.107 1.00 0.83 5 CYS A O 13
ATOM 5510 N N . PRO A 1 6 ? -8.754 -1.188 3.676 1.00 0.98 6 PRO A N 13
ATOM 5511 C CA . PRO A 1 6 ? -9.138 -2.600 3.880 1.00 1.07 6 PRO A CA 13
ATOM 5512 C C . PRO A 1 6 ? -9.254 -3.364 2.558 1.00 0.98 6 PRO A C 13
ATOM 5513 O O . PRO A 1 6 ? -10.160 -4.171 2.360 1.00 1.16 6 PRO A O 13
ATOM 5524 N N . CYS A 1 7 ? -8.332 -3.078 1.657 1.00 0.89 7 CYS A N 13
ATOM 5525 C CA . CYS A 1 7 ? -8.302 -3.690 0.340 1.00 0.87 7 CYS A CA 13
ATOM 5526 C C . CYS A 1 7 ? -6.898 -4.187 0.052 1.00 0.71 7 CYS A C 13
ATOM 5527 O O . CYS A 1 7 ? -6.417 -4.148 -1.076 1.00 0.68 7 CYS A O 13
ATOM 5534 N N . THR A 1 8 ? -6.263 -4.641 1.115 1.00 0.82 8 THR A N 13
ATOM 5535 C CA . THR A 1 8 ? -4.885 -5.113 1.125 1.00 0.80 8 THR A CA 13
ATOM 5536 C C . THR A 1 8 ? -4.589 -6.192 0.071 1.00 0.78 8 THR A C 13
ATOM 5537 O O . THR A 1 8 ? -3.428 -6.482 -0.203 1.00 0.90 8 THR A O 13
ATOM 5548 N N . ALA A 1 9 ? -5.637 -6.757 -0.528 1.00 0.79 9 ALA A N 13
ATOM 5549 C CA . ALA A 1 9 ? -5.505 -7.857 -1.487 1.00 0.94 9 ALA A CA 13
ATOM 5550 C C . ALA A 1 9 ? -4.585 -7.520 -2.659 1.00 1.01 9 ALA A C 13
ATOM 5551 O O . ALA A 1 9 ? -4.043 -8.412 -3.308 1.00 1.24 9 ALA A O 13
ATOM 5558 N N . TRP A 1 10 ? -4.441 -6.237 -2.945 1.00 0.95 10 TRP A N 13
ATOM 5559 C CA . TRP A 1 10 ? -3.562 -5.782 -4.024 1.00 1.19 10 TRP A CA 13
ATOM 5560 C C . TRP A 1 10 ? -2.080 -5.797 -3.602 1.00 1.24 10 TRP A C 13
ATOM 5561 O O . TRP A 1 10 ? -1.646 -6.687 -2.870 1.00 2.00 10 TRP A O 13
ATOM 5582 N N . CYS A 1 11 ? -1.311 -4.813 -4.077 1.00 0.98 11 CYS A N 13
ATOM 5583 C CA . CYS A 1 11 ? 0.137 -4.744 -3.840 1.00 0.94 11 CYS A CA 13
ATOM 5584 C C . CYS A 1 11 ? 0.487 -4.819 -2.349 1.00 0.65 11 CYS A C 13
ATOM 5585 O O . CYS A 1 11 ? 1.570 -5.278 -1.982 1.00 0.63 11 CYS A O 13
ATOM 5592 N N . LEU A 1 12 ? -0.439 -4.399 -1.491 1.00 0.53 12 LEU A N 13
ATOM 5593 C CA . LEU A 1 12 ? -0.183 -4.338 -0.054 1.00 0.39 12 LEU A CA 13
ATOM 5594 C C . LEU A 1 12 ? -0.053 -5.724 0.576 1.00 0.32 12 LEU A C 13
ATOM 5595 O O . LEU A 1 12 ? 0.241 -5.837 1.765 1.00 0.46 12 LEU A O 13
ATOM 5611 N N . GLU A 1 13 ? -0.264 -6.782 -0.200 1.00 0.43 13 GLU A N 13
ATOM 5612 C CA . GLU A 1 13 ? -0.052 -8.128 0.324 1.00 0.67 13 GLU A CA 13
ATOM 5613 C C . GLU A 1 13 ? 1.437 -8.383 0.505 1.00 0.79 13 GLU A C 13
ATOM 5614 O O . GLU A 1 13 ? 1.848 -9.289 1.230 1.00 1.03 13 GLU A O 13
ATOM 5626 N N . ARG A 1 14 ? 2.242 -7.565 -0.153 1.00 0.69 14 ARG A N 13
ATOM 5627 C CA . ARG A 1 14 ? 3.685 -7.678 -0.065 1.00 0.81 14 ARG A CA 13
ATOM 5628 C C . ARG A 1 14 ? 4.225 -6.606 0.875 1.00 0.65 14 ARG A C 13
ATOM 5629 O O . ARG A 1 14 ? 4.094 -5.412 0.605 1.00 0.47 14 ARG A O 13
ATOM 5650 N N . PRO A 1 15 ? 4.825 -7.028 2.004 1.00 0.83 15 PRO A N 13
ATOM 5651 C CA . PRO A 1 15 ? 5.398 -6.117 3.008 1.00 0.84 15 PRO A CA 13
ATOM 5652 C C . PRO A 1 15 ? 6.367 -5.110 2.398 1.00 0.65 15 PRO A C 13
ATOM 5653 O O . PRO A 1 15 ? 6.465 -3.974 2.856 1.00 0.67 15 PRO A O 13
ATOM 5664 N N . THR A 1 16 ? 7.070 -5.535 1.353 1.00 0.63 16 THR A N 13
ATOM 5665 C CA . THR A 1 16 ? 7.989 -4.666 0.634 1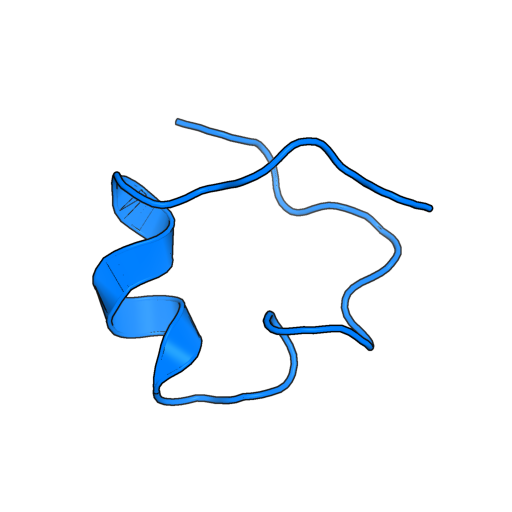.00 0.58 16 THR A CA 13
ATOM 5666 C C . THR A 1 16 ? 7.242 -3.491 0.010 1.00 0.52 16 THR A C 13
ATOM 5667 O O . THR A 1 16 ? 7.733 -2.362 -0.007 1.00 0.61 16 THR A O 13
ATOM 5678 N N . CYS A 1 17 ? 6.046 -3.765 -0.479 1.00 0.54 17 CYS A N 13
ATOM 5679 C CA . CYS A 1 17 ? 5.200 -2.745 -1.075 1.00 0.62 17 CYS A CA 13
ATOM 5680 C C . CYS A 1 17 ? 4.517 -1.935 0.024 1.00 0.63 17 CYS A C 13
ATOM 5681 O O . CYS A 1 17 ? 4.471 -0.707 -0.028 1.00 0.78 17 CYS A O 13
ATOM 5688 N N . LEU A 1 18 ? 4.045 -2.640 1.047 1.00 0.62 18 LEU A N 13
ATOM 5689 C CA . LEU A 1 18 ? 3.275 -2.035 2.131 1.00 0.81 18 LEU A CA 13
ATOM 5690 C C . LEU A 1 18 ? 4.100 -1.011 2.913 1.00 0.81 18 LEU A C 13
ATOM 5691 O O . LEU A 1 18 ? 3.561 -0.062 3.475 1.00 0.98 18 LEU A O 13
ATOM 5707 N N . ARG A 1 19 ? 5.405 -1.199 2.950 1.00 0.69 19 ARG A N 13
ATOM 5708 C CA . ARG A 1 19 ? 6.266 -0.314 3.727 1.00 0.76 19 ARG A CA 13
ATOM 5709 C C . ARG A 1 19 ? 6.572 0.984 2.979 1.00 0.68 19 ARG A C 13
ATOM 5710 O O . ARG A 1 19 ? 6.841 2.007 3.601 1.00 0.87 19 ARG A O 13
ATOM 5731 N N . LEU A 1 20 ? 6.530 0.944 1.652 1.00 0.57 20 LEU A N 13
ATOM 5732 C CA . LEU A 1 20 ? 6.910 2.103 0.844 1.00 0.56 20 LEU A CA 13
ATOM 5733 C C . LEU A 1 20 ? 5.709 3.000 0.558 1.00 0.46 20 LEU A C 13
ATOM 5734 O O . LEU A 1 20 ? 5.854 4.204 0.321 1.00 0.50 20 LEU A O 13
ATOM 5750 N N . VAL A 1 21 ? 4.526 2.405 0.580 1.00 0.52 21 VAL A N 13
ATOM 5751 C CA . VAL A 1 21 ? 3.290 3.120 0.287 1.00 0.61 21 VAL A CA 13
ATOM 5752 C C . VAL A 1 21 ? 2.980 4.211 1.310 1.00 0.62 21 VAL A C 13
ATOM 5753 O O . VAL A 1 21 ? 2.062 4.999 1.106 1.00 0.71 21 VAL A O 13
ATOM 5766 N N . TRP A 1 22 ? 3.713 4.228 2.425 1.00 0.68 22 TRP A N 13
ATOM 5767 C CA . TRP A 1 22 ? 3.543 5.273 3.433 1.00 0.89 22 TRP A CA 13
ATOM 5768 C C . TRP A 1 22 ? 3.582 6.656 2.773 1.00 0.90 22 TRP A C 13
ATOM 5769 O O . TRP A 1 22 ? 2.732 7.508 3.036 1.00 1.04 22 TRP A O 13
ATOM 5790 N N . ARG A 1 23 ? 4.578 6.871 1.918 1.00 0.82 23 ARG A N 13
ATOM 5791 C CA . ARG A 1 23 ? 4.652 8.082 1.119 1.00 0.91 23 ARG A CA 13
ATOM 5792 C C . ARG A 1 23 ? 4.030 7.856 -0.258 1.00 0.79 23 ARG A C 13
ATOM 5793 O O . ARG A 1 23 ? 3.241 8.669 -0.736 1.00 0.90 23 ARG A O 13
ATOM 5814 N N . PHE A 1 24 ? 4.372 6.733 -0.881 1.00 0.64 24 PHE A N 13
ATOM 5815 C CA . PHE A 1 24 ? 3.908 6.428 -2.229 1.00 0.64 24 PHE A CA 13
ATOM 5816 C C . PHE A 1 24 ? 2.641 5.589 -2.192 1.00 0.55 24 PHE A C 13
ATOM 5817 O O . PHE A 1 24 ? 2.664 4.393 -2.489 1.00 0.61 24 PHE A O 13
ATOM 5834 N N . CYS A 1 25 ? 1.539 6.214 -1.822 1.00 0.58 25 CYS A N 13
ATOM 5835 C CA . CYS A 1 25 ? 0.262 5.528 -1.760 1.00 0.60 25 CYS A CA 13
ATOM 5836 C C . CYS A 1 25 ? -0.629 5.926 -2.929 1.00 0.63 25 CYS A C 13
ATOM 5837 O O . CYS A 1 25 ? -1.045 7.080 -3.043 1.00 0.80 25 CYS A O 13
ATOM 5844 N N . PRO A 1 26 ? -0.917 4.977 -3.828 1.00 0.70 26 PRO A N 13
ATOM 5845 C CA . PRO A 1 26 ? -1.828 5.199 -4.941 1.00 0.89 26 PRO A CA 13
ATOM 5846 C C . PRO A 1 26 ? -3.282 4.993 -4.514 1.00 0.86 26 PRO A C 13
ATOM 5847 O O . PRO A 1 26 ? -3.541 4.570 -3.382 1.00 0.74 26 PRO A O 13
ATOM 5858 N N . PRO A 1 27 ? -4.252 5.301 -5.390 1.00 1.09 27 PRO A N 13
ATOM 5859 C CA . PRO A 1 27 ? -5.667 5.079 -5.094 1.00 1.15 27 PRO A CA 13
ATOM 5860 C C . PRO A 1 27 ? -5.950 3.606 -4.824 1.00 1.09 27 PRO A C 13
ATOM 5861 O O . PRO A 1 27 ? -5.577 2.741 -5.618 1.00 1.16 27 PRO A O 13
ATOM 5872 N N . CYS A 1 28 ? -6.598 3.329 -3.705 1.00 1.11 28 CYS A N 13
ATOM 5873 C CA . CYS A 1 28 ? -6.878 1.961 -3.299 1.00 1.15 28 CYS A CA 13
ATOM 5874 C C . CYS A 1 28 ? -7.874 1.303 -4.247 1.00 1.17 28 CYS A C 13
ATOM 5875 O O . CYS A 1 28 ? -9.066 1.619 -4.235 1.00 1.31 28 CYS A O 13
ATOM 5882 N N . ALA A 1 29 ? -7.367 0.405 -5.082 1.00 1.23 29 ALA A N 13
ATOM 5883 C CA . ALA A 1 29 ? -8.193 -0.322 -6.031 1.00 1.36 29 ALA A CA 13
ATOM 5884 C C . ALA A 1 29 ? -8.991 -1.407 -5.322 1.00 1.29 29 ALA A C 13
ATOM 5885 O O . ALA A 1 29 ? -8.552 -2.551 -5.212 1.00 1.51 29 ALA A O 13
ATOM 5892 N N . CYS A 1 30 ? -10.152 -1.030 -4.820 1.00 1.47 30 CYS A N 13
ATOM 5893 C CA . CYS A 1 30 ? -11.018 -1.954 -4.113 1.00 1.59 30 CYS A CA 13
ATOM 5894 C C . CYS A 1 30 ? -12.066 -2.526 -5.059 1.00 2.32 30 CYS A C 13
ATOM 5895 O O . CYS A 1 30 ? -11.833 -3.617 -5.615 1.00 2.88 30 CYS A O 13
ATOM 5903 N N . SER A 1 1 ? -1.517 11.095 5.020 1.00 1.88 1 SER A N 14
ATOM 5904 C CA . SER A 1 1 ? -1.084 9.684 5.048 1.00 1.53 1 SER A CA 14
ATOM 5905 C C . SER A 1 1 ? -2.207 8.771 4.565 1.00 1.34 1 SER A C 14
ATOM 5906 O O . SER A 1 1 ? -3.357 8.908 4.987 1.00 1.47 1 SER A O 14
ATOM 5916 N N . CYS A 1 2 ? -1.872 7.850 3.674 1.00 1.24 2 CYS A N 14
ATOM 5917 C CA . CYS A 1 2 ? -2.848 6.909 3.143 1.00 1.18 2 CYS A CA 14
ATOM 5918 C C . CYS A 1 2 ? -2.992 5.707 4.072 1.00 1.19 2 CYS A C 14
ATOM 5919 O O . CYS A 1 2 ? -2.001 5.056 4.412 1.00 1.29 2 CYS A O 14
ATOM 5926 N N . PRO A 1 3 ? -4.224 5.411 4.507 1.00 1.35 3 PRO A N 14
ATOM 5927 C CA . PRO A 1 3 ? -4.498 4.293 5.412 1.00 1.53 3 PRO A CA 14
ATOM 5928 C C . PRO A 1 3 ? -4.498 2.942 4.695 1.00 1.31 3 PRO A C 14
ATOM 5929 O O . PRO A 1 3 ? -4.922 2.841 3.540 1.00 1.21 3 PRO A O 14
ATOM 5940 N N . PRO A 1 4 ? -4.007 1.890 5.368 1.00 1.42 4 PRO A N 14
ATOM 5941 C CA . PRO A 1 4 ? -4.023 0.529 4.829 1.00 1.39 4 PRO A CA 14
ATOM 5942 C C . PRO A 1 4 ? -5.448 0.004 4.659 1.00 1.26 4 PRO A C 14
ATOM 5943 O O . PRO A 1 4 ? -6.093 -0.410 5.625 1.00 1.60 4 PRO A O 14
ATOM 5954 N N . CYS A 1 5 ? -5.930 0.041 3.427 1.00 0.99 5 CYS A N 14
ATOM 5955 C CA . CYS A 1 5 ? -7.288 -0.378 3.103 1.00 0.94 5 CYS A CA 14
ATOM 5956 C C . CYS A 1 5 ? -7.475 -1.880 3.299 1.00 0.86 5 CYS A C 14
ATOM 5957 O O . CYS A 1 5 ? -6.514 -2.650 3.250 1.00 0.83 5 CYS A O 14
ATOM 5964 N N . PRO A 1 6 ? -8.731 -2.316 3.522 1.00 0.98 6 PRO A N 14
ATOM 5965 C CA . PRO A 1 6 ? -9.066 -3.736 3.693 1.00 1.07 6 PRO A CA 14
ATOM 5966 C C . PRO A 1 6 ? -8.996 -4.515 2.383 1.00 0.98 6 PRO A C 14
ATOM 5967 O O . PRO A 1 6 ? -9.286 -5.708 2.341 1.00 1.16 6 PRO A O 14
ATOM 5978 N N . CYS A 1 7 ? -8.602 -3.832 1.318 1.00 0.89 7 CYS A N 14
ATOM 5979 C CA . CYS A 1 7 ? -8.455 -4.453 0.009 1.00 0.87 7 CYS A CA 14
ATOM 5980 C C . CYS A 1 7 ? -7.012 -4.868 -0.205 1.00 0.71 7 CYS A C 14
ATOM 5981 O O . CYS A 1 7 ? -6.491 -4.811 -1.317 1.00 0.68 7 CYS A O 14
ATOM 5988 N N . THR A 1 8 ? -6.399 -5.278 0.886 1.00 0.82 8 THR A N 14
ATOM 5989 C CA . THR A 1 8 ? -4.981 -5.603 0.972 1.00 0.80 8 THR A CA 14
ATOM 5990 C C . THR A 1 8 ? -4.473 -6.444 -0.208 1.00 0.78 8 THR A C 14
ATOM 5991 O O . THR A 1 8 ? -3.328 -6.287 -0.641 1.00 0.90 8 THR A O 14
ATOM 6002 N N . ALA A 1 9 ? -5.338 -7.296 -0.745 1.00 0.79 9 ALA A N 14
ATOM 6003 C CA . ALA A 1 9 ? -4.989 -8.191 -1.849 1.00 0.94 9 ALA A CA 14
ATOM 6004 C C . ALA A 1 9 ? -4.499 -7.441 -3.095 1.00 1.01 9 ALA A C 14
ATOM 6005 O O . ALA A 1 9 ? -3.936 -8.047 -4.007 1.00 1.24 9 ALA A O 14
ATOM 6012 N N . TRP A 1 10 ? -4.723 -6.133 -3.148 1.00 0.95 10 TRP A N 14
ATOM 6013 C CA . TRP A 1 10 ? -4.326 -5.341 -4.308 1.00 1.19 10 TRP A CA 14
ATOM 6014 C C . TRP A 1 10 ? -2.802 -5.254 -4.450 1.00 1.24 10 TRP A C 14
ATOM 6015 O O . TRP A 1 10 ? -2.272 -5.339 -5.555 1.00 2.00 10 TRP A O 14
ATOM 6036 N N . CYS A 1 11 ? -2.107 -5.109 -3.329 1.00 0.98 11 CYS A N 14
ATOM 6037 C CA . CYS A 1 11 ? -0.652 -4.964 -3.336 1.00 0.94 11 CYS A CA 14
ATOM 6038 C C . CYS A 1 11 ? -0.113 -4.946 -1.913 1.00 0.65 11 CYS A C 14
ATOM 6039 O O . CYS A 1 11 ? 0.922 -5.544 -1.626 1.00 0.63 11 CYS A O 14
ATOM 6046 N N . LEU A 1 12 ? -0.843 -4.282 -1.017 1.00 0.53 12 LEU A N 14
ATOM 6047 C CA . LEU A 1 12 ? -0.403 -4.114 0.369 1.00 0.39 12 LEU A CA 14
ATOM 6048 C C . LEU A 1 12 ? -0.350 -5.442 1.117 1.00 0.32 12 LEU A C 14
ATOM 6049 O O . LEU A 1 12 ? 0.097 -5.496 2.262 1.00 0.46 12 LEU A O 14
ATOM 6065 N N . GLU A 1 13 ? -0.795 -6.517 0.472 1.00 0.43 13 GLU A N 14
ATOM 6066 C CA . GLU A 1 13 ? -0.691 -7.837 1.066 1.00 0.67 13 GLU A CA 14
ATOM 6067 C C . GLU A 1 13 ? 0.768 -8.273 1.049 1.00 0.79 13 GLU A C 14
ATOM 6068 O O . GLU A 1 13 ? 1.179 -9.194 1.755 1.00 1.03 13 GLU A O 14
ATOM 6080 N N . ARG A 1 14 ? 1.540 -7.590 0.218 1.00 0.69 14 ARG A N 14
ATOM 6081 C CA . ARG A 1 14 ? 2.973 -7.779 0.144 1.00 0.81 14 ARG A CA 14
ATOM 6082 C C . ARG A 1 14 ? 3.655 -6.735 1.021 1.00 0.65 14 ARG A C 14
ATOM 6083 O O . ARG A 1 14 ? 3.543 -5.537 0.764 1.00 0.47 14 ARG A O 14
ATOM 6104 N N . PRO A 1 15 ? 4.355 -7.183 2.077 1.00 0.83 15 PRO A N 14
ATOM 6105 C CA . PRO A 1 15 ? 5.022 -6.296 3.043 1.00 0.84 15 PRO A CA 14
ATOM 6106 C C . PRO A 1 15 ? 5.927 -5.259 2.383 1.00 0.65 15 PRO A C 14
ATOM 6107 O O . PRO A 1 15 ? 6.063 -4.140 2.876 1.00 0.67 15 PRO A O 14
ATOM 6118 N N . THR A 1 16 ? 6.541 -5.632 1.267 1.00 0.63 16 THR A N 14
ATOM 6119 C CA . THR A 1 16 ? 7.415 -4.725 0.536 1.00 0.58 16 THR A CA 14
ATOM 6120 C C . THR A 1 16 ? 6.616 -3.572 -0.091 1.00 0.52 16 THR A C 14
ATOM 6121 O O . THR A 1 16 ? 7.117 -2.453 -0.212 1.00 0.61 16 THR A O 14
ATOM 6132 N N . CYS A 1 17 ? 5.362 -3.842 -0.440 1.00 0.54 17 CYS A N 14
ATOM 6133 C CA . CYS A 1 17 ? 4.498 -2.841 -1.059 1.00 0.62 17 CYS A CA 14
ATOM 6134 C C . CYS A 1 17 ? 3.979 -1.875 0.003 1.00 0.63 17 CYS A C 14
ATOM 6135 O O . CYS A 1 17 ? 3.709 -0.706 -0.276 1.00 0.78 17 CYS A O 14
ATOM 6142 N N . LEU A 1 18 ? 3.873 -2.370 1.235 1.00 0.62 18 LEU A N 14
ATOM 6143 C CA . LEU A 1 18 ? 3.408 -1.562 2.357 1.00 0.81 18 LEU A CA 14
ATOM 6144 C C . LEU A 1 18 ? 4.479 -0.582 2.820 1.00 0.81 18 LEU A C 14
ATOM 6145 O O . LEU A 1 18 ? 4.185 0.410 3.487 1.00 0.98 18 LEU A O 14
ATOM 6161 N N . ARG A 1 19 ? 5.722 -0.862 2.455 1.00 0.69 19 ARG A N 14
ATOM 6162 C CA . ARG A 1 19 ? 6.849 -0.033 2.865 1.00 0.76 19 ARG A CA 14
ATOM 6163 C C . ARG A 1 19 ? 6.768 1.355 2.245 1.00 0.68 19 ARG A C 14
ATOM 6164 O O . ARG A 1 19 ? 6.782 2.359 2.949 1.00 0.87 19 ARG A O 14
ATOM 6185 N N . LEU A 1 20 ? 6.645 1.391 0.924 1.00 0.57 20 LEU A N 14
ATOM 6186 C CA . LEU A 1 20 ? 6.738 2.633 0.158 1.00 0.56 20 LEU A CA 14
ATOM 6187 C C . LEU A 1 20 ? 5.550 3.564 0.409 1.00 0.46 20 LEU A C 14
ATOM 6188 O O . LEU A 1 20 ? 5.601 4.739 0.046 1.00 0.50 20 LEU A O 14
ATOM 6204 N N . VAL A 1 21 ? 4.497 3.032 1.027 1.00 0.52 21 VAL A N 14
ATOM 6205 C CA . VAL A 1 21 ? 3.265 3.785 1.289 1.00 0.61 21 VAL A CA 14
ATOM 6206 C C . VAL A 1 21 ? 3.533 5.150 1.934 1.00 0.62 21 VAL A C 14
ATOM 6207 O O . VAL A 1 21 ? 2.827 6.123 1.655 1.00 0.71 21 VAL A O 14
ATOM 6220 N N . TRP A 1 22 ? 4.557 5.218 2.779 1.00 0.68 22 TRP A N 14
ATOM 6221 C CA . TRP A 1 22 ? 4.904 6.454 3.480 1.00 0.89 22 TRP A CA 14
ATOM 6222 C C . TRP A 1 22 ? 5.058 7.635 2.508 1.00 0.90 22 TRP A C 14
ATOM 6223 O O . TRP A 1 22 ? 4.422 8.672 2.685 1.00 1.04 22 TRP A O 14
ATOM 6244 N N . ARG A 1 23 ? 5.881 7.471 1.477 1.00 0.82 23 ARG A N 14
ATOM 6245 C CA . ARG A 1 23 ? 6.063 8.516 0.476 1.00 0.91 23 ARG A CA 14
ATOM 6246 C C . ARG A 1 23 ? 5.118 8.332 -0.703 1.00 0.79 23 ARG A C 14
ATOM 6247 O O . ARG A 1 23 ? 4.531 9.294 -1.196 1.00 0.90 23 ARG A O 14
ATOM 6268 N N . PHE A 1 24 ? 4.975 7.094 -1.151 1.00 0.64 24 PHE A N 14
ATOM 6269 C CA . PHE A 1 24 ? 4.259 6.804 -2.383 1.00 0.64 24 PHE A CA 14
ATOM 6270 C C . PHE A 1 24 ? 3.072 5.888 -2.122 1.00 0.55 24 PHE A C 14
ATOM 6271 O O . PHE A 1 24 ? 3.175 4.670 -2.261 1.00 0.61 24 PHE A O 14
ATOM 6288 N N . CYS A 1 25 ? 1.953 6.467 -1.725 1.00 0.58 25 CYS A N 14
ATOM 6289 C CA . CYS A 1 25 ? 0.746 5.690 -1.497 1.00 0.60 25 CYS A CA 14
ATOM 6290 C C . CYS A 1 25 ? -0.291 5.959 -2.587 1.00 0.63 25 CYS A C 14
ATOM 6291 O O . CYS A 1 25 ? -0.840 7.060 -2.682 1.00 0.80 25 CYS A O 14
ATOM 6298 N N . PRO A 1 26 ? -0.552 4.963 -3.442 1.00 0.70 26 PRO A N 14
ATOM 6299 C CA . PRO A 1 26 ? -1.540 5.080 -4.512 1.00 0.89 26 PRO A CA 14
ATOM 6300 C C . PRO A 1 26 ? -2.962 4.867 -3.996 1.00 0.86 26 PRO A C 14
ATOM 6301 O O . PRO A 1 26 ? -3.161 4.382 -2.881 1.00 0.74 26 PRO A O 14
ATOM 6312 N N . PRO A 1 27 ? -3.967 5.238 -4.802 1.00 1.09 27 PRO A N 14
ATOM 6313 C CA . PRO A 1 27 ? -5.371 5.047 -4.447 1.00 1.15 27 PRO A CA 14
ATOM 6314 C C . PRO A 1 27 ? -5.735 3.569 -4.413 1.00 1.09 27 PRO A C 14
ATOM 6315 O O . PRO A 1 27 ? -5.459 2.837 -5.365 1.00 1.16 27 PRO A O 14
ATOM 6326 N N . CYS A 1 28 ? -6.339 3.131 -3.317 1.00 1.11 28 CYS A N 14
ATOM 6327 C CA . CYS A 1 28 ? -6.680 1.728 -3.149 1.00 1.15 28 CYS A CA 14
ATOM 6328 C C . CYS A 1 28 ? -7.784 1.328 -4.122 1.00 1.17 28 CYS A C 14
ATOM 6329 O O . CYS A 1 28 ? -8.970 1.524 -3.858 1.00 1.31 28 CYS A O 14
ATOM 6336 N N . ALA A 1 29 ? -7.369 0.781 -5.256 1.00 1.23 29 ALA A N 14
ATOM 6337 C CA . ALA A 1 29 ? -8.286 0.381 -6.313 1.00 1.36 29 ALA A CA 14
ATOM 6338 C C . ALA A 1 29 ? -9.107 -0.835 -5.913 1.00 1.29 29 ALA A C 14
ATOM 6339 O O . ALA A 1 29 ? -10.197 -1.059 -6.439 1.00 1.51 29 ALA A O 14
ATOM 6346 N N . CYS A 1 30 ? -8.569 -1.604 -4.978 1.00 1.47 30 CYS A N 14
ATOM 6347 C CA . CYS A 1 30 ? -9.199 -2.832 -4.504 1.00 1.59 30 CYS A CA 14
ATOM 6348 C C . CYS A 1 30 ? -9.365 -3.832 -5.647 1.00 2.32 30 CYS A C 14
ATOM 6349 O O . CYS A 1 30 ? -10.497 -3.984 -6.154 1.00 2.88 30 CYS A O 14
ATOM 6357 N N . SER A 1 1 ? 0.831 9.956 5.815 1.00 1.88 1 SER A N 15
ATOM 6358 C CA . SER A 1 1 ? -0.514 10.276 6.336 1.00 1.53 1 SER A CA 15
ATOM 6359 C C . SER A 1 1 ? -1.597 9.746 5.398 1.00 1.34 1 SER A C 15
ATOM 6360 O O . SER A 1 1 ? -2.573 10.437 5.087 1.00 1.47 1 SER A O 15
ATOM 6370 N N . CYS A 1 2 ? -1.430 8.510 4.958 1.00 1.24 2 CYS A N 15
ATOM 6371 C CA . CYS A 1 2 ? -2.351 7.905 4.013 1.00 1.18 2 CYS A CA 15
ATOM 6372 C C . CYS A 1 2 ? -3.433 7.122 4.745 1.00 1.19 2 CYS A C 15
ATOM 6373 O O . CYS A 1 2 ? -3.130 6.279 5.591 1.00 1.29 2 CYS A O 15
ATOM 6380 N N . PRO A 1 3 ? -4.710 7.415 4.445 1.00 1.35 3 PRO A N 15
ATOM 6381 C CA . PRO A 1 3 ? -5.848 6.709 5.044 1.00 1.53 3 PRO A CA 15
ATOM 6382 C C . PRO A 1 3 ? -5.790 5.208 4.778 1.00 1.31 3 PRO A C 15
ATOM 6383 O O . PRO A 1 3 ? -5.535 4.781 3.649 1.00 1.21 3 PRO A O 15
ATOM 6394 N N . PRO A 1 4 ? -6.008 4.394 5.824 1.00 1.42 4 PRO A N 15
ATOM 6395 C CA . PRO A 1 4 ? -6.007 2.930 5.714 1.00 1.39 4 PRO A CA 15
ATOM 6396 C C . PRO A 1 4 ? -6.967 2.425 4.640 1.00 1.26 4 PRO A C 15
ATOM 6397 O O 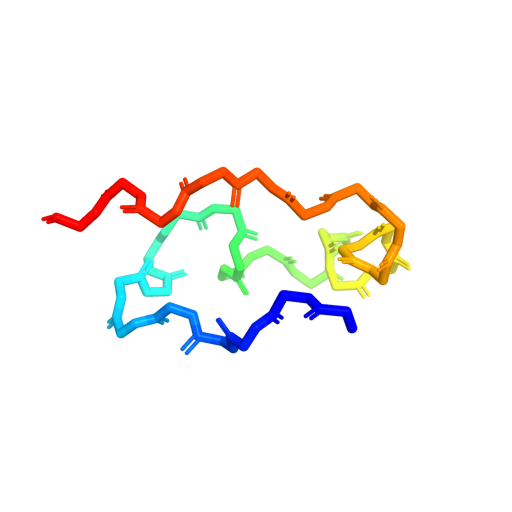. PRO A 1 4 ? -8.106 2.888 4.537 1.00 1.60 4 PRO A O 15
ATOM 6408 N N . CYS A 1 5 ? -6.501 1.477 3.844 1.00 0.99 5 CYS A N 15
ATOM 6409 C CA . CYS A 1 5 ? -7.288 0.947 2.748 1.00 0.94 5 CYS A CA 15
ATOM 6410 C C . CYS A 1 5 ? -7.781 -0.458 3.076 1.00 0.86 5 CYS A C 15
ATOM 6411 O O . CYS A 1 5 ? -6.981 -1.369 3.276 1.00 0.83 5 CYS A O 15
ATOM 6418 N N . PRO A 1 6 ? -9.108 -0.653 3.140 1.00 0.98 6 PRO A N 15
ATOM 6419 C CA . PRO A 1 6 ? -9.702 -1.960 3.438 1.00 1.07 6 PRO A CA 15
ATOM 6420 C C . PRO A 1 6 ? -9.445 -2.982 2.329 1.00 0.98 6 PRO A C 15
ATOM 6421 O O . PRO A 1 6 ? -9.650 -4.181 2.513 1.00 1.16 6 PRO A O 15
ATOM 6432 N N . CYS A 1 7 ? -8.974 -2.498 1.187 1.00 0.89 7 CYS A N 15
ATOM 6433 C CA . CYS A 1 7 ? -8.650 -3.352 0.051 1.00 0.87 7 CYS A CA 15
ATOM 6434 C C . CYS A 1 7 ? -7.176 -3.743 0.092 1.00 0.71 7 CYS A C 15
ATOM 6435 O O . CYS A 1 7 ? -6.498 -3.819 -0.928 1.00 0.68 7 CYS A O 15
ATOM 6442 N N . THR A 1 8 ? -6.707 -3.993 1.296 1.00 0.82 8 THR A N 15
ATOM 6443 C CA . THR A 1 8 ? -5.311 -4.342 1.569 1.00 0.80 8 THR A CA 15
ATOM 6444 C C . THR A 1 8 ? -4.827 -5.593 0.819 1.00 0.78 8 THR A C 15
ATOM 6445 O O . THR A 1 8 ? -3.629 -5.879 0.798 1.00 0.90 8 THR A O 15
ATOM 6456 N N . ALA A 1 9 ? -5.748 -6.326 0.206 1.00 0.79 9 ALA A N 15
ATOM 6457 C CA . ALA A 1 9 ? -5.402 -7.509 -0.576 1.00 0.94 9 ALA A CA 15
ATOM 6458 C C . ALA A 1 9 ? -4.617 -7.141 -1.836 1.00 1.01 9 ALA A C 15
ATOM 6459 O O . ALA A 1 9 ? -4.076 -8.015 -2.512 1.00 1.24 9 ALA A O 15
ATOM 6466 N N . TRP A 1 10 ? -4.599 -5.853 -2.170 1.00 0.95 10 TRP A N 15
ATOM 6467 C CA . TRP A 1 10 ? -3.858 -5.355 -3.331 1.00 1.19 10 TRP A CA 15
ATOM 6468 C C . TRP A 1 10 ? -2.338 -5.460 -3.117 1.00 1.24 10 TRP A C 15
ATOM 6469 O O . TRP A 1 10 ? -1.860 -6.370 -2.442 1.00 2.00 10 TRP A O 15
ATOM 6490 N N . CYS A 1 11 ? -1.589 -4.523 -3.699 1.00 0.98 11 CYS A N 15
ATOM 6491 C CA . CYS A 1 11 ? -0.122 -4.512 -3.633 1.00 0.94 11 CYS A CA 15
ATOM 6492 C C . CYS A 1 11 ? 0.410 -4.749 -2.213 1.00 0.65 11 CYS A C 15
ATOM 6493 O O . CYS A 1 11 ? 1.477 -5.341 -2.038 1.00 0.63 11 CYS A O 15
ATOM 6500 N N . LEU A 1 12 ? -0.344 -4.317 -1.202 1.00 0.53 12 LEU A N 15
ATOM 6501 C CA . LEU A 1 12 ? 0.095 -4.422 0.191 1.00 0.39 12 LEU A CA 15
ATOM 6502 C C . LEU A 1 12 ? 0.172 -5.867 0.685 1.00 0.32 12 LEU A C 15
ATOM 6503 O O . LEU A 1 12 ? 0.577 -6.113 1.821 1.00 0.46 12 LEU A O 15
ATOM 6519 N N . GLU A 1 13 ? -0.227 -6.819 -0.144 1.00 0.43 13 GLU A N 15
ATOM 6520 C CA . GLU A 1 13 ? -0.045 -8.226 0.195 1.00 0.67 13 GLU A CA 15
ATOM 6521 C C . GLU A 1 13 ? 1.432 -8.600 0.073 1.00 0.79 13 GLU A C 15
ATOM 6522 O O . GLU A 1 13 ? 1.880 -9.616 0.610 1.00 1.03 13 GLU A O 15
ATOM 6534 N N . ARG A 1 14 ? 2.184 -7.763 -0.631 1.00 0.69 14 ARG A N 15
ATOM 6535 C CA . ARG A 1 14 ? 3.594 -8.012 -0.884 1.00 0.81 14 ARG A CA 15
ATOM 6536 C C . ARG A 1 14 ? 4.453 -7.191 0.073 1.00 0.65 14 ARG A C 15
ATOM 6537 O O . ARG A 1 14 ? 4.354 -5.965 0.092 1.00 0.47 14 ARG A O 15
ATOM 6558 N N . PRO A 1 15 ? 5.295 -7.864 0.880 1.00 0.83 15 PRO A N 15
ATOM 6559 C CA . PRO A 1 15 ? 6.057 -7.238 1.974 1.00 0.84 15 PRO A CA 15
ATOM 6560 C C . PRO A 1 15 ? 6.701 -5.897 1.612 1.00 0.65 15 PRO A C 15
ATOM 6561 O O . PRO A 1 15 ? 6.545 -4.915 2.341 1.00 0.67 15 PRO A O 15
ATOM 6572 N N . THR A 1 16 ? 7.402 -5.853 0.484 1.00 0.63 16 THR A N 15
ATOM 6573 C CA . THR A 1 16 ? 8.130 -4.653 0.080 1.00 0.58 16 THR A CA 15
ATOM 6574 C C . THR A 1 16 ? 7.188 -3.471 -0.180 1.00 0.52 16 THR A C 15
ATOM 6575 O O . THR A 1 16 ? 7.564 -2.315 0.012 1.00 0.61 16 THR A O 15
ATOM 6586 N N . CYS A 1 17 ? 5.957 -3.765 -0.580 1.00 0.54 17 CYS A N 15
ATOM 6587 C CA . CYS A 1 17 ? 5.005 -2.723 -0.938 1.00 0.62 17 CYS A CA 15
ATOM 6588 C C . CYS A 1 17 ? 4.535 -1.987 0.312 1.00 0.63 17 CYS A C 15
ATOM 6589 O O . CYS A 1 17 ? 4.155 -0.819 0.257 1.00 0.78 17 CYS A O 15
ATOM 6596 N N . LEU A 1 18 ? 4.595 -2.676 1.444 1.00 0.62 18 LEU A N 15
ATOM 6597 C CA . LEU A 1 18 ? 4.195 -2.101 2.719 1.00 0.81 18 LEU A CA 15
ATOM 6598 C C . LEU A 1 18 ? 5.215 -1.085 3.213 1.00 0.81 18 LEU A C 15
ATOM 6599 O O . LEU A 1 18 ? 4.932 -0.282 4.100 1.00 0.98 18 LEU A O 15
ATOM 6615 N N . ARG A 1 19 ? 6.404 -1.124 2.629 1.00 0.69 19 ARG A N 15
ATOM 6616 C CA . ARG A 1 19 ? 7.492 -0.255 3.054 1.00 0.76 19 ARG A CA 15
ATOM 6617 C C . ARG A 1 19 ? 7.306 1.169 2.535 1.00 0.68 19 ARG A C 15
ATOM 6618 O O . ARG A 1 19 ? 7.264 2.117 3.314 1.00 0.87 19 ARG A O 15
ATOM 6639 N N . LEU A 1 20 ? 7.173 1.313 1.222 1.00 0.57 20 LEU A N 15
ATOM 6640 C CA . LEU A 1 20 ? 7.166 2.632 0.596 1.00 0.56 20 LEU A CA 15
ATOM 6641 C C . LEU A 1 20 ? 5.773 3.251 0.577 1.00 0.46 20 LEU A C 15
ATOM 6642 O O . LEU A 1 20 ? 5.625 4.457 0.369 1.00 0.50 20 LEU A O 15
ATOM 6658 N N . VAL A 1 21 ? 4.765 2.420 0.804 1.00 0.52 21 VAL A N 15
ATOM 6659 C CA . VAL A 1 21 ? 3.361 2.847 0.732 1.00 0.61 21 VAL A CA 15
ATOM 6660 C C . VAL A 1 21 ? 3.053 4.029 1.665 1.00 0.62 21 VAL A C 15
ATOM 6661 O O . VAL A 1 21 ? 2.076 4.747 1.456 1.00 0.71 21 VAL A O 15
ATOM 6674 N N . TRP A 1 22 ? 3.889 4.233 2.682 1.00 0.68 22 TRP A N 15
ATOM 6675 C CA . TRP A 1 22 ? 3.686 5.325 3.630 1.00 0.89 22 TRP A CA 15
ATOM 6676 C C . TRP A 1 22 ? 3.613 6.672 2.900 1.00 0.90 22 TRP A C 15
ATOM 6677 O O . TRP A 1 22 ? 2.694 7.459 3.123 1.00 1.04 22 TRP A O 15
ATOM 6698 N N . ARG A 1 23 ? 4.585 6.932 2.035 1.00 0.82 23 ARG A N 15
ATOM 6699 C CA . ARG A 1 23 ? 4.573 8.128 1.205 1.00 0.91 23 ARG A CA 15
ATOM 6700 C C . ARG A 1 23 ? 3.965 7.834 -0.165 1.00 0.79 23 ARG A C 15
ATOM 6701 O O . ARG A 1 23 ? 3.492 8.737 -0.856 1.00 0.90 23 ARG A O 15
ATOM 6722 N N . PHE A 1 24 ? 4.003 6.570 -0.558 1.00 0.64 24 PHE A N 15
ATOM 6723 C CA . PHE A 1 24 ? 3.513 6.153 -1.865 1.00 0.64 24 PHE A CA 15
ATOM 6724 C C . PHE A 1 24 ? 2.201 5.391 -1.744 1.00 0.55 24 PHE A C 15
ATOM 6725 O O . PHE A 1 24 ? 2.171 4.165 -1.874 1.00 0.61 24 PHE A O 15
ATOM 6742 N N . CYS A 1 25 ? 1.118 6.109 -1.498 1.00 0.58 25 CYS A N 15
ATOM 6743 C CA . CYS A 1 25 ? -0.190 5.485 -1.399 1.00 0.60 25 CYS A CA 15
ATOM 6744 C C . CYS A 1 25 ? -1.055 5.837 -2.607 1.00 0.63 25 CYS A C 15
ATOM 6745 O O . CYS A 1 25 ? -1.469 6.985 -2.780 1.00 0.80 25 CYS A O 15
ATOM 6752 N N . PRO A 1 26 ? -1.313 4.852 -3.472 1.00 0.70 26 PRO A N 15
ATOM 6753 C CA . PRO A 1 26 ? -2.166 5.024 -4.642 1.00 0.89 26 PRO A CA 15
ATOM 6754 C C . PRO A 1 26 ? -3.641 4.782 -4.316 1.00 0.86 26 PRO A C 15
ATOM 6755 O O . PRO A 1 26 ? -3.978 4.387 -3.195 1.00 0.74 26 PRO A O 15
ATOM 6766 N N . PRO A 1 27 ? -4.547 5.041 -5.275 1.00 1.09 27 PRO A N 15
ATOM 6767 C CA . PRO A 1 27 ? -5.967 4.723 -5.119 1.00 1.15 27 PRO A CA 15
ATOM 6768 C C . PRO A 1 27 ? -6.187 3.220 -4.971 1.00 1.09 27 PRO A C 15
ATOM 6769 O O . PRO A 1 27 ? -5.529 2.419 -5.643 1.00 1.16 27 PRO A O 15
ATOM 6780 N N . CYS A 1 28 ? -7.098 2.846 -4.079 1.00 1.11 28 CYS A N 15
ATOM 6781 C CA . CYS A 1 28 ? -7.372 1.444 -3.797 1.00 1.15 28 CYS A CA 15
ATOM 6782 C C . CYS A 1 28 ? -7.886 0.724 -5.034 1.00 1.17 28 CYS A C 15
ATOM 6783 O O . CYS A 1 28 ? -8.939 1.068 -5.580 1.00 1.31 28 CYS A O 15
ATOM 6790 N N . ALA A 1 29 ? -7.121 -0.261 -5.478 1.00 1.23 29 ALA A N 15
ATOM 6791 C CA . ALA A 1 29 ? -7.480 -1.057 -6.635 1.00 1.36 29 ALA A CA 15
ATOM 6792 C C . ALA A 1 29 ? -7.606 -2.520 -6.243 1.00 1.29 29 ALA A C 15
ATOM 6793 O O . ALA A 1 29 ? -6.612 -3.171 -5.910 1.00 1.51 29 ALA A O 15
ATOM 6800 N N . CYS A 1 30 ? -8.825 -3.031 -6.268 1.00 1.47 30 CYS A N 15
ATOM 6801 C CA . CYS A 1 30 ? -9.072 -4.407 -5.876 1.00 1.59 30 CYS A CA 15
ATOM 6802 C C . CYS A 1 30 ? -9.045 -5.318 -7.096 1.00 2.32 30 CYS A C 15
ATOM 6803 O O . CYS A 1 30 ? -10.103 -5.501 -7.729 1.00 2.88 30 CYS A O 15
#

B-factor: mean 1.44, std 0.77, range [0.32, 4.8]

Solvent-accessible surface area: 2570 Å² total; per-residue (Å²): 137,53,105,117,8,124,32,59,90,67,45,29,116,140,113,54,15,86,159,85,33,153,158,133,27,58,119,62,81,112

Sequence (30 aa):
SCPPCPCTAWCLERPTCLRLVWRFCPPCACSCPPCPCTAWCLERPTCLRLVWRFCPPCACSCPPCPCTAWCLERPTCLRLVWRFCPPCACSCPPCPCTAWCLERPTCLRLVWRFCPPCACSCPPCPCTAWCLERPTCLRLVWRFCPPCACSCPPCPCTAWCLERPTCLRLVWRFCPPCACSCPPCPCTAWCLERPTCLRLVWRFCPPCACSCPPCPCTAWCLERPTCLRLVWRFCPPCACSCPPCPCTAWCLERPTCLRLVWRFCPPCACSCPPCPCTAWCLERPTCLRLVWRFCPPCACSCPPCPCTAWCLERPTCLRLVWRFCPPCACSCPPCPCTAWCLERPTCLRLVWRFCPPCACSCPPCPCTAWCLERPTCLRLVWRFCPPCACSCPPCPCTAWCLERPTCLRLVWRFCPPCACSCPPCPCTAWCLERPTCLRLVWRFCPPCAC

Secondary structure (DSSP, 8-state):
-----S-TTTGGGSTTHHHHTTT-------

Nearest PDB structures (foldseek):
  8ww1-assembly1_A  TM=8.158E-01  e=1.109E-03  synthetic construct
  8ww1-assembly1_A  TM=7.654E-01  e=2.188E-03  synthetic construct
  8ww1-assembly1_A  TM=8.532E-01  e=1.580E-03  synthetic construct
  8ww1-assembly1_A  TM=7.905E-01  e=5.366E-03  synthetic construct
  8ww1-assembly1_A  TM=7.918E-01  e=8.836E-03  synthetic construct

Foldseek 3Di:
DDDDDPLCVPPVVDPVCVVCCVVVPDPRDD

Radius of gyration: 8.27 Å; Cα contacts (8 Å, |Δi|>4): 17; chains: 1; bounding box: 20×18×11 Å